Protein 1RD5 (pdb70)

Sequence (509 aa):
SRPVSDTMAALMAKGKTAFIPYITAGDPDLATTAEALRLLDGCGADVIELGVPCSDPYIDGPIIQASVARALASGTTMDAVLEMLREVTPELSCPVVLLSYYKPIMFRSLAKMKEAGVHGLIVPDLPYVAAHSLWSEAKNNNLELVLLTTPAIPEDRMKEITKASEGFVYLVSVNGVTGPRANVNPRVESLIQEVKKVTNKPVAVGFGISKPEHVKQIAQWGADGVIIGSAMVRQLGEAASPKQGLRRLEEYARGMKNALGSRPVSDTMAALMAKGKTAFIPYITAGDPDLATTAEALRLLDGCGADVIELGVPCSDPDGPIIQASVARALASGTTMDAVLEMLREVTPELSCPVVLLSYYKPIMFRSLAKMKEAGVHGLIVPDLPYVAAHSLWSEAKNNNLELVLLTTPAIPEDRMKEITKASEGFVYLVSVPRVESLIQEVKKVTNKPVAVGFGISKPEHVKQIAQWGADGVIIGSAMVRQLGEAASPKQGLRRLEEYARGMKNALG

Solvent-accessible surface area: 21768 Å² total; per-residue (Å²): 78,157,43,0,38,66,22,0,56,53,24,57,92,151,76,126,22,0,0,0,0,7,1,1,0,0,4,46,52,35,80,10,0,10,60,0,0,90,43,0,25,70,15,24,7,24,0,0,0,0,2,6,9,14,89,70,12,64,28,28,37,110,36,20,71,45,0,6,61,79,0,72,91,58,56,10,77,34,86,37,0,8,127,12,0,158,127,5,18,112,104,7,91,8,4,1,0,0,11,0,9,31,59,60,3,84,105,51,69,0,39,121,5,70,120,2,28,0,28,0,0,0,6,5,22,0,3,17,26,12,26,68,42,14,76,45,72,1,116,124,27,112,7,33,4,1,17,6,0,20,52,68,17,48,86,103,61,10,81,47,7,2,158,47,0,44,4,0,0,15,3,14,23,102,96,74,4,70,39,146,220,69,94,16,58,100,101,0,84,64,27,0,95,90,6,53,181,47,20,147,58,14,0,0,2,12,15,52,7,24,140,62,140,32,0,97,62,1,22,139,46,25,4,16,0,2,10,1,8,27,7,0,2,95,45,6,16,84,25,93,46,61,178,60,0,29,135,58,0,63,94,40,0,125,29,1,76,114,12,24,98,79,138,52,0,35,78,5,0,41,43,30,55,88,159,72,121,15,0,1,0,0,8,1,1,0,0,3,43,48,43,62,4,0,10,76,0,0,103,35,0,24,65,8,22,7,28,0,0,0,0,1,10,2,18,73,65,39,108,29,120,37,6,85,43,0,8,59,59,0,70,89,59,55,12,81,9,61,29,0,24,85,18,0,157,137,4,24,109,96,8,91,8,4,2,0,0,25,0,55,24,95,11,1,49,196,87,37,0,46,150,1,61,151,8,14,0,31,0,0,1,6,20,28,1,2,16,23,14,25,86,68,8,69,36,62,1,125,110,52,112,3,34,5,1,15,17,1,12,40,36,18,46,75,95,51,7,94,63,7,0,148,31,0,65,6,0,0,8,9,29,101,135,158,161,34,86,69,31,1,80,87,6,62,174,37,18,136,55,8,0,0,16,14,30,54,65,41,132,56,116,86,0,94,65,11,24,140,66,27,3,10,0,0,0,0,0,19,11,0,2,121,34,5,14,87,30,93,42,57,174,89,0,30,187,74,0,47,124,40,0,124,32,1,82,117,10,24,101

Radius of gyration: 25.05 Å; Cα contacts (8 Å, |Δi|>4): 1053; chains: 2; bounding box: 73×42×46 Å

Nearest PDB structures (foldseek):
  1rd5-assembly1_A  TM=1.004E+00  e=1.383E-48  Zea mays
  1tjr-assembly1_A  TM=9.656E-01  e=2.108E-42  Zea mays
  2clk-assembly1_A  TM=9.053E-01  e=1.157E-21  Salmonella enterica subsp. enterica serovar Typhimurium
  2dzx-assembly1_A  TM=9.371E-01  e=8.706E-21  Pyrococcus furiosus
  1wdw-assembly2_E  TM=9.341E-01  e=8.667E-20  Pyrococcus furiosus

Foldseek 3Di:
DDFLQVLLVVCVVVLFAAEEEEAEAVQQHNVLVLVLLLLLLVLPHSEYEYEDADDPPLLDDPLRVVSSVNSVVSVDAPVNNLVSLLVRQVSHPHAYEYEDAPPSCVPDQCLSNLNSRHAEYEHANDDPVCPVVVLVSCVVSNHFYEYEDEPPDDLVVLLVNQVSGPSAHEYEHSDAQADDVGHGHVVLLVVVVSSVVRDPGQYEYERQDQDLVRLLVNSVSPHNYYYHYSVLNCLQNVDPDNVRSSVSNSVRSNSNSVSSD/DDFLQVLLVVCLVVLFAFEEEEAEQQQQHNVLVLVLQVLLLVLPHQEYEYEQADQDDPDDLRNVRSVNSVVNVTDPVVVLQSLLPRQVPHPHAYEYEYACPVVPPDQPLSSVNSGHQEYEHANDDPVCPVVVLVRCVVNNRFYEYEDEPPDDLVVLLVRQVSGGSAHEYEYCVCVLVVCVSNVVRHVGAYEYDEDDQDLVVLLVNSVSSHSYYYYYSVLHCLQRVDPDNVSSSVSNSVSSNSNSVSSD

Organism: Zea mays (NCBI:txid4577)

B-factor: mean 23.48, std 8.42, range [2.0, 66.09]

Secondary structure (DSSP, 8-state):
---HHHHHHHHHHTT--EEEEEEETTSS-HHHHHHHHHHHHHTT-SSEEEEPP-S--TTS-HHHHHHHHHHHTTT--HHHHHHHHHHHGGG-SS-EEEE--SHHHHS--THHHHHTT--EEE-TT-BTTTHHHHHHHHHHTT-EEPEEE-TTS-HHHHHHHHHH--S-EEEE-SS--B-TTSPBPTHHHHHHHHHHHH-SS-EEEES---SHHHHHHHHHTT-SEEEE-HHHHHHHHSSSSHHHHHHHHHHHHHHHHHHH-/---HHHHHHHHHHTT--EEEEEEETTSS-HHHHHHHHHHHHHTT-SSEEEEPP-S----HHHHHHHHHHHHTT--HHHHHHHHHHHGGG-SS-EEEE--SGGGTTS-HHHHHHTTEEEEE-TT-BGGGHHHHHHHHHHTT-EEPEEE-TTS-HHHHHHHHHH--S-EEE----THHHHHHHHHHH--S-EEE-SS--SHHHHHHHHHTT-SEEEE-HHHHHHHHSSSSHHHHHHHHHHHHHHHHHHH-

CATH classification: 3.20.20.70

InterPro domains:
  IPR002028 Tryptophan synthase, alpha chain [MF_00131] (100-345)
  IPR002028 Tryptophan synthase, alpha chain [PF00290] (94-345)
  IPR002028 Tryptophan synthase, alpha chain [PTHR43406] (82-346)
  IPR002028 Tryptophan synthase, alpha chain [TIGR00262] (96-343)
  IPR002028 Tryptophan synthase, alpha chain [cd04724] (104-343)
  IPR011060 Ribulose-phosphate binding barrel [SSF51366] (90-335)
  IPR013785 Aldolase-type TIM barrel [G3DSA:3.20.20.70] (86-347)
  IPR018204 Tryptophan synthase, alpha chain, active site [PS00167] (134-147)

Structure (mmCIF, N/CA/C/O backbone):
data_1RD5
#
_entry.id   1RD5
#
_cell.length_a   91.094
_cell.length_b   159.815
_cell.length_c   162.877
_cell.angle_alpha   90.00
_cell.angle_beta   90.00
_cell.angle_gamma   90.00
#
_symmetry.space_group_name_H-M   'F 2 2 2'
#
loop_
_entity.id
_entity.type
_entity.pdbx_description
1 polymer 'Tryptophan synthase alpha chain, chloroplast'
2 non-polymer 'MALONIC ACID'
3 water water
#
loop_
_atom_site.group_PDB
_atom_site.id
_atom_site.type_symbol
_atom_site.label_atom_id
_atom_site.label_alt_id
_atom_site.label_comp_id
_atom_site.label_asym_id
_atom_site.label_entity_id
_atom_site.label_seq_id
_atom_site.pdbx_PDB_ins_code
_atom_site.Cartn_x
_atom_site.Cartn_y
_atom_site.Cartn_z
_atom_site.occupancy
_atom_site.B_iso_or_equiv
_atom_site.auth_seq_id
_atom_site.auth_comp_id
_atom_site.auth_asym_id
_atom_site.auth_atom_id
_atom_site.pdbx_PDB_model_num
ATOM 1 N N . SER A 1 2 ? 43.014 32.171 2.508 1.00 24.79 2 SER A N 1
ATOM 2 C CA . SER A 1 2 ? 43.375 30.780 2.998 1.00 26.73 2 SER A CA 1
ATOM 3 C C . SER A 1 2 ? 42.464 29.611 2.466 1.00 25.82 2 SER A C 1
ATOM 4 O O . SER A 1 2 ? 41.415 29.891 1.914 1.00 26.44 2 SER A O 1
ATOM 7 N N . ARG A 1 3 ? 42.868 28.318 2.610 1.00 25.96 3 ARG A N 1
ATOM 8 C CA . ARG A 1 3 ? 42.128 27.166 2.003 1.00 25.22 3 ARG A CA 1
ATOM 9 C C . ARG A 1 3 ? 41.096 26.570 3.048 1.00 22.71 3 ARG A C 1
ATOM 10 O O . ARG A 1 3 ? 41.292 26.745 4.235 1.00 25.67 3 ARG A O 1
ATOM 18 N N . PRO A 1 4 ? 40.091 25.847 2.615 1.00 20.18 4 PRO A N 1
ATOM 19 C CA . PRO A 1 4 ? 39.239 25.155 3.513 1.00 20.64 4 PRO A CA 1
ATOM 20 C C . PRO A 1 4 ? 40.186 24.327 4.340 1.00 21.40 4 PRO A C 1
ATOM 21 O O . PRO A 1 4 ? 41.358 23.952 4.015 1.00 22.31 4 PRO A O 1
ATOM 25 N N . VAL A 1 5 ? 39.655 24.000 5.482 1.00 19.48 5 VAL A N 1
ATOM 26 C CA . VAL A 1 5 ? 40.189 23.068 6.414 1.00 17.49 5 VAL A CA 1
ATOM 27 C C . VAL A 1 5 ? 40.377 21.652 5.831 1.00 17.24 5 VAL A C 1
ATOM 28 O O . VAL A 1 5 ? 41.463 21.066 5.963 1.00 14.28 5 VAL A O 1
ATOM 32 N N . SER A 1 6 ? 39.413 21.188 5.070 1.00 18.03 6 SER A N 1
ATOM 33 C CA . SER A 1 6 ? 39.476 19.823 4.538 1.00 18.21 6 SER A CA 1
ATOM 34 C C . SER A 1 6 ? 40.745 19.720 3.595 1.00 15.78 6 SER A C 1
ATOM 35 O O . SER A 1 6 ? 41.522 18.755 3.650 1.00 18.37 6 SER A O 1
ATOM 38 N N . ASP A 1 7 ? 40.911 20.696 2.733 1.00 15.92 7 ASP A N 1
ATOM 39 C CA . ASP A 1 7 ? 42.044 20.752 1.754 1.00 13.40 7 ASP A CA 1
ATOM 40 C C . ASP A 1 7 ? 43.419 20.855 2.477 1.00 13.16 7 ASP A C 1
ATOM 41 O O . ASP A 1 7 ? 44.387 20.279 2.038 1.00 12.16 7 ASP A O 1
ATOM 46 N N . THR A 1 8 ? 43.516 21.672 3.518 1.00 12.30 8 THR A N 1
ATOM 47 C CA . THR A 1 8 ? 44.668 21.893 4.301 1.00 14.16 8 THR A CA 1
ATOM 48 C C . THR A 1 8 ? 45.107 20.532 4.958 1.00 14.44 8 THR A C 1
ATOM 49 O O . THR A 1 8 ? 46.284 20.141 4.827 1.00 15.68 8 THR A O 1
ATOM 53 N N . MET A 1 9 ? 44.139 19.826 5.510 1.00 17.61 9 MET A N 1
ATOM 54 C CA . MET A 1 9 ? 44.324 18.499 6.143 1.00 18.61 9 MET A CA 1
ATOM 55 C C . MET A 1 9 ? 44.729 17.379 5.128 1.00 17.20 9 MET A C 1
ATOM 56 O O . MET A 1 9 ? 45.773 16.663 5.302 1.00 18.37 9 MET A O 1
ATOM 61 N N . ALA A 1 10 ? 44.042 17.377 3.982 1.00 18.64 10 ALA A N 1
ATOM 62 C CA . ALA A 1 10 ? 44.305 16.395 2.947 1.00 16.79 10 ALA A CA 1
ATOM 63 C C . ALA A 1 10 ? 45.714 16.503 2.483 1.00 17.98 10 ALA A C 1
ATOM 64 O O . ALA A 1 10 ? 46.398 15.493 2.119 1.00 17.08 10 ALA A O 1
ATOM 66 N N . ALA A 1 11 ? 46.215 17.745 2.398 1.00 16.94 11 ALA A N 1
ATOM 67 C CA . ALA A 1 11 ? 47.489 17.953 1.814 1.00 15.99 11 ALA A CA 1
ATOM 68 C C . ALA A 1 11 ? 48.576 17.476 2.768 1.00 17.20 11 ALA A C 1
ATOM 69 O O . ALA A 1 11 ? 49.624 17.018 2.356 1.00 15.54 11 ALA A O 1
ATOM 71 N N . LEU A 1 12 ? 48.391 17.771 4.048 1.00 16.16 12 LEU A N 1
ATOM 72 C CA . LEU A 1 12 ? 49.335 17.252 5.086 1.00 18.72 12 LEU A CA 1
ATOM 73 C C . LEU A 1 12 ? 49.358 15.726 5.117 1.00 18.39 12 LEU A C 1
ATOM 74 O O . LEU A 1 12 ? 50.367 15.133 5.166 1.00 20.16 12 LEU A O 1
ATOM 79 N N . MET A 1 13 ? 48.232 15.128 5.012 1.00 18.82 13 MET A N 1
ATOM 80 C CA . MET A 1 13 ? 48.185 13.684 5.071 1.00 22.00 13 MET A CA 1
ATOM 81 C C . MET A 1 13 ? 48.796 13.023 3.914 1.00 21.18 13 MET A C 1
ATOM 82 O O . MET A 1 13 ? 49.497 12.099 4.125 1.00 21.56 13 MET A O 1
ATOM 87 N N . ALA A 1 14 ? 48.814 13.658 2.739 1.00 21.77 14 ALA A N 1
ATOM 88 C CA . ALA A 1 14 ? 49.427 13.066 1.510 1.00 20.70 14 ALA A CA 1
ATOM 89 C C . ALA A 1 14 ? 50.893 13.211 1.647 1.00 21.11 14 ALA A C 1
ATOM 90 O O . ALA A 1 14 ? 51.729 12.515 1.102 1.00 22.33 14 ALA A O 1
ATOM 92 N N . LYS A 1 15 ? 51.285 14.157 2.400 1.00 21.15 15 LYS A N 1
ATOM 93 C CA . LYS A 1 15 ? 52.695 14.301 2.553 1.00 22.50 15 LYS A CA 1
ATOM 94 C C . LYS A 1 15 ? 53.265 13.500 3.782 1.00 23.37 15 LYS A C 1
ATOM 95 O O . LYS A 1 15 ? 54.459 13.719 4.099 1.00 23.73 15 LYS A O 1
ATOM 103 N N . GLY A 1 16 ? 52.436 12.732 4.531 1.00 21.54 16 GLY A N 1
ATOM 104 C CA . GLY A 1 16 ? 52.913 12.085 5.774 1.00 23.34 16 GLY A CA 1
ATOM 105 C C . GLY A 1 16 ? 53.146 13.059 6.974 1.00 24.73 16 GLY A C 1
ATOM 106 O O . GLY A 1 16 ? 53.979 12.836 7.807 1.00 25.96 16 GLY A O 1
ATOM 107 N N . LYS A 1 17 ? 52.528 14.238 6.972 1.00 23.96 17 LYS A N 1
ATOM 108 C CA . LYS A 1 17 ? 52.843 15.261 7.938 1.00 24.42 17 LYS A CA 1
ATOM 109 C C . LYS A 1 17 ? 51.601 15.386 8.863 1.00 23.36 17 LYS A C 1
ATOM 110 O O . LYS A 1 17 ? 50.451 15.029 8.524 1.00 28.06 17 LYS A O 1
ATOM 116 N N . THR A 1 18 ? 51.885 15.719 10.096 1.00 21.73 18 THR A N 1
ATOM 117 C CA . THR A 1 18 ? 50.853 15.845 11.122 1.00 20.94 18 THR A CA 1
ATOM 118 C C . THR A 1 18 ? 50.637 17.347 11.368 1.00 17.91 18 THR A C 1
ATOM 119 O O . THR A 1 18 ? 51.590 18.09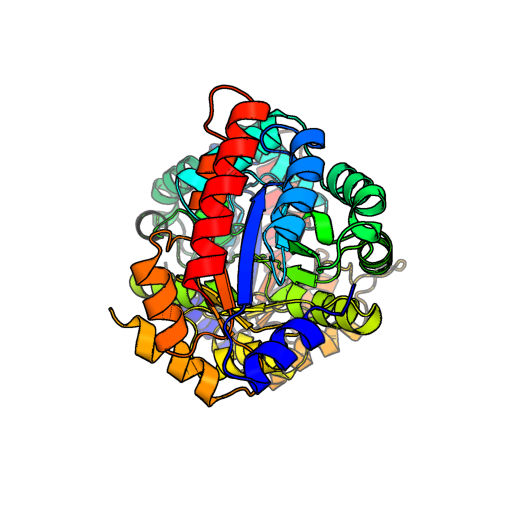7 11.579 1.00 15.41 18 THR A O 1
ATOM 123 N N . ALA A 1 19 ? 49.396 17.764 11.362 1.00 17.81 19 ALA A N 1
ATOM 124 C CA . ALA A 1 19 ? 49.068 19.169 11.411 1.00 17.06 19 ALA A CA 1
ATOM 125 C C . ALA A 1 19 ? 49.263 19.700 12.809 1.00 17.84 19 ALA A C 1
ATOM 126 O O . ALA A 1 19 ? 48.782 19.077 13.777 1.00 17.93 19 ALA A O 1
ATOM 128 N N . PHE A 1 20 ? 49.825 20.864 12.878 1.00 15.03 20 PHE A N 1
ATOM 129 C CA . PHE A 1 20 ? 49.911 21.603 14.142 1.00 16.99 20 PHE A CA 1
ATOM 130 C C . PHE A 1 20 ? 48.673 22.564 14.266 1.00 16.99 20 PHE A C 1
ATOM 131 O O . PHE A 1 20 ? 48.430 23.427 13.429 1.00 14.12 20 PHE A O 1
ATOM 139 N N . ILE A 1 21 ? 47.802 22.292 15.227 1.00 15.72 21 ILE A N 1
ATOM 140 C CA . ILE A 1 21 ? 46.564 22.994 15.399 1.00 17.43 21 ILE A CA 1
ATOM 141 C C . ILE A 1 21 ? 46.485 23.667 16.782 1.00 18.29 21 ILE A C 1
ATOM 142 O O . ILE A 1 21 ? 45.888 23.131 17.713 1.00 19.68 21 ILE A O 1
ATOM 147 N N . PRO A 1 22 ? 47.050 24.844 16.929 1.00 18.92 22 PRO A N 1
ATOM 148 C CA . PRO A 1 22 ? 46.896 25.557 18.213 1.00 20.85 22 PRO A CA 1
ATOM 149 C C . PRO A 1 22 ? 45.437 25.876 18.489 1.00 20.68 22 PRO A C 1
ATOM 150 O O . PRO A 1 22 ? 44.749 26.142 17.534 1.00 19.65 22 PRO A O 1
ATOM 154 N N . TYR A 1 23 ? 45.055 25.914 19.791 1.00 19.51 23 TYR A N 1
ATOM 155 C CA . TYR A 1 23 ? 43.721 26.422 20.256 1.00 20.36 23 TYR A CA 1
ATOM 156 C C . TYR A 1 23 ? 43.943 27.561 21.267 1.00 21.57 23 TYR A C 1
ATOM 157 O O . TYR A 1 23 ? 44.592 27.350 22.292 1.00 23.64 23 TYR A O 1
ATOM 166 N N . ILE A 1 24 ? 43.428 28.771 21.017 1.00 17.19 24 ILE A N 1
ATOM 167 C CA . ILE A 1 24 ? 43.357 29.817 21.979 1.00 19.33 24 ILE A CA 1
ATOM 168 C C . ILE A 1 24 ? 41.900 30.353 22.079 1.00 18.50 24 ILE A C 1
ATOM 169 O O . ILE A 1 24 ? 41.038 30.066 21.237 1.00 17.96 24 ILE A O 1
ATOM 174 N N . THR A 1 25 ? 41.606 30.971 23.215 1.00 17.80 25 THR A N 1
ATOM 175 C CA . THR A 1 25 ? 40.289 31.559 23.442 1.00 16.40 25 THR A CA 1
ATOM 176 C C . THR A 1 25 ? 40.297 32.960 23.101 1.00 16.68 25 THR A C 1
ATOM 177 O O . THR A 1 25 ? 41.215 33.680 23.495 1.00 19.24 25 THR A O 1
ATOM 181 N N . ALA A 1 26 ? 39.332 33.402 22.326 1.00 16.09 26 ALA A N 1
ATOM 182 C CA . ALA A 1 26 ? 39.245 34.805 21.815 1.00 16.83 26 ALA A CA 1
ATOM 183 C C . ALA A 1 26 ? 38.933 35.691 23.016 1.00 18.38 26 ALA A C 1
ATOM 184 O O . ALA A 1 26 ? 38.021 35.365 23.815 1.00 17.20 26 ALA A O 1
ATOM 186 N N . GLY A 1 27 ? 39.616 36.789 23.149 1.00 16.16 27 GLY A N 1
ATOM 187 C CA . GLY A 1 27 ? 39.379 37.727 24.251 1.00 19.02 27 GLY A CA 1
ATOM 188 C C . GLY A 1 27 ? 40.195 37.575 25.522 1.00 19.29 27 GLY A C 1
ATOM 189 O O . GLY A 1 27 ? 39.995 38.337 26.495 1.00 18.17 27 GLY A O 1
ATOM 190 N N . ASP A 1 28 ? 41.028 36.543 25.557 1.00 17.87 28 ASP A N 1
ATOM 191 C CA . ASP A 1 28 ? 41.919 36.327 26.709 1.00 19.36 28 ASP A CA 1
ATOM 192 C C . ASP A 1 28 ? 43.355 36.580 26.345 1.00 18.52 28 ASP A C 1
ATOM 193 O O . ASP A 1 28 ? 43.949 35.811 25.581 1.00 17.85 28 ASP A O 1
ATOM 198 N N . PRO A 1 29 ? 43.908 37.635 26.868 1.00 19.19 29 PRO A N 1
ATOM 199 C CA . PRO A 1 29 ? 43.329 38.575 27.825 1.00 18.43 29 PRO A CA 1
ATOM 200 C C . PRO A 1 29 ? 42.481 39.713 27.176 1.00 20.44 29 PRO A C 1
ATOM 201 O O . PRO A 1 29 ? 41.872 40.376 27.932 1.00 18.25 29 PRO A O 1
ATOM 205 N N . ASP A 1 30 ? 42.569 39.940 25.840 1.00 18.52 30 ASP A N 1
ATOM 206 C CA . ASP A 1 30 ? 41.744 40.947 25.181 1.00 16.79 30 ASP A CA 1
ATOM 207 C C . ASP A 1 30 ? 41.810 40.651 23.728 1.00 17.66 30 ASP A C 1
ATOM 208 O O . ASP A 1 30 ? 42.748 39.967 23.268 1.00 17.41 30 ASP A O 1
ATOM 213 N N . LEU A 1 31 ? 40.875 41.162 22.938 1.00 16.91 31 LEU A N 1
ATOM 214 C CA . LEU A 1 31 ? 40.879 40.856 21.490 1.00 17.02 31 LEU A CA 1
ATOM 215 C C . LEU A 1 31 ? 42.010 41.392 20.666 1.00 12.56 31 LEU A C 1
ATOM 216 O O . LEU A 1 31 ? 42.309 40.822 19.663 1.00 14.90 31 LEU A O 1
ATOM 221 N N . ALA A 1 32 ? 42.634 42.519 21.020 1.00 14.13 32 ALA A N 1
ATOM 222 C CA . ALA A 1 32 ? 43.805 43.049 20.325 1.00 13.15 32 ALA A CA 1
ATOM 223 C C . ALA A 1 32 ? 44.964 42.033 20.529 1.00 12.56 32 ALA A C 1
ATOM 224 O O . ALA A 1 32 ? 45.623 41.627 19.546 1.00 12.56 32 ALA A O 1
ATOM 226 N N . THR A 1 33 ? 45.130 41.508 21.674 1.00 13.29 33 THR A N 1
ATOM 227 C CA . THR A 1 33 ? 46.125 40.500 21.945 1.00 13.17 33 THR A CA 1
ATOM 228 C C . THR A 1 33 ? 45.786 39.203 21.225 1.00 15.35 33 THR A C 1
ATOM 229 O O . THR A 1 33 ? 46.692 38.627 20.624 1.00 18.07 33 THR A O 1
ATOM 233 N N . THR A 1 34 ? 44.517 38.819 21.105 1.00 17.30 34 THR A N 1
ATOM 234 C CA . THR A 1 34 ? 44.113 37.617 20.364 1.00 16.03 34 THR A CA 1
ATOM 235 C C . THR A 1 34 ? 44.508 37.758 18.882 1.00 17.25 34 THR A C 1
ATOM 236 O O . THR A 1 34 ? 45.146 36.925 18.357 1.00 17.36 34 THR A O 1
ATOM 240 N N . ALA A 1 35 ? 44.138 38.859 18.229 1.00 16.86 35 ALA A N 1
ATOM 241 C CA . ALA A 1 35 ? 44.647 39.219 16.884 1.00 15.48 35 ALA A CA 1
ATOM 242 C C . ALA A 1 35 ? 46.213 38.971 16.728 1.00 17.55 35 ALA A C 1
ATOM 243 O O . ALA A 1 35 ? 46.613 38.348 15.747 1.00 15.23 35 ALA A O 1
ATOM 245 N N . GLU A 1 36 ? 47.008 39.587 17.620 1.00 16.38 36 GLU A N 1
ATOM 246 C CA . GLU A 1 36 ? 48.435 39.464 17.522 1.00 18.75 36 GLU A CA 1
ATOM 247 C C . GLU A 1 36 ? 48.855 37.950 17.729 1.00 16.11 36 GLU A C 1
ATOM 248 O O . GLU A 1 36 ? 49.668 37.421 17.001 1.00 16.99 36 GLU A O 1
ATOM 254 N N . ALA A 1 37 ? 48.206 37.248 18.596 1.00 17.71 37 ALA A N 1
ATOM 255 C CA . ALA A 1 37 ? 48.438 35.830 18.824 1.00 18.26 37 ALA A CA 1
ATOM 256 C C . ALA A 1 37 ? 48.186 34.976 17.562 1.00 18.78 37 ALA A C 1
ATOM 257 O O . ALA A 1 37 ? 48.956 34.055 17.208 1.00 18.37 37 ALA A O 1
ATOM 259 N N . LEU A 1 38 ? 47.071 35.225 16.914 1.00 19.60 38 LEU A N 1
ATOM 260 C CA . LEU A 1 38 ? 46.671 34.604 15.652 1.00 21.06 38 LEU A CA 1
ATOM 261 C C . LEU A 1 38 ? 47.826 34.819 14.572 1.00 20.91 38 LEU A C 1
ATOM 262 O O . LEU A 1 38 ? 48.272 33.862 13.954 1.00 21.52 38 LEU A O 1
ATOM 267 N N . ARG A 1 39 ? 48.330 36.041 14.444 1.00 20.60 39 ARG A N 1
ATOM 268 C CA . ARG A 1 39 ? 49.412 36.349 13.472 1.00 20.32 39 ARG A CA 1
ATOM 269 C C . ARG A 1 39 ? 50.700 35.646 13.860 1.00 20.30 39 ARG A C 1
ATOM 270 O O . ARG A 1 39 ? 51.361 35.063 12.989 1.00 19.85 39 ARG A O 1
ATOM 278 N N . LEU A 1 40 ? 51.010 35.579 15.161 1.00 18.21 40 LEU A N 1
ATOM 279 C CA . LEU A 1 40 ? 52.242 34.926 15.611 1.00 21.26 40 LEU A CA 1
ATOM 280 C C . LEU A 1 40 ? 52.164 33.406 15.385 1.00 18.88 40 LEU A C 1
ATOM 281 O O . LEU A 1 40 ? 53.168 32.711 15.076 1.00 15.75 40 LEU A O 1
ATOM 286 N N . LEU A 1 41 ? 50.967 32.886 15.623 1.00 16.80 41 LEU A N 1
ATOM 287 C CA . LEU A 1 41 ? 50.737 31.423 15.485 1.00 16.46 41 LEU A CA 1
ATOM 288 C C . LEU A 1 41 ? 50.893 30.994 14.018 1.00 16.96 41 LEU A C 1
ATOM 289 O O . LEU A 1 41 ? 51.545 29.959 13.642 1.00 17.90 41 LEU A O 1
ATOM 294 N N . ASP A 1 42 ? 50.325 31.775 13.169 1.00 18.12 42 ASP A N 1
ATOM 295 C CA . ASP A 1 42 ? 50.541 31.645 11.766 1.00 18.45 42 ASP A CA 1
ATOM 296 C C . ASP A 1 42 ? 52.035 31.717 11.367 1.00 17.77 42 ASP A C 1
ATOM 297 O O . ASP A 1 42 ? 52.560 30.866 10.725 1.00 16.33 42 ASP A O 1
ATOM 302 N N . GLY A 1 43 ? 52.734 32.703 11.848 1.00 19.94 43 GLY A N 1
ATOM 303 C CA . GLY A 1 43 ? 54.139 32.818 11.514 1.00 19.24 43 GLY A CA 1
ATOM 304 C C . GLY A 1 43 ? 54.933 31.624 12.127 1.00 20.66 43 GLY A C 1
ATOM 305 O O . GLY A 1 43 ? 55.988 31.345 11.670 1.00 20.20 43 GLY A O 1
ATOM 306 N N . CYS A 1 44 ? 54.513 30.966 13.200 1.00 19.88 44 CYS A N 1
ATOM 307 C CA . CYS A 1 44 ? 55.220 29.831 13.746 1.00 19.76 44 CYS A CA 1
ATOM 308 C C . CYS A 1 44 ? 54.832 28.578 13.009 1.00 21.54 44 CYS A C 1
ATOM 309 O O . CYS A 1 44 ? 55.287 27.520 13.407 1.00 22.49 44 CYS A O 1
ATOM 312 N N . GLY A 1 45 ? 54.029 28.664 11.971 1.00 20.38 45 GLY A N 1
ATOM 313 C CA . GLY A 1 45 ? 53.732 27.504 11.155 1.00 22.52 45 GLY A CA 1
ATOM 314 C C . GLY A 1 45 ? 52.465 26.710 11.600 1.00 19.46 45 GLY A C 1
ATOM 315 O O . GLY A 1 45 ? 52.263 25.489 11.297 1.00 21.47 45 GLY A O 1
ATOM 316 N N . ALA A 1 46 ? 51.499 27.347 12.239 1.00 18.23 46 ALA A N 1
ATOM 317 C CA . ALA A 1 46 ? 50.256 26.709 12.525 1.00 15.99 46 ALA A CA 1
ATOM 318 C C . ALA A 1 46 ? 49.535 26.312 11.209 1.00 18.78 46 ALA A C 1
ATOM 319 O O . ALA A 1 46 ? 49.502 27.072 10.251 1.00 18.74 46 ALA A O 1
ATOM 321 N N . ASP A 1 47 ? 49.026 25.072 11.098 1.00 18.65 47 ASP A N 1
ATOM 322 C CA . ASP A 1 47 ? 48.414 24.626 9.809 1.00 18.81 47 ASP A CA 1
ATOM 323 C C . ASP A 1 47 ? 46.917 25.079 9.793 1.00 18.07 47 ASP A C 1
ATOM 324 O O . ASP A 1 47 ? 46.346 25.322 8.749 1.00 16.60 47 ASP A O 1
ATOM 329 N N . VAL A 1 48 ? 46.287 25.011 10.970 1.00 19.88 48 VAL A N 1
ATOM 330 C CA . VAL A 1 48 ? 44.870 25.365 11.209 1.00 19.72 48 VAL A CA 1
ATOM 331 C C . VAL A 1 48 ? 44.894 26.007 12.588 1.00 19.62 48 VAL A C 1
ATOM 332 O O . VAL A 1 48 ? 45.685 25.586 13.423 1.00 19.34 48 VAL A O 1
ATOM 336 N N . ILE A 1 49 ? 44.060 27.007 12.836 1.00 17.09 49 ILE A N 1
ATOM 337 C CA . ILE A 1 49 ? 43.954 27.576 14.232 1.00 18.77 49 ILE A CA 1
ATOM 338 C C . ILE A 1 49 ? 42.531 27.399 14.674 1.00 20.24 49 ILE A C 1
ATOM 339 O O . ILE A 1 49 ? 41.614 27.853 14.003 1.00 22.02 49 ILE A O 1
ATOM 344 N N . GLU A 1 50 ? 42.345 26.791 15.840 1.00 17.81 50 GLU A N 1
ATOM 345 C CA . GLU A 1 50 ? 41.042 26.793 16.489 1.00 18.45 50 GLU A CA 1
ATOM 346 C C . GLU A 1 50 ? 40.871 27.956 17.439 1.00 18.35 50 GLU A C 1
ATOM 347 O O . GLU A 1 50 ? 41.790 28.170 18.236 1.00 20.89 50 GLU A O 1
ATOM 353 N N . LEU A 1 51 ? 39.737 28.675 17.353 1.00 16.50 51 LEU A N 1
ATOM 354 C CA . LEU A 1 51 ? 39.549 29.878 18.075 1.00 18.09 51 LEU A CA 1
ATOM 355 C C . LEU A 1 51 ? 38.218 29.723 18.860 1.00 17.65 51 LEU A C 1
ATOM 356 O O . LEU A 1 51 ? 37.095 29.754 18.279 1.00 18.15 51 LEU A O 1
ATOM 361 N N . GLY A 1 52 ? 38.312 29.769 20.184 1.00 20.03 52 GLY A N 1
ATOM 362 C CA . GLY A 1 52 ? 37.125 29.714 21.038 1.00 19.81 52 GLY A CA 1
ATOM 363 C C . GLY A 1 52 ? 36.401 30.981 21.335 1.00 22.34 52 GLY A C 1
ATOM 364 O O . GLY A 1 52 ? 37.039 31.986 21.679 1.00 21.97 52 GLY A O 1
ATOM 365 N N . VAL A 1 53 ? 35.078 30.974 21.141 1.00 20.67 53 VAL A N 1
ATOM 366 C CA . VAL A 1 53 ? 34.130 31.997 21.596 1.00 17.86 53 VAL A CA 1
ATOM 367 C C . VAL A 1 53 ? 33.692 31.648 22.965 1.00 18.89 53 VAL A C 1
ATOM 368 O O . VAL A 1 53 ? 33.058 30.557 23.242 1.00 15.88 53 VAL A O 1
ATOM 372 N N . PRO A 1 54 ? 34.019 32.544 23.856 1.00 19.59 54 PRO A N 1
ATOM 373 C CA . PRO A 1 54 ? 33.607 32.406 25.236 1.00 22.08 54 PRO A CA 1
ATOM 374 C C . PRO A 1 54 ? 32.092 32.414 25.437 1.00 23.03 54 PRO A C 1
ATOM 375 O O . PRO A 1 54 ? 31.282 33.091 24.860 1.00 18.97 54 PRO A O 1
ATOM 379 N N . CYS A 1 55 ? 31.687 31.488 26.314 1.00 23.34 55 CYS A N 1
ATOM 380 C CA . CYS A 1 55 ? 30.343 31.411 26.790 1.00 22.62 55 CYS A CA 1
ATOM 381 C C . CYS A 1 55 ? 30.249 31.152 28.279 1.00 22.32 55 CYS A C 1
ATOM 382 O O . CYS A 1 55 ? 31.221 30.825 28.917 1.00 22.87 55 CYS A O 1
ATOM 385 N N . SER A 1 56 ? 29.036 31.175 28.847 1.00 22.21 56 SER A N 1
ATOM 386 C CA . SER A 1 56 ? 28.951 31.148 30.278 1.00 24.93 56 SER A CA 1
ATOM 387 C C . SER A 1 56 ? 29.088 29.688 30.790 1.00 26.33 56 SER A C 1
ATOM 388 O O . SER A 1 56 ? 29.430 29.530 31.957 1.00 32.10 56 SER A O 1
ATOM 391 N N . ASP A 1 57 ? 28.959 28.658 29.980 1.00 22.52 57 ASP A N 1
ATOM 392 C CA . ASP A 1 57 ? 29.167 27.295 30.567 1.00 26.10 57 ASP A CA 1
ATOM 393 C C . ASP A 1 57 ? 29.966 26.296 29.674 1.00 22.73 57 ASP A C 1
ATOM 394 O O . ASP A 1 57 ? 29.455 25.368 29.180 1.00 23.36 57 ASP A O 1
ATOM 399 N N . PRO A 1 58 ? 31.273 26.463 29.546 1.00 23.52 58 PRO A N 1
ATOM 400 C CA . PRO A 1 58 ? 32.037 25.635 28.575 1.00 22.76 58 PRO A CA 1
ATOM 401 C C . PRO A 1 58 ? 32.506 24.331 29.241 1.00 22.50 58 PRO A C 1
ATOM 402 O O . PRO A 1 58 ? 33.692 24.011 29.270 1.00 21.81 58 PRO A O 1
ATOM 406 N N . TYR A 1 59 ? 31.494 23.566 29.611 1.00 20.21 59 TYR A N 1
ATOM 407 C CA . TYR A 1 59 ? 31.662 22.313 30.317 1.00 21.23 59 TYR A CA 1
ATOM 408 C C . TYR A 1 59 ? 32.412 21.150 29.681 1.00 21.84 59 TYR A C 1
ATOM 409 O O . TYR A 1 59 ? 32.764 20.205 30.407 1.00 22.75 59 TYR A O 1
ATOM 418 N N . ILE A 1 60 ? 32.684 21.139 28.405 1.00 19.70 60 ILE A N 1
ATOM 419 C CA . ILE A 1 60 ? 33.418 20.077 27.788 1.00 21.42 60 ILE A CA 1
ATOM 420 C C . ILE A 1 60 ? 34.993 20.377 27.815 1.00 24.87 60 ILE A C 1
ATOM 421 O O . ILE A 1 60 ? 35.877 19.476 27.619 1.00 22.60 60 ILE A O 1
ATOM 426 N N . ASP A 1 61 ? 35.315 21.661 28.133 1.00 21.66 61 ASP A N 1
ATOM 427 C CA . ASP A 1 61 ? 36.673 22.049 28.109 1.00 24.09 61 ASP A CA 1
ATOM 428 C C . ASP A 1 61 ? 37.293 21.691 29.472 1.00 21.18 61 ASP A C 1
ATOM 429 O O . ASP A 1 61 ? 36.638 21.644 30.539 1.00 16.92 61 ASP A O 1
ATOM 434 N N . GLY A 1 62 ? 38.607 21.490 29.399 1.00 21.84 62 GLY A N 1
ATOM 435 C CA . GLY A 1 62 ? 39.410 21.374 30.602 1.00 22.20 62 GLY A CA 1
ATOM 436 C C . GLY A 1 62 ? 39.464 22.707 31.400 1.00 22.07 62 GLY A C 1
ATOM 437 O O . GLY A 1 62 ? 39.106 23.721 30.901 1.00 19.65 62 GLY A O 1
ATOM 438 N N . PRO A 1 63 ? 40.030 22.647 32.615 1.00 20.88 63 PRO A N 1
ATOM 439 C CA . PRO A 1 63 ? 39.971 23.759 33.556 1.00 19.21 63 PRO A CA 1
ATOM 440 C C . PRO A 1 63 ? 40.810 24.944 33.120 1.00 19.84 63 PRO A C 1
ATOM 441 O O . PRO A 1 63 ? 40.496 26.062 33.513 1.00 19.22 63 PRO A O 1
ATOM 445 N N . ILE A 1 64 ? 41.923 24.731 32.444 1.00 19.76 64 ILE A N 1
ATOM 446 C CA . ILE A 1 64 ? 42.710 25.842 31.953 1.00 20.42 64 ILE A CA 1
ATOM 447 C C . ILE A 1 64 ? 41.972 26.710 30.960 1.00 19.53 64 ILE A C 1
ATOM 448 O O . ILE A 1 64 ? 41.953 27.931 31.076 1.00 19.58 64 ILE A O 1
ATOM 453 N N . ILE A 1 65 ? 41.364 26.026 30.014 1.00 19.47 65 ILE A N 1
ATOM 454 C CA . ILE A 1 65 ? 40.472 26.641 29.024 1.00 18.75 65 ILE A CA 1
ATOM 455 C C . ILE A 1 65 ? 39.209 27.163 29.670 1.00 17.82 65 ILE A C 1
ATOM 456 O O . ILE A 1 65 ? 38.832 28.212 29.348 1.00 16.43 65 ILE A O 1
ATOM 461 N N . GLN A 1 66 ? 38.565 26.507 30.633 1.00 17.97 66 GLN A N 1
ATOM 462 C CA . GLN A 1 66 ? 37.390 27.076 31.273 1.00 18.82 66 GLN A CA 1
ATOM 463 C C . GLN A 1 66 ? 37.778 28.459 31.972 1.00 19.13 66 GLN A C 1
ATOM 464 O O . GLN A 1 66 ? 37.003 29.394 31.987 1.00 17.06 66 GLN A O 1
ATOM 470 N N . ALA A 1 67 ? 38.909 28.512 32.620 1.00 17.18 67 ALA A N 1
ATOM 471 C CA . ALA A 1 67 ? 39.357 29.692 33.296 1.00 17.32 67 ALA A CA 1
ATOM 472 C C . ALA A 1 67 ? 39.696 30.784 32.249 1.00 17.85 67 ALA A C 1
ATOM 473 O O . ALA A 1 67 ? 39.475 31.907 32.528 1.00 18.72 67 ALA A O 1
ATOM 475 N N . SER A 1 68 ? 40.224 30.437 31.105 1.00 16.14 68 SER A N 1
ATOM 476 C CA . SER A 1 68 ? 40.427 31.411 30.075 1.00 17.89 68 SER A CA 1
ATOM 477 C C . SER A 1 68 ? 39.145 31.955 29.561 1.00 19.07 68 SER A C 1
ATOM 478 O O . SER A 1 68 ? 39.077 33.129 29.312 1.00 18.95 68 SER A O 1
ATOM 481 N N . VAL A 1 69 ? 38.160 31.085 29.299 1.00 19.86 69 VAL A N 1
ATOM 482 C CA . VAL A 1 69 ? 36.811 31.496 28.883 1.00 18.99 69 VAL A CA 1
ATOM 483 C C . VAL A 1 69 ? 36.177 32.510 29.885 1.00 20.56 69 VAL A C 1
ATOM 484 O O . VAL A 1 69 ? 35.516 33.520 29.469 1.00 18.17 69 VAL A O 1
ATOM 488 N N . ALA A 1 70 ? 36.318 32.223 31.223 1.00 19.83 70 ALA A N 1
ATOM 489 C CA . ALA A 1 70 ? 35.847 33.137 32.204 1.00 19.22 70 ALA A CA 1
ATOM 490 C C . ALA A 1 70 ? 36.536 34.463 32.136 1.00 18.57 70 ALA A C 1
ATOM 491 O O . ALA A 1 70 ? 35.898 35.483 32.333 1.00 20.06 70 ALA A O 1
ATOM 493 N N . ARG A 1 71 ? 37.844 34.501 31.991 1.00 18.01 71 ARG A N 1
ATOM 494 C CA . ARG A 1 71 ? 38.554 35.723 31.809 1.00 19.38 71 ARG A CA 1
ATOM 495 C C . ARG A 1 71 ? 38.048 36.456 30.543 1.00 20.40 71 ARG A C 1
ATOM 496 O O . ARG A 1 71 ? 37.909 37.684 30.564 1.00 21.69 71 ARG A O 1
ATOM 504 N N . ALA A 1 72 ? 37.782 35.758 29.457 1.00 18.70 72 ALA A N 1
ATOM 505 C CA . ALA A 1 72 ? 37.336 36.416 28.195 1.00 18.43 72 ALA A CA 1
ATOM 506 C C . ALA A 1 72 ? 35.919 36.991 28.362 1.00 20.81 72 ALA A C 1
ATOM 507 O O . ALA A 1 72 ? 35.610 38.097 27.848 1.00 18.90 72 ALA A O 1
ATOM 509 N N . LEU A 1 73 ? 35.063 36.346 29.140 1.00 19.96 73 LEU A N 1
ATOM 510 C CA . LEU A 1 73 ? 33.793 36.943 29.460 1.00 22.38 73 LEU A CA 1
ATOM 511 C C . LEU A 1 73 ? 33.856 38.086 30.365 1.00 24.53 73 LEU A C 1
ATOM 512 O O . LEU A 1 73 ? 33.143 39.039 30.184 1.00 24.74 73 LEU A O 1
ATOM 517 N N . ALA A 1 74 ? 34.777 38.086 31.287 1.00 27.77 74 ALA A N 1
ATOM 518 C CA . ALA A 1 74 ? 35.044 39.339 32.035 1.00 27.62 74 ALA A CA 1
ATOM 519 C C . ALA A 1 74 ? 35.727 40.510 31.302 1.00 27.52 74 ALA A C 1
ATOM 520 O O . ALA A 1 74 ? 35.927 41.578 31.909 1.00 29.52 74 ALA A O 1
ATOM 522 N N . SER A 1 75 ? 36.334 40.277 30.130 1.00 25.58 75 SER A N 1
ATOM 523 C CA . SER A 1 75 ? 36.872 41.332 29.334 1.00 23.76 75 SER A CA 1
ATOM 524 C C . SER A 1 75 ? 35.689 41.891 28.417 1.00 21.30 75 SER A C 1
ATOM 525 O O . SER A 1 75 ? 35.916 42.789 27.591 1.00 22.06 75 SER A O 1
ATOM 528 N N . GLY A 1 76 ? 34.467 41.347 28.617 1.00 17.41 76 GLY A N 1
ATOM 529 C CA . GLY A 1 76 ? 33.256 41.750 27.951 1.00 17.48 76 GLY A CA 1
ATOM 530 C C . GLY A 1 76 ? 33.226 41.235 26.507 1.00 19.77 76 GLY A C 1
ATOM 531 O O . GLY A 1 76 ? 32.608 41.759 25.630 1.00 15.37 76 GLY A O 1
ATOM 532 N N . THR A 1 77 ? 33.918 40.144 26.236 1.00 18.83 77 THR A N 1
ATOM 533 C CA . THR A 1 77 ? 34.033 39.655 24.859 1.00 19.15 77 THR A CA 1
ATOM 534 C C . THR A 1 77 ? 32.605 39.002 24.461 1.00 21.35 77 THR A C 1
ATOM 535 O O . THR A 1 77 ? 32.100 38.175 25.230 1.00 17.22 77 THR A O 1
ATOM 539 N N . THR A 1 78 ? 32.151 39.268 23.199 1.00 20.87 78 THR A N 1
ATOM 540 C CA . THR A 1 78 ? 30.900 38.759 22.598 1.00 20.61 78 THR A CA 1
ATOM 541 C C . THR A 1 78 ? 31.175 38.153 21.205 1.00 22.16 78 THR A C 1
ATOM 542 O O . THR A 1 78 ? 32.262 38.399 20.565 1.00 18.55 78 THR A O 1
ATOM 546 N N . MET A 1 79 ? 30.212 37.360 20.726 1.00 21.83 79 MET A N 1
ATOM 547 C CA . MET A 1 79 ? 30.320 36.713 19.386 1.00 22.46 79 MET A CA 1
ATOM 548 C C . MET A 1 79 ? 30.600 37.824 18.333 1.00 19.77 79 MET A C 1
ATOM 549 O O . MET A 1 79 ? 31.483 37.752 17.543 1.00 18.82 79 MET A O 1
ATOM 554 N N . ASP A 1 80 ? 29.879 38.897 18.425 1.00 17.64 80 ASP A N 1
ATOM 555 C CA . ASP A 1 80 ? 30.033 39.963 17.478 1.00 20.07 80 ASP A CA 1
ATOM 556 C C . ASP A 1 80 ? 31.378 40.672 17.444 1.00 19.14 80 ASP A C 1
ATOM 557 O O . ASP A 1 80 ? 31.949 41.044 16.360 1.00 15.55 80 ASP A O 1
ATOM 562 N N . ALA A 1 81 ? 31.928 40.798 18.636 1.00 17.50 81 ALA A N 1
ATOM 563 C CA . ALA A 1 81 ? 33.220 41.452 18.735 1.00 19.02 81 ALA A CA 1
ATOM 564 C C . ALA A 1 81 ? 34.366 40.488 18.207 1.00 17.85 81 ALA A C 1
ATOM 565 O O . ALA A 1 81 ? 35.265 40.944 17.558 1.00 15.05 81 ALA A O 1
ATOM 567 N N . VAL A 1 82 ? 34.213 39.173 18.424 1.00 16.55 82 VAL A N 1
ATOM 568 C CA . VAL A 1 82 ? 35.086 38.180 17.867 1.00 18.38 82 VAL A CA 1
ATOM 569 C C . VAL A 1 82 ? 35.043 38.143 16.321 1.00 16.76 82 VAL A C 1
ATOM 570 O O . VAL A 1 82 ? 36.109 38.157 15.624 1.00 17.38 82 VAL A O 1
ATOM 574 N N . LEU A 1 83 ? 33.839 38.210 15.761 1.00 17.02 83 LEU A N 1
ATOM 575 C CA . LEU A 1 83 ? 33.676 38.277 14.323 1.00 18.46 83 LEU A CA 1
ATOM 576 C C . LEU A 1 83 ? 34.257 39.586 13.730 1.00 19.93 83 LEU A C 1
ATOM 577 O O . LEU A 1 83 ? 34.923 39.612 12.593 1.00 18.75 83 LEU A O 1
ATOM 582 N N . GLU A 1 84 ? 34.072 40.670 14.424 1.00 20.26 84 GLU A N 1
ATOM 583 C CA . GLU A 1 84 ? 34.641 41.954 13.899 1.00 20.13 84 GLU A CA 1
ATOM 584 C C . GLU A 1 84 ? 36.202 41.872 13.825 1.00 17.60 84 GLU A C 1
ATOM 585 O O . GLU A 1 84 ? 36.843 42.338 12.929 1.00 15.58 84 GLU A O 1
ATOM 591 N N . MET A 1 85 ? 36.808 41.218 14.803 1.00 17.82 85 MET A N 1
ATOM 592 C CA . MET A 1 85 ? 38.252 41.105 14.851 1.00 19.23 85 MET A CA 1
ATOM 593 C C . MET A 1 85 ? 38.756 40.186 13.740 1.00 19.17 85 MET A C 1
ATOM 594 O O . MET A 1 85 ? 39.685 40.550 12.998 1.00 15.30 85 MET A O 1
ATOM 599 N N . LEU A 1 86 ? 38.062 39.086 13.550 1.00 18.38 86 LEU A N 1
ATOM 600 C CA . LEU A 1 86 ? 38.413 38.114 12.507 1.00 18.21 86 LEU A CA 1
ATOM 601 C C . LEU A 1 86 ? 38.310 38.762 11.140 1.00 17.32 86 LEU A C 1
ATOM 602 O O . LEU A 1 86 ? 39.094 38.498 10.232 1.00 17.55 86 LEU A O 1
ATOM 607 N N . ARG A 1 87 ? 37.309 39.559 10.924 1.00 16.53 87 ARG A N 1
ATOM 608 C CA . ARG A 1 87 ? 37.083 40.190 9.655 1.00 19.39 87 ARG A CA 1
ATOM 609 C C . ARG A 1 87 ? 38.363 41.052 9.288 1.00 19.83 87 ARG A C 1
ATOM 610 O O . ARG A 1 87 ? 38.742 41.144 8.162 1.00 18.28 87 ARG A O 1
ATOM 618 N N . GLU A 1 88 ? 39.039 41.648 10.269 1.00 21.85 88 GLU A N 1
ATOM 619 C CA . GLU A 1 88 ? 40.289 42.429 10.063 1.00 24.56 88 GLU A CA 1
ATOM 620 C C . GLU A 1 88 ? 41.493 41.476 9.933 1.00 21.91 88 GLU A C 1
ATOM 621 O O . GLU A 1 88 ? 42.410 41.730 9.165 1.00 20.44 88 GLU A O 1
ATOM 627 N N . VAL A 1 89 ? 41.493 40.384 10.687 1.00 20.94 89 VAL A N 1
ATOM 628 C CA . VAL A 1 89 ? 42.689 39.574 10.806 1.00 21.80 89 VAL A CA 1
ATOM 629 C C . VAL A 1 89 ? 42.819 38.390 9.819 1.00 20.81 89 VAL A C 1
ATOM 630 O O . VAL A 1 89 ? 43.881 38.140 9.304 1.00 22.67 89 VAL A O 1
ATOM 634 N N . THR A 1 90 ? 41.721 37.659 9.575 1.00 18.28 90 THR A N 1
ATOM 635 C CA . THR A 1 90 ? 41.723 36.668 8.588 1.00 18.74 90 THR A CA 1
ATOM 636 C C . THR A 1 90 ? 42.449 36.909 7.223 1.00 19.58 90 THR A C 1
ATOM 637 O O . THR A 1 90 ? 43.085 35.994 6.783 1.00 18.49 90 THR A O 1
ATOM 641 N N . PRO A 1 91 ? 42.308 38.059 6.568 1.00 21.13 91 PRO A N 1
ATOM 642 C CA . PRO A 1 91 ? 42.992 38.267 5.264 1.00 22.48 91 PRO A CA 1
ATOM 643 C C . PRO A 1 91 ? 44.555 38.229 5.403 1.00 22.94 91 PRO A C 1
ATOM 644 O O . PRO A 1 91 ? 45.191 37.971 4.487 1.00 25.11 91 PRO A O 1
ATOM 648 N N . GLU A 1 92 ? 45.102 38.458 6.575 1.00 25.47 92 GLU A N 1
ATOM 649 C CA . GLU A 1 92 ? 46.539 38.476 6.898 1.00 26.01 92 GLU A CA 1
ATOM 650 C C . GLU A 1 92 ? 47.025 37.076 7.261 1.00 23.65 92 GLU A C 1
ATOM 651 O O . GLU A 1 92 ? 48.167 36.869 7.192 1.00 25.35 92 GLU A O 1
ATOM 657 N N . LEU A 1 93 ? 46.181 36.145 7.652 1.00 22.03 93 LEU A N 1
ATOM 658 C CA . LEU A 1 93 ? 46.571 34.751 8.044 1.00 21.43 93 LEU A CA 1
ATOM 659 C C . LEU A 1 93 ? 46.620 33.879 6.776 1.00 20.64 93 LEU A C 1
ATOM 660 O O . LEU A 1 93 ? 45.754 33.952 5.907 1.00 21.92 93 LEU A O 1
ATOM 665 N N . SER A 1 94 ? 47.694 33.118 6.656 1.00 20.94 94 SER A N 1
ATOM 666 C CA . SER A 1 94 ? 47.882 32.111 5.596 1.00 21.56 94 SER A CA 1
ATOM 667 C C . SER A 1 94 ? 47.143 30.784 5.884 1.00 19.03 94 SER A C 1
ATOM 668 O O . SER A 1 94 ? 46.841 29.998 4.973 1.00 21.28 94 SER A O 1
ATOM 671 N N . CYS A 1 95 ? 46.776 30.546 7.124 1.00 19.40 95 CYS A N 1
ATOM 672 C CA . CYS A 1 95 ? 46.129 29.312 7.498 1.00 19.53 95 CYS A CA 1
ATOM 673 C C . CYS A 1 95 ? 44.584 29.570 7.873 1.00 18.74 95 CYS A C 1
ATOM 674 O O . CYS A 1 95 ? 44.234 30.682 8.208 1.00 16.43 95 CYS A O 1
ATOM 677 N N . PRO A 1 96 ? 43.722 28.565 7.782 1.00 18.33 96 PRO A N 1
ATOM 678 C CA . PRO A 1 96 ? 42.294 28.724 8.089 1.00 17.31 96 PRO A CA 1
ATOM 679 C C . PRO A 1 96 ? 42.019 28.765 9.614 1.00 18.23 96 PRO A C 1
ATOM 680 O O . PRO A 1 96 ? 42.713 28.072 10.334 1.00 15.72 96 PRO A O 1
ATOM 684 N N . VAL A 1 97 ? 40.997 29.545 10.035 1.00 17.33 97 VAL A N 1
ATOM 685 C CA . VAL A 1 97 ? 40.441 29.506 11.321 1.00 17.53 97 VAL A CA 1
ATOM 686 C C . VAL A 1 97 ? 39.167 28.684 11.433 1.00 17.90 97 VAL A C 1
ATOM 687 O O . VAL A 1 97 ? 38.292 28.738 10.623 1.00 19.53 97 VAL A O 1
ATOM 691 N N . VAL A 1 98 ? 39.116 27.896 12.446 1.00 17.29 98 VAL A N 1
ATOM 692 C CA . VAL A 1 98 ? 37.988 27.128 12.823 1.00 17.47 98 VAL A CA 1
ATOM 693 C C . VAL A 1 98 ? 37.450 27.734 14.155 1.00 15.76 98 VAL A C 1
ATOM 694 O O . VAL A 1 98 ? 38.182 27.761 15.130 1.00 17.90 98 VAL A O 1
ATOM 698 N N . LEU A 1 99 ? 36.235 28.295 14.139 1.00 17.13 99 LEU A N 1
ATOM 699 C CA . LEU A 1 99 ? 35.609 28.842 15.287 1.00 18.79 99 LEU A CA 1
ATOM 700 C C . LEU A 1 99 ? 34.960 27.733 16.153 1.00 18.92 99 LEU A C 1
ATOM 701 O O . LEU A 1 99 ? 34.288 26.846 15.615 1.00 21.14 99 LEU A O 1
ATOM 706 N N . LEU A 1 100 ? 35.225 27.729 17.425 1.00 17.79 100 LEU A N 1
ATOM 707 C CA . LEU A 1 100 ? 34.538 26.880 18.326 1.00 19.25 100 LEU A CA 1
ATOM 708 C C . LEU A 1 100 ? 33.517 27.659 19.143 1.00 21.72 100 LEU A C 1
ATOM 709 O O . LEU A 1 100 ? 33.879 28.718 19.700 1.00 23.36 100 LEU A O 1
ATOM 714 N N . SER A 1 101 ? 32.249 27.202 19.198 1.00 20.80 101 SER A N 1
ATOM 715 C CA . SER A 1 101 ? 31.251 27.823 20.041 1.00 19.13 101 SER A CA 1
ATOM 716 C C . SER A 1 101 ? 30.305 26.795 20.516 1.00 19.15 101 SER A C 1
ATOM 717 O O . SER A 1 101 ? 29.871 25.920 19.726 1.00 18.86 101 SER A O 1
ATOM 720 N N . TYR A 1 102 ? 29.798 26.971 21.737 1.00 14.43 102 TYR A N 1
ATOM 721 C CA . TYR A 1 102 ? 28.708 26.133 2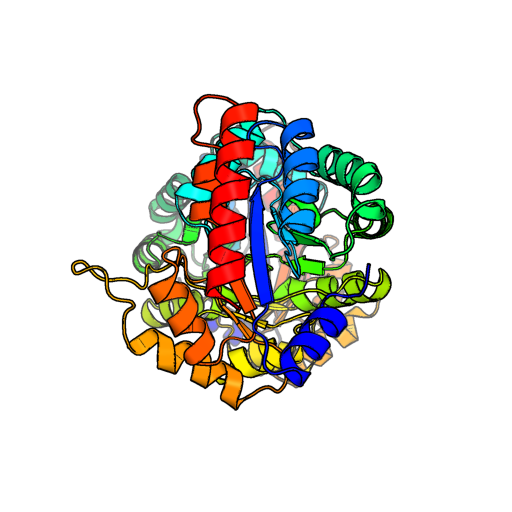2.243 1.00 16.64 102 TYR A CA 1
ATOM 722 C C . TYR A 1 102 ? 27.406 26.498 21.495 1.00 18.33 102 TYR A C 1
ATOM 723 O O . TYR A 1 102 ? 27.329 27.562 20.884 1.00 15.88 102 TYR A O 1
ATOM 732 N N . TYR A 1 103 ? 26.403 25.634 21.539 1.00 14.22 103 TYR A N 1
ATOM 733 C CA . TYR A 1 103 ? 25.252 25.825 20.660 1.00 19.10 103 TYR A CA 1
ATOM 734 C C . TYR A 1 103 ? 24.345 26.973 21.024 1.00 22.52 103 TYR A C 1
ATOM 735 O O . TYR A 1 103 ? 23.756 27.652 20.169 1.00 23.25 103 TYR A O 1
ATOM 744 N N . LYS A 1 104 ? 24.072 27.153 22.265 1.00 25.73 104 LYS A N 1
ATOM 745 C CA . LYS A 1 104 ? 23.052 28.274 22.530 1.00 32.17 104 LYS A CA 1
ATOM 746 C C . LYS A 1 104 ? 23.385 29.709 21.872 1.00 33.37 104 LYS A C 1
ATOM 747 O O . LYS A 1 104 ? 22.479 30.216 21.201 1.00 33.41 104 LYS A O 1
ATOM 753 N N . PRO A 1 105 ? 24.629 30.272 21.990 1.00 36.57 105 PRO A N 1
ATOM 754 C CA . PRO A 1 105 ? 24.999 31.540 21.303 1.00 37.52 105 PRO A CA 1
ATOM 755 C C . PRO A 1 105 ? 24.769 31.533 19.780 1.00 39.67 105 PRO A C 1
ATOM 756 O O . PRO A 1 105 ? 24.709 32.665 19.209 1.00 44.57 105 PRO A O 1
ATOM 760 N N . ILE A 1 106 ? 24.723 30.354 19.117 1.00 40.13 106 ILE A N 1
ATOM 761 C CA . ILE A 1 106 ? 24.582 30.249 17.626 1.00 38.49 106 ILE A CA 1
ATOM 762 C C . ILE A 1 106 ? 23.199 29.746 17.130 1.00 38.81 106 ILE A C 1
ATOM 763 O O . ILE A 1 106 ? 22.884 29.953 15.924 1.00 37.70 106 ILE A O 1
ATOM 768 N N . MET A 1 107 ? 22.467 29.093 18.091 1.00 38.39 107 MET A N 1
ATOM 769 C CA . MET A 1 107 ? 21.047 28.634 17.968 1.00 39.08 107 MET A CA 1
ATOM 770 C C . MET A 1 107 ? 20.077 29.685 17.338 1.00 39.90 107 MET A C 1
ATOM 771 O O . MET A 1 107 ? 19.250 29.293 16.509 1.00 37.24 107 MET A O 1
ATOM 776 N N . PHE A 1 108 ? 20.236 30.957 17.798 1.00 41.76 108 PHE A N 1
ATOM 777 C CA . PHE A 1 108 ? 19.797 32.167 17.089 1.00 45.25 108 PHE A CA 1
ATOM 778 C C . PHE A 1 108 ? 20.603 32.696 15.799 1.00 46.40 108 PHE A C 1
ATOM 779 O O . PHE A 1 108 ? 19.948 33.332 14.907 1.00 48.16 108 PHE A O 1
ATOM 781 N N . ARG A 1 109 ? 21.902 32.439 15.593 1.00 44.79 109 ARG A N 1
ATOM 782 C CA . ARG A 1 109 ? 22.438 32.785 14.260 1.00 43.77 109 ARG A CA 1
ATOM 783 C C . ARG A 1 109 ? 22.154 31.791 13.034 1.00 45.25 109 ARG A C 1
ATOM 784 O O . ARG A 1 109 ? 22.250 30.447 13.036 1.00 44.41 109 ARG A O 1
ATOM 786 N N . SER A 1 110 ? 21.764 32.536 11.986 1.00 42.85 110 SER A N 1
ATOM 787 C CA . SER A 1 110 ? 22.437 32.441 10.666 1.00 41.17 110 SER A CA 1
ATOM 788 C C . SER A 1 110 ? 23.996 32.645 10.732 1.00 38.27 110 SER A C 1
ATOM 789 O O . SER A 1 110 ? 24.604 33.524 11.469 1.00 42.27 110 SER A O 1
ATOM 792 N N . LEU A 1 111 ? 24.658 31.823 9.923 1.00 32.69 111 LEU A N 1
ATOM 793 C CA . LEU A 1 111 ? 26.092 31.674 9.951 1.00 26.62 111 LEU A CA 1
ATOM 794 C C . LEU A 1 111 ? 26.746 32.522 8.824 1.00 22.66 111 LEU A C 1
ATOM 795 O O . LEU A 1 111 ? 27.950 32.455 8.620 1.00 22.12 111 LEU A O 1
ATOM 800 N N . ALA A 1 112 ? 25.910 33.242 8.078 1.00 20.28 112 ALA A N 1
ATOM 801 C CA . ALA A 1 112 ? 26.349 34.286 7.079 1.00 20.51 112 ALA A CA 1
ATOM 802 C C . ALA A 1 112 ? 27.468 35.242 7.574 1.00 20.46 112 ALA A C 1
ATOM 803 O O . ALA A 1 112 ? 28.358 35.553 6.832 1.00 20.31 112 ALA A O 1
ATOM 805 N N . LYS A 1 113 ? 27.411 35.682 8.829 1.00 22.25 113 LYS A N 1
ATOM 806 C CA . LYS A 1 113 ? 28.344 36.678 9.371 1.00 22.43 113 LYS A CA 1
ATOM 807 C C . LYS A 1 113 ? 29.648 36.044 9.773 1.00 21.28 113 LYS A C 1
ATOM 808 O O . LYS A 1 113 ? 30.724 36.687 9.740 1.00 20.75 113 LYS A O 1
ATOM 814 N N . MET A 1 114 ? 29.641 34.764 10.118 1.00 20.48 114 MET A N 1
ATOM 815 C CA . MET A 1 114 ? 30.970 34.101 10.365 1.00 20.34 114 MET A CA 1
ATOM 816 C C . MET A 1 114 ? 31.667 33.903 9.013 1.00 18.88 114 MET A C 1
ATOM 817 O O . MET A 1 114 ? 32.819 34.141 8.975 1.00 21.09 114 MET A O 1
ATOM 822 N N . LYS A 1 115 ? 30.981 33.444 7.956 1.00 17.14 115 LYS A N 1
ATOM 823 C CA . LYS A 1 115 ? 31.583 33.374 6.663 1.00 15.89 115 LYS A CA 1
ATOM 824 C C . LYS A 1 115 ? 32.167 34.664 6.133 1.00 17.08 115 LYS A C 1
ATOM 825 O O . LYS A 1 115 ? 33.362 34.714 5.786 1.00 17.08 115 LYS A O 1
ATOM 831 N N . GLU A 1 116 ? 31.386 35.707 6.248 1.00 15.23 116 GLU A N 1
ATOM 832 C CA . GLU A 1 116 ? 31.811 37.019 5.882 1.00 18.78 116 GLU A CA 1
ATOM 833 C C . GLU A 1 116 ? 33.084 37.451 6.662 1.00 18.06 116 GLU A C 1
ATOM 834 O O . GLU A 1 116 ? 33.841 38.239 6.155 1.00 19.49 116 GLU A O 1
ATOM 840 N N . ALA A 1 117 ? 33.277 36.985 7.860 1.00 18.49 117 ALA A N 1
ATOM 841 C CA . ALA A 1 117 ? 34.401 37.395 8.652 1.00 20.43 117 ALA A CA 1
ATOM 842 C C . ALA A 1 117 ? 35.662 36.520 8.356 1.00 20.36 117 ALA A C 1
ATOM 843 O O . ALA A 1 117 ? 36.687 36.759 9.000 1.00 20.21 117 ALA A O 1
ATOM 845 N N . GLY A 1 118 ? 35.542 35.498 7.502 1.00 20.31 118 GLY A N 1
ATOM 846 C CA . GLY A 1 118 ? 36.687 34.741 6.960 1.00 19.86 118 GLY A CA 1
ATOM 847 C C . GLY A 1 118 ? 36.891 33.425 7.702 1.00 20.17 118 GLY A C 1
ATOM 848 O O . GLY A 1 118 ? 37.898 32.774 7.600 1.00 21.66 118 GLY A O 1
ATOM 849 N N . VAL A 1 119 ? 35.933 33.080 8.566 1.00 18.09 119 VAL A N 1
ATOM 850 C CA . VAL A 1 119 ? 35.935 31.764 9.282 1.00 17.92 119 VAL A CA 1
ATOM 851 C C . VAL A 1 119 ? 35.704 30.681 8.218 1.00 16.74 119 VAL A C 1
ATOM 852 O O . VAL A 1 119 ? 34.969 30.917 7.328 1.00 14.07 119 VAL A O 1
ATOM 856 N N . HIS A 1 120 ? 36.456 29.581 8.338 1.00 15.61 120 HIS A N 1
ATOM 857 C CA . HIS A 1 120 ? 36.254 28.435 7.438 1.00 19.06 120 HIS A CA 1
ATOM 858 C C . HIS A 1 120 ? 35.488 27.239 8.027 1.00 19.37 120 HIS A C 1
ATOM 859 O O . HIS A 1 120 ? 34.737 26.638 7.356 1.00 18.23 120 HIS A O 1
ATOM 871 N N . GLY A 1 121 ? 35.735 26.966 9.289 1.00 19.20 121 GLY A N 1
ATOM 872 C CA . GLY A 1 121 ? 35.133 25.814 9.951 1.00 19.69 121 GLY A CA 1
ATOM 873 C C . GLY A 1 121 ? 34.454 26.256 11.248 1.00 18.16 121 GLY A C 1
ATOM 874 O O . GLY A 1 121 ? 34.699 27.379 11.783 1.00 15.73 121 GLY A O 1
ATOM 875 N N . LEU A 1 122 ? 33.655 25.328 11.794 1.00 18.49 122 LEU A N 1
ATOM 876 C CA . LEU A 1 122 ? 32.912 25.556 13.042 1.00 16.63 122 LEU A CA 1
ATOM 877 C C . LEU A 1 122 ? 32.811 24.250 13.789 1.00 15.71 122 LEU A C 1
ATOM 878 O O . LEU A 1 122 ? 32.551 23.185 13.192 1.00 14.49 122 LEU A O 1
ATOM 883 N N . ILE A 1 123 ? 33.020 24.310 15.048 1.00 15.65 123 ILE A N 1
ATOM 884 C CA . ILE A 1 123 ? 32.984 23.179 16.005 1.00 17.44 123 ILE A CA 1
ATOM 885 C C . ILE A 1 123 ? 31.996 23.574 17.139 1.00 20.80 123 ILE A C 1
ATOM 886 O O . ILE A 1 123 ? 32.163 24.713 17.745 1.00 18.50 123 ILE A O 1
ATOM 891 N N . VAL A 1 124 ? 30.913 22.748 17.328 1.00 17.99 124 VAL A N 1
ATOM 892 C CA . VAL A 1 124 ? 29.913 23.083 18.294 1.00 19.17 124 VAL A CA 1
ATOM 893 C C . VAL A 1 124 ? 29.901 21.836 19.248 1.00 18.87 124 VAL A C 1
ATOM 894 O O . VAL A 1 124 ? 29.397 20.820 18.927 1.00 15.38 124 VAL A O 1
ATOM 898 N N . PRO A 1 125 ? 30.644 21.937 20.292 1.00 18.57 125 PRO A N 1
ATOM 899 C CA . PRO A 1 125 ? 30.971 20.751 21.108 1.00 20.21 125 PRO A CA 1
ATOM 900 C C . PRO A 1 125 ? 29.722 20.073 21.697 1.00 18.31 125 PRO A C 1
ATOM 901 O O . PRO A 1 125 ? 29.600 18.853 21.703 1.00 20.73 125 PRO A O 1
ATOM 905 N N . ASP A 1 126 ? 28.745 20.898 22.178 1.00 17.92 126 ASP A N 1
ATOM 906 C CA . ASP A 1 126 ? 27.472 20.416 22.765 1.00 16.12 126 ASP A CA 1
ATOM 907 C C . ASP A 1 126 ? 26.283 20.419 21.744 1.00 16.13 126 ASP A C 1
ATOM 908 O O . ASP A 1 126 ? 25.131 20.567 22.136 1.00 12.94 126 ASP A O 1
ATOM 913 N N . LEU A 1 127 ? 26.576 20.261 20.442 1.00 16.73 127 LEU A N 1
ATOM 914 C CA . LEU A 1 127 ? 25.535 20.350 19.440 1.00 13.09 127 LEU A CA 1
ATOM 915 C C . LEU A 1 127 ? 24.453 19.361 19.755 1.00 11.71 127 LEU A C 1
ATOM 916 O O . LEU A 1 127 ? 24.733 18.177 19.892 1.00 13.19 127 LEU A O 1
ATOM 921 N N . PRO A 1 128 ? 23.217 19.783 19.839 1.00 11.19 128 PRO A N 1
ATOM 922 C CA . PRO A 1 128 ? 22.115 18.844 20.061 1.00 13.84 128 PRO A CA 1
ATOM 923 C C . PRO A 1 128 ? 21.937 17.816 18.951 1.00 14.00 128 PRO A C 1
ATOM 924 O O . PRO A 1 128 ? 22.063 18.233 17.845 1.00 15.95 128 PRO A O 1
ATOM 928 N N . TYR A 1 129 ? 21.594 16.554 19.301 1.00 13.27 129 TYR A N 1
ATOM 929 C CA . TYR A 1 129 ? 21.307 15.512 18.261 1.00 11.99 129 TYR A CA 1
ATOM 930 C C . TYR A 1 129 ? 20.126 15.980 17.343 1.00 12.74 129 TYR A C 1
ATOM 931 O O . TYR A 1 129 ? 20.119 15.740 16.141 1.00 13.85 129 TYR A O 1
ATOM 940 N N . VAL A 1 130 ? 19.116 16.653 17.964 1.00 11.84 130 VAL A N 1
ATOM 941 C CA . VAL A 1 130 ? 17.941 17.202 17.290 1.00 12.84 130 VAL A CA 1
ATOM 942 C C . VAL A 1 130 ? 18.199 18.315 16.239 1.00 12.20 130 VAL A C 1
ATOM 943 O O . VAL A 1 130 ? 17.440 18.488 15.308 1.00 14.99 130 VAL A O 1
ATOM 947 N N . ALA A 1 131 ? 19.276 18.997 16.424 1.00 15.21 131 ALA A N 1
ATOM 948 C CA . ALA A 1 131 ? 19.627 20.107 15.606 1.00 16.30 131 ALA A CA 1
ATOM 949 C C . ALA A 1 131 ? 20.804 19.844 14.689 1.00 15.84 131 ALA A C 1
ATOM 950 O O . ALA A 1 131 ? 21.109 20.678 13.927 1.00 17.20 131 ALA A O 1
ATOM 952 N N . ALA A 1 132 ? 21.517 18.727 14.797 1.00 15.60 132 ALA A N 1
ATOM 953 C CA . ALA A 1 132 ? 22.781 18.582 14.141 1.00 16.03 132 ALA A CA 1
ATOM 954 C C . ALA A 1 132 ? 22.625 18.669 12.520 1.00 17.03 132 ALA A C 1
ATOM 955 O O . ALA A 1 132 ? 23.401 19.289 11.846 1.00 16.29 132 ALA A O 1
ATOM 957 N N . HIS A 1 133 ? 21.673 17.963 11.969 1.00 16.29 133 HIS A N 1
ATOM 958 C CA . HIS A 1 133 ? 21.407 18.077 10.536 1.00 17.76 133 HIS A CA 1
ATOM 959 C C . HIS A 1 133 ? 21.002 19.516 10.018 1.00 16.75 133 HIS A C 1
ATOM 960 O O . HIS A 1 133 ? 21.577 19.901 9.063 1.00 15.50 133 HIS A O 1
ATOM 967 N N . SER A 1 134 ? 20.080 20.267 10.710 1.00 15.65 134 SER A N 1
ATOM 968 C CA . SER A 1 134 ? 19.713 21.630 10.432 1.00 13.41 134 SER A CA 1
ATOM 969 C C . SER A 1 134 ? 20.983 22.492 10.447 1.00 15.81 134 SER A C 1
ATOM 970 O O . SER A 1 134 ? 21.180 23.251 9.488 1.00 11.08 134 SER A O 1
ATOM 973 N N . LEU A 1 135 ? 21.858 22.346 11.454 1.00 10.67 135 LEU A N 1
ATOM 974 C CA . LEU A 1 135 ? 23.088 23.132 11.464 1.00 16.33 135 LEU A CA 1
ATOM 975 C C . LEU A 1 135 ? 24.112 22.752 10.335 1.00 16.40 135 LEU A C 1
ATOM 976 O O . LEU A 1 135 ? 24.799 23.667 9.737 1.00 13.10 135 LEU A O 1
ATOM 981 N N . TRP A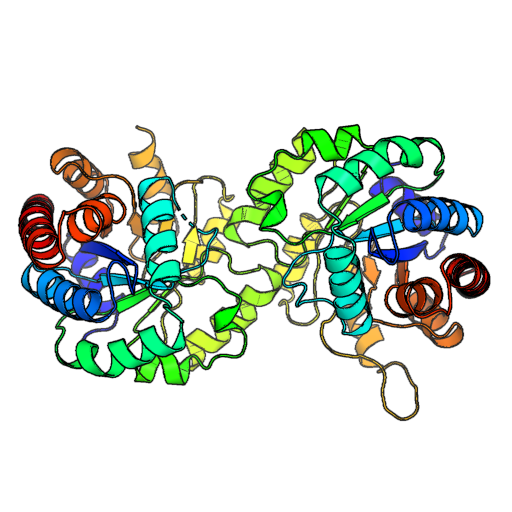 1 136 ? 24.238 21.453 10.046 1.00 17.18 136 TRP A N 1
ATOM 982 C CA . TRP A 1 136 ? 25.045 20.984 8.926 1.00 16.36 136 TRP A CA 1
ATOM 983 C C . TRP A 1 136 ? 24.619 21.591 7.624 1.00 18.85 136 TRP A C 1
ATOM 984 O O . TRP A 1 136 ? 25.490 22.060 6.842 1.00 16.37 136 TRP A O 1
ATOM 995 N N . SER A 1 137 ? 23.318 21.661 7.390 1.00 18.85 137 SER A N 1
ATOM 996 C CA . SER A 1 137 ? 22.704 22.214 6.162 1.00 20.80 137 SER A CA 1
ATOM 997 C C . SER A 1 137 ? 22.977 23.737 6.060 1.00 21.09 137 SER A C 1
ATOM 998 O O . SER A 1 137 ? 23.342 24.223 4.979 1.00 18.87 137 SER A O 1
ATOM 1001 N N . GLU A 1 138 ? 22.808 24.454 7.168 1.00 19.71 138 GLU A N 1
ATOM 1002 C CA . GLU A 1 138 ? 23.045 25.856 7.212 1.00 21.55 138 GLU A CA 1
ATOM 1003 C C . GLU A 1 138 ? 24.584 26.215 6.984 1.00 21.59 138 GLU A C 1
ATOM 1004 O O . GLU A 1 138 ? 24.907 27.219 6.352 1.00 18.66 138 GLU A O 1
ATOM 1010 N N . ALA A 1 139 ? 25.463 25.359 7.490 1.00 17.91 139 ALA A N 1
ATOM 1011 C CA . ALA A 1 139 ? 26.856 25.530 7.386 1.00 19.49 139 ALA A CA 1
ATOM 1012 C C . ALA A 1 139 ? 27.227 25.293 5.910 1.00 22.06 139 ALA A C 1
ATOM 1013 O O . ALA A 1 139 ? 27.866 26.132 5.323 1.00 22.29 139 ALA A O 1
ATOM 1015 N N . LYS A 1 140 ? 26.748 24.213 5.328 1.00 22.20 140 LYS A N 1
ATOM 1016 C CA . LYS A 1 140 ? 26.870 23.962 3.925 1.00 25.72 140 LYS A CA 1
ATOM 1017 C C . LYS A 1 140 ? 26.436 25.228 3.032 1.00 24.28 140 LYS A C 1
ATOM 1018 O O . LYS A 1 140 ? 27.138 25.683 2.195 1.00 26.05 140 LYS A O 1
ATOM 1024 N N . ASN A 1 141 ? 25.247 25.731 3.246 1.00 22.24 141 ASN A N 1
ATOM 1025 C CA . ASN A 1 141 ? 24.641 26.839 2.564 1.00 20.56 141 ASN A CA 1
ATOM 1026 C C . ASN A 1 141 ? 25.465 28.125 2.714 1.00 19.62 141 ASN A C 1
ATOM 1027 O O . ASN A 1 141 ? 25.383 28.924 1.831 1.00 18.68 141 ASN A O 1
ATOM 1035 N N . ASN A 1 142 ? 26.336 28.236 3.760 1.00 18.70 142 ASN A N 1
ATOM 1036 C CA . ASN A 1 142 ? 27.267 29.299 3.945 1.00 18.29 142 ASN A CA 1
ATOM 1037 C C . ASN A 1 142 ? 28.689 28.980 3.653 1.00 15.11 142 ASN A C 1
ATOM 1038 O O . ASN A 1 142 ? 29.579 29.684 4.059 1.00 16.35 142 ASN A O 1
ATOM 1043 N N . ASN A 1 143 ? 28.986 27.836 3.033 1.00 18.79 143 ASN A N 1
ATOM 1044 C CA . ASN A 1 143 ? 30.369 27.525 2.675 1.00 19.98 143 ASN A CA 1
ATOM 1045 C C . ASN A 1 143 ? 31.311 27.373 3.876 1.00 20.75 143 ASN A C 1
ATOM 1046 O O . ASN A 1 143 ? 32.507 27.674 3.783 1.00 20.90 143 ASN A O 1
ATOM 1051 N N . LEU A 1 144 ? 30.757 26.902 4.964 1.00 18.87 144 LEU A N 1
ATOM 1052 C CA . LEU A 1 144 ? 31.538 26.635 6.141 1.00 19.38 144 LEU A CA 1
ATOM 1053 C C . LEU A 1 144 ? 31.544 25.075 6.367 1.00 19.05 144 LEU A C 1
ATOM 1054 O O . LEU A 1 144 ? 30.500 24.449 6.216 1.00 17.48 144 LEU A O 1
ATOM 1059 N N . GLU A 1 145 ? 32.656 24.520 6.831 1.00 17.76 145 GLU A N 1
ATOM 1060 C CA . GLU A 1 145 ? 32.727 23.090 7.188 1.00 17.51 145 GLU A CA 1
ATOM 1061 C C . GLU A 1 145 ? 32.410 22.923 8.691 1.00 16.90 145 GLU A C 1
ATOM 1062 O O . GLU A 1 145 ? 33.016 23.586 9.532 1.00 17.50 145 GLU A O 1
ATOM 1068 N N . LEU A 1 146 ? 31.474 22.055 9.026 1.00 17.71 146 LEU A N 1
ATOM 1069 C CA . LEU A 1 146 ? 31.023 21.764 10.400 1.00 17.36 146 LEU A CA 1
ATOM 1070 C C . LEU A 1 146 ? 31.872 20.555 10.826 1.00 17.09 146 LEU A C 1
ATOM 1071 O O . LEU A 1 146 ? 31.695 19.433 10.336 1.00 12.49 146 LEU A O 1
ATOM 1076 N N . VAL A 1 147 ? 32.859 20.853 11.629 1.00 13.06 147 VAL A N 1
ATOM 1077 C CA . VAL A 1 147 ? 33.716 19.881 12.200 1.00 18.75 147 VAL A CA 1
ATOM 1078 C C . VAL A 1 147 ? 33.050 19.186 13.428 1.00 18.34 147 VAL A C 1
ATOM 1079 O O . VAL A 1 147 ? 32.718 19.864 14.382 1.00 19.76 147 VAL A O 1
ATOM 1083 N N . LEU A 1 148 ? 32.951 17.854 13.461 1.00 18.62 148 LEU A N 1
ATOM 1084 C CA . LEU A 1 148 ? 32.257 17.215 14.564 1.00 17.01 148 LEU A CA 1
ATOM 1085 C C . LEU A 1 148 ? 33.224 16.570 15.602 1.00 19.01 148 LEU A C 1
ATOM 1086 O O . LEU A 1 148 ? 34.222 15.875 15.174 1.00 17.03 148 LEU A O 1
ATOM 1091 N N . LEU A 1 149 ? 32.897 16.658 16.918 1.00 20.30 149 LEU A N 1
ATOM 1092 C CA . LEU A 1 149 ? 33.548 15.805 17.936 1.00 17.71 149 LEU A CA 1
ATOM 1093 C C . LEU A 1 149 ? 33.132 14.390 17.909 1.00 19.25 149 LEU A C 1
ATOM 1094 O O . LEU A 1 149 ? 31.939 13.988 17.741 1.00 18.65 149 LEU A O 1
ATOM 1099 N N . THR A 1 150 ? 34.083 13.531 18.196 1.00 19.54 150 THR A N 1
ATOM 1100 C CA . THR A 1 150 ? 33.721 12.213 18.725 1.00 17.99 150 THR A CA 1
ATOM 1101 C C . THR A 1 150 ? 34.604 11.961 19.996 1.00 20.79 150 THR A C 1
ATOM 1102 O O . THR A 1 150 ? 35.625 12.643 20.224 1.00 20.39 150 THR A O 1
ATOM 1106 N N . THR A 1 151 ? 34.124 11.100 20.849 1.00 17.94 151 THR A N 1
ATOM 1107 C CA . THR A 1 151 ? 34.781 10.828 22.162 1.00 19.65 151 THR A CA 1
ATOM 1108 C C . THR A 1 151 ? 34.796 9.357 22.387 1.00 19.06 151 THR A C 1
ATOM 1109 O O . THR A 1 151 ? 34.112 8.528 21.709 1.00 16.51 151 THR A O 1
ATOM 1113 N N . PRO A 1 152 ? 35.588 8.957 23.314 1.00 21.72 152 PRO A N 1
ATOM 1114 C CA . PRO A 1 152 ? 35.629 7.523 23.587 1.00 23.90 152 PRO A CA 1
ATOM 1115 C C . PRO A 1 152 ? 34.329 6.960 24.157 1.00 23.63 152 PRO A C 1
ATOM 1116 O O . PRO A 1 152 ? 34.204 5.793 24.133 1.00 25.05 152 PRO A O 1
ATOM 1120 N N . ALA A 1 153 ? 33.437 7.769 24.667 1.00 22.76 153 ALA A N 1
ATOM 1121 C CA . ALA A 1 153 ? 32.091 7.328 25.082 1.00 23.51 153 ALA A CA 1
ATOM 1122 C C . ALA A 1 153 ? 31.080 6.996 23.974 1.00 23.49 153 ALA A C 1
ATOM 1123 O O . ALA A 1 153 ? 30.115 6.336 24.234 1.00 23.90 153 ALA A O 1
ATOM 1125 N N . ILE A 1 154 ? 31.306 7.431 22.730 1.00 22.50 154 ILE A N 1
ATOM 1126 C CA . ILE A 1 154 ? 30.294 7.265 21.696 1.00 21.56 154 ILE A CA 1
ATOM 1127 C C . ILE A 1 154 ? 30.448 5.850 21.193 1.00 21.42 154 ILE A C 1
ATOM 1128 O O . ILE A 1 154 ? 31.523 5.475 20.838 1.00 18.98 154 ILE A O 1
ATOM 1133 N N . PRO A 1 155 ? 29.383 5.053 21.135 1.00 23.06 155 PRO A N 1
ATOM 1134 C CA . PRO A 1 155 ? 29.534 3.729 20.589 1.00 21.97 155 PRO A CA 1
ATOM 1135 C C . PRO A 1 155 ? 30.095 3.756 19.124 1.00 22.45 155 PRO A C 1
ATOM 1136 O O . PRO A 1 155 ? 29.864 4.706 18.342 1.00 20.73 155 PRO A O 1
ATOM 1140 N N . GLU A 1 156 ? 30.748 2.660 18.731 1.00 21.97 156 GLU A N 1
ATOM 1141 C CA . GLU A 1 156 ? 31.269 2.447 17.385 1.00 23.54 156 GLU A CA 1
ATOM 1142 C C . GLU A 1 156 ? 30.332 2.768 16.208 1.00 21.42 156 GLU A C 1
ATOM 1143 O O . GLU A 1 156 ? 30.681 3.493 15.348 1.00 21.76 156 GLU A O 1
ATOM 1149 N N . ASP A 1 157 ? 29.138 2.234 16.148 1.00 23.22 157 ASP A N 1
ATOM 1150 C CA . ASP A 1 157 ? 28.190 2.561 15.051 1.00 23.47 157 ASP A CA 1
ATOM 1151 C C . ASP A 1 157 ? 27.824 4.039 14.970 1.00 22.65 157 ASP A C 1
ATOM 1152 O O . ASP A 1 157 ? 27.686 4.620 13.854 1.00 22.88 157 ASP A O 1
ATOM 1157 N N . ARG A 1 158 ? 27.695 4.719 16.117 1.00 19.66 158 ARG A N 1
ATOM 1158 C CA . ARG A 1 158 ? 27.367 6.128 15.956 1.00 19.51 158 ARG A CA 1
ATOM 1159 C C . ARG A 1 158 ? 28.655 6.900 15.493 1.00 17.57 158 ARG A C 1
ATOM 1160 O O . ARG A 1 158 ? 28.555 7.959 14.785 1.00 16.04 158 ARG A O 1
ATOM 1168 N N . MET A 1 159 ? 29.813 6.472 16.056 1.00 16.78 159 MET A N 1
ATOM 1169 C CA . MET A 1 159 ? 31.131 7.081 15.718 1.00 17.84 159 MET A CA 1
ATOM 1170 C C . MET A 1 159 ? 31.295 7.071 14.160 1.00 17.91 159 MET A C 1
ATOM 1171 O O . MET A 1 159 ? 31.777 8.061 13.551 1.00 15.14 159 MET A O 1
ATOM 1176 N N . LYS A 1 160 ? 30.915 5.991 13.539 1.00 17.81 160 LYS A N 1
ATOM 1177 C CA . LYS A 1 160 ? 30.976 5.862 12.080 1.00 21.00 160 LYS A CA 1
ATOM 1178 C C . LYS A 1 160 ? 30.085 6.836 11.359 1.00 21.52 160 LYS A C 1
ATOM 1179 O O . LYS A 1 160 ? 30.618 7.524 10.428 1.00 22.04 160 LYS A O 1
ATOM 1185 N N . GLU A 1 161 ? 28.800 6.963 11.825 1.00 21.59 161 GLU A N 1
ATOM 1186 C CA . GLU A 1 161 ? 27.860 8.047 11.336 1.00 20.45 161 GLU A CA 1
ATOM 1187 C C . GLU A 1 161 ? 28.495 9.454 11.494 1.00 18.19 161 GLU A C 1
ATOM 1188 O O . GLU A 1 161 ? 28.522 10.283 10.586 1.00 19.56 161 GLU A O 1
ATOM 1194 N N . ILE A 1 162 ? 29.161 9.693 12.618 1.00 18.39 162 ILE A N 1
ATOM 1195 C CA . ILE A 1 162 ? 29.835 10.959 12.805 1.00 17.92 162 ILE A CA 1
ATOM 1196 C C . ILE A 1 162 ? 30.913 11.198 11.799 1.00 19.41 162 ILE A C 1
ATOM 1197 O O . ILE A 1 162 ? 31.000 12.315 11.239 1.00 19.48 162 ILE A O 1
ATOM 1202 N N . THR A 1 163 ? 31.791 10.204 11.622 1.00 18.42 163 THR A N 1
ATOM 1203 C CA . THR A 1 163 ? 32.864 10.390 10.719 1.00 17.72 163 THR A CA 1
ATOM 1204 C C . THR A 1 163 ? 32.341 10.720 9.308 1.00 18.78 163 THR A C 1
ATOM 1205 O O . THR A 1 163 ? 32.932 11.551 8.632 1.00 19.91 163 THR A O 1
ATOM 1209 N N . LYS A 1 164 ? 31.265 10.084 8.895 1.00 18.07 164 LYS A N 1
ATOM 1210 C CA . LYS A 1 164 ? 30.632 10.355 7.598 1.00 18.57 164 LYS A CA 1
ATOM 1211 C C . LYS A 1 164 ? 30.055 11.757 7.443 1.00 18.59 164 LYS A C 1
ATOM 1212 O O . LYS A 1 164 ? 30.238 12.336 6.410 1.00 17.46 164 LYS A O 1
ATOM 1218 N N . ALA A 1 165 ? 29.462 12.286 8.507 1.00 17.86 165 ALA A N 1
ATOM 1219 C CA . ALA A 1 165 ? 28.874 13.626 8.493 1.00 20.32 165 ALA A CA 1
ATOM 1220 C C . ALA A 1 165 ? 29.909 14.736 8.680 1.00 19.44 165 ALA A C 1
ATOM 1221 O O . ALA A 1 165 ? 29.697 15.800 8.163 1.00 18.95 165 ALA A O 1
ATOM 1223 N N . SER A 1 166 ? 31.022 14.458 9.334 1.00 17.99 166 SER A N 1
ATOM 1224 C CA . SER A 1 166 ? 31.929 15.495 9.642 1.00 20.68 166 SER A CA 1
ATOM 1225 C C . SER A 1 166 ? 32.568 16.076 8.409 1.00 20.22 166 SER A C 1
ATOM 1226 O O . SER A 1 166 ? 32.872 15.385 7.413 1.00 21.82 166 SER A O 1
ATOM 1229 N N . GLU A 1 167 ? 32.919 17.360 8.530 1.00 20.76 167 GLU A N 1
ATOM 1230 C CA . GLU A 1 167 ? 33.711 18.002 7.472 1.00 21.04 167 GLU A CA 1
ATOM 1231 C C . GLU A 1 167 ? 34.919 18.644 8.108 1.00 18.63 167 GLU A C 1
ATOM 1232 O O . GLU A 1 167 ? 34.949 18.975 9.298 1.00 15.85 167 GLU A O 1
ATOM 1238 N N . GLY A 1 168 ? 35.913 18.820 7.266 1.00 20.57 168 GLY A N 1
ATOM 1239 C CA . GLY A 1 168 ? 37.214 19.449 7.603 1.00 20.85 168 GLY A CA 1
ATOM 1240 C C . GLY A 1 168 ? 38.154 18.430 8.238 1.00 22.16 168 GLY A C 1
ATOM 1241 O O . GLY A 1 168 ? 39.191 18.040 7.658 1.00 18.89 168 GLY A O 1
ATOM 1242 N N . PHE A 1 169 ? 37.835 17.988 9.492 1.00 20.27 169 PHE A N 1
ATOM 1243 C CA . PHE A 1 169 ? 38.445 16.760 10.061 1.00 19.37 169 PHE A CA 1
ATOM 1244 C C . PHE A 1 169 ? 37.454 16.153 11.076 1.00 20.39 169 PHE A C 1
ATOM 1245 O O . PHE A 1 169 ? 36.464 16.705 11.371 1.00 19.18 169 PHE A O 1
ATOM 1253 N N . VAL A 1 170 ? 37.728 14.973 11.511 1.00 20.30 170 VAL A N 1
ATOM 1254 C CA . VAL A 1 170 ? 37.078 14.403 12.626 1.00 18.56 170 VAL A CA 1
ATOM 1255 C C . VAL A 1 170 ? 37.852 14.779 13.876 1.00 17.60 170 VAL A C 1
ATOM 1256 O O . VAL A 1 170 ? 39.074 14.520 13.987 1.00 18.27 170 VAL A O 1
ATOM 1260 N N . TYR A 1 171 ? 37.173 15.318 14.861 1.00 17.65 171 TYR A N 1
ATOM 1261 C CA . TYR A 1 171 ? 37.871 15.779 16.044 1.00 17.93 171 TYR A CA 1
ATOM 1262 C C . TYR A 1 171 ? 37.723 14.859 17.261 1.00 19.04 171 TYR A C 1
ATOM 1263 O O . TYR A 1 171 ? 36.669 14.840 17.903 1.00 18.61 171 TYR A O 1
ATOM 1272 N N . LEU A 1 172 ? 38.773 14.076 17.603 1.00 18.30 172 LEU A N 1
ATOM 1273 C CA . LEU A 1 172 ? 38.684 13.126 18.704 1.00 18.37 172 LEU A CA 1
ATOM 1274 C C . LEU A 1 172 ? 39.073 13.797 19.974 1.00 20.73 172 LEU A C 1
ATOM 1275 O O . LEU A 1 172 ? 40.275 14.253 20.111 1.00 16.72 172 LEU A O 1
ATOM 1280 N N . VAL A 1 173 ? 38.119 13.946 20.934 1.00 20.33 173 VAL A N 1
ATOM 1281 C CA . VAL A 1 173 ? 38.456 14.527 22.155 1.00 20.88 173 VAL A CA 1
ATOM 1282 C C . VAL A 1 173 ? 38.075 13.657 23.346 1.00 19.85 173 VAL A C 1
ATOM 1283 O O . VAL A 1 173 ? 37.391 12.665 23.201 1.00 17.77 173 VAL A O 1
ATOM 1287 N N . SER A 1 174 ? 38.473 14.100 24.554 1.00 21.63 174 SER A N 1
ATOM 1288 C CA . SER A 1 174 ? 37.962 13.557 25.853 1.00 23.20 174 SER A CA 1
ATOM 1289 C C . SER A 1 174 ? 37.871 14.583 26.992 1.00 22.45 174 SER A C 1
ATOM 1290 O O . SER A 1 174 ? 38.652 15.512 27.133 1.00 24.17 174 SER A O 1
ATOM 1293 N N . VAL A 1 175 ? 36.895 14.392 27.851 1.00 23.56 175 VAL A N 1
ATOM 1294 C CA . VAL A 1 175 ? 36.692 15.218 28.991 1.00 22.62 175 VAL A CA 1
ATOM 1295 C C . VAL A 1 175 ? 37.499 14.615 30.109 1.00 24.12 175 VAL A C 1
ATOM 1296 O O . VAL A 1 175 ? 37.566 15.195 31.215 1.00 25.04 175 VAL A O 1
ATOM 1300 N N . ASN A 1 176 ? 37.965 13.387 29.916 1.00 20.95 176 ASN A N 1
ATOM 1301 C CA . ASN A 1 176 ? 38.800 12.677 30.865 1.00 20.70 176 ASN A CA 1
ATOM 1302 C C . ASN A 1 176 ? 40.322 12.882 30.549 1.00 22.79 176 ASN A C 1
ATOM 1303 O O . ASN A 1 176 ? 40.758 12.865 29.321 1.00 22.83 176 ASN A O 1
ATOM 1308 N N . GLY A 1 177 ? 41.113 13.138 31.595 1.00 19.54 177 GLY A N 1
ATOM 1309 C CA . GLY A 1 177 ? 42.561 13.253 31.411 1.00 21.33 177 GLY A CA 1
ATOM 1310 C C . GLY A 1 177 ? 43.093 11.817 30.949 1.00 19.55 177 GLY A C 1
ATOM 1311 O O . GLY A 1 177 ? 42.608 10.748 31.416 1.00 19.48 177 GLY A O 1
ATOM 1312 N N . VAL A 1 178 ? 44.120 11.850 30.078 1.00 19.40 178 VAL A N 1
ATOM 1313 C CA . VAL A 1 178 ? 44.767 10.660 29.511 1.00 20.36 178 VAL A CA 1
ATOM 1314 C C . VAL A 1 178 ? 46.239 10.540 29.806 1.00 22.62 178 VAL A C 1
ATOM 1315 O O . VAL A 1 178 ? 46.885 9.789 29.148 1.00 23.44 178 VAL A O 1
ATOM 1319 N N . THR A 1 179 ? 46.819 11.318 30.708 1.00 24.03 179 THR A N 1
ATOM 1320 C CA . THR A 1 179 ? 48.204 11.047 31.190 1.00 24.48 179 THR A CA 1
ATOM 1321 C C . THR A 1 179 ? 48.096 10.745 32.666 1.00 24.12 179 THR A C 1
ATOM 1322 O O . THR A 1 179 ? 47.184 11.329 33.339 1.00 23.89 179 THR A O 1
ATOM 1326 N N . GLY A 1 180 ? 49.042 9.918 33.149 1.00 23.00 180 GLY A N 1
ATOM 1327 C CA . GLY A 1 180 ? 49.132 9.225 34.435 1.00 22.29 180 GLY A CA 1
ATOM 1328 C C . GLY A 1 180 ? 50.103 9.964 35.373 1.00 21.33 180 GLY A C 1
ATOM 1329 O O . GLY A 1 180 ? 50.600 11.048 35.027 1.00 24.00 180 GLY A O 1
ATOM 1330 N N . PRO A 1 181 ? 50.229 9.520 36.590 1.00 20.17 181 PRO A N 1
ATOM 1331 C CA . PRO A 1 181 ? 51.090 10.176 37.570 1.00 23.78 181 PRO A CA 1
ATOM 1332 C C . PRO A 1 181 ? 52.660 10.073 37.368 1.00 26.79 181 PRO A C 1
ATOM 1333 O O . PRO A 1 181 ? 53.417 10.955 37.847 1.00 28.28 181 PRO A O 1
ATOM 1337 N N . ARG A 1 182 ? 53.150 9.021 36.689 1.00 27.56 182 ARG A N 1
ATOM 1338 C CA . ARG A 1 182 ? 54.581 9.032 36.300 1.00 29.48 182 ARG A CA 1
ATOM 1339 C C . ARG A 1 182 ? 54.804 9.750 34.927 1.00 30.21 182 ARG A C 1
ATOM 1340 O O . ARG A 1 182 ? 55.785 9.449 34.220 1.00 31.29 182 ARG A O 1
ATOM 1348 N N . ALA A 1 183 ? 53.893 10.648 34.579 1.00 28.49 183 ALA A N 1
ATOM 1349 C CA . ALA A 1 183 ? 53.965 11.468 33.425 1.00 29.50 183 ALA A CA 1
ATOM 1350 C C . ALA A 1 183 ? 54.108 10.739 32.038 1.00 29.62 183 ALA A C 1
ATOM 1351 O O . ALA A 1 183 ? 54.632 11.335 31.075 1.00 32.14 183 ALA A O 1
ATOM 1353 N N . ASN A 1 184 ? 53.507 9.549 31.910 1.00 28.50 184 ASN A N 1
ATOM 1354 C CA . ASN A 1 184 ? 53.310 8.862 30.608 1.00 25.84 184 ASN A CA 1
ATOM 1355 C C . ASN A 1 184 ? 51.898 9.057 29.989 1.00 27.00 184 ASN A C 1
ATOM 1356 O O . ASN A 1 184 ? 50.932 9.291 30.730 1.00 25.28 184 ASN A O 1
ATOM 1361 N N . VAL A 1 185 ? 51.806 9.020 28.635 1.00 23.82 185 VAL A N 1
ATOM 1362 C CA . VAL A 1 185 ? 50.517 9.034 27.957 1.00 24.40 185 VAL A CA 1
ATOM 1363 C C . VAL A 1 185 ? 49.994 7.656 28.249 1.00 23.36 185 VAL A C 1
ATOM 1364 O O . VAL A 1 185 ? 50.761 6.693 28.305 1.00 23.21 185 VAL A O 1
ATOM 1368 N N . ASN A 1 186 ? 48.698 7.557 28.529 1.00 22.38 186 ASN A N 1
ATOM 1369 C CA . ASN A 1 186 ? 48.096 6.220 28.848 1.00 24.47 186 ASN A CA 1
ATOM 1370 C C . ASN A 1 186 ? 48.111 5.408 27.467 1.00 22.94 186 ASN A C 1
ATOM 1371 O O . ASN A 1 186 ? 47.782 5.988 26.448 1.00 19.89 186 ASN A O 1
ATOM 1376 N N . PRO A 1 187 ? 48.534 4.159 27.441 1.00 25.73 187 PRO A N 1
ATOM 1377 C CA . PRO A 1 187 ? 48.564 3.301 26.215 1.00 26.12 187 PRO A CA 1
ATOM 1378 C C . PRO A 1 187 ? 47.222 3.082 25.524 1.00 25.94 187 PRO A C 1
ATOM 1379 O O . PRO A 1 187 ? 47.238 2.930 24.347 1.00 25.43 187 PRO A O 1
ATOM 1383 N N . ARG A 1 188 ? 46.104 3.142 26.259 1.00 27.85 188 ARG A N 1
ATOM 1384 C CA . ARG A 1 188 ? 44.740 3.051 25.675 1.00 27.40 188 ARG A CA 1
ATOM 1385 C C . ARG A 1 188 ? 44.576 4.193 24.727 1.00 24.64 188 ARG A C 1
ATOM 1386 O O . ARG A 1 188 ? 43.802 4.096 23.817 1.00 26.59 188 ARG A O 1
ATOM 1394 N N . VAL A 1 189 ? 45.276 5.315 24.861 1.00 22.95 189 VAL A N 1
ATOM 1395 C CA . VAL A 1 189 ? 45.070 6.343 23.763 1.00 20.09 189 VAL A CA 1
ATOM 1396 C C . VAL A 1 189 ? 45.417 5.884 22.325 1.00 17.03 189 VAL A C 1
ATOM 1397 O O . VAL A 1 189 ? 44.824 6.290 21.346 1.00 13.76 189 VAL A O 1
ATOM 1401 N N . GLU A 1 190 ? 46.404 5.023 22.203 1.00 16.02 190 GLU A N 1
ATOM 1402 C CA . GLU A 1 190 ? 46.848 4.530 20.887 1.00 15.17 190 GLU A CA 1
ATOM 1403 C C . GLU A 1 190 ? 45.695 3.767 20.188 1.00 15.09 190 GLU A C 1
ATOM 1404 O O . GLU A 1 190 ? 45.498 3.926 19.039 1.00 16.55 190 GLU A O 1
ATOM 1410 N N . SER A 1 191 ? 44.889 3.043 20.953 1.00 13.02 191 SER A N 1
ATOM 1411 C CA . SER A 1 191 ? 43.743 2.258 20.448 1.00 15.83 191 SER A CA 1
ATOM 1412 C C . SER A 1 191 ? 42.616 3.254 20.111 1.00 16.87 191 SER A C 1
ATOM 1413 O O . SER A 1 191 ? 41.920 3.076 19.169 1.00 19.52 191 SER A O 1
ATOM 1416 N N . LEU A 1 192 ? 42.454 4.233 20.942 1.00 17.30 192 LEU A N 1
ATOM 1417 C CA . LEU A 1 192 ? 41.372 5.229 20.741 1.00 20.17 192 LEU A CA 1
ATOM 1418 C C . LEU A 1 192 ? 41.536 5.916 19.391 1.00 20.57 192 LEU A C 1
ATOM 1419 O O . LEU A 1 192 ? 40.584 6.072 18.683 1.00 22.82 192 LEU A O 1
ATOM 1424 N N . ILE A 1 193 ? 42.735 6.336 19.049 1.00 19.52 193 ILE A N 1
ATOM 1425 C CA . ILE A 1 193 ? 42.966 6.955 17.755 1.00 18.34 193 ILE A CA 1
ATOM 1426 C C . ILE A 1 193 ? 42.752 5.851 16.691 1.00 18.99 193 ILE A C 1
ATOM 1427 O O . ILE A 1 193 ? 42.272 6.079 15.632 1.00 18.81 193 ILE A O 1
ATOM 1432 N N . GLN A 1 194 ? 43.307 4.707 16.867 1.00 18.81 194 GLN A N 1
ATOM 1433 C CA . GLN A 1 194 ? 43.261 3.733 15.757 1.00 22.10 194 GLN A CA 1
ATOM 1434 C C . GLN A 1 194 ? 41.758 3.238 15.508 1.00 22.06 194 GLN A C 1
ATOM 1435 O O . GLN A 1 194 ? 41.354 2.881 14.406 1.00 23.12 194 GLN A O 1
ATOM 1441 N N . GLU A 1 195 ? 40.930 3.226 16.523 1.00 20.23 195 GLU A N 1
ATOM 1442 C CA . GLU A 1 195 ? 39.518 2.799 16.292 1.00 22.15 195 GLU A CA 1
ATOM 1443 C C . GLU A 1 195 ? 38.832 3.757 15.320 1.00 19.02 195 GLU A C 1
ATOM 1444 O O . GLU A 1 195 ? 38.002 3.353 14.488 1.00 14.90 195 GLU A O 1
ATOM 1450 N N . VAL A 1 196 ? 39.214 5.013 15.404 1.00 17.54 196 VAL A N 1
ATOM 1451 C CA . VAL A 1 196 ? 38.500 6.022 14.586 1.00 18.67 196 VAL A CA 1
ATOM 1452 C C . VAL A 1 196 ? 39.208 5.908 13.134 1.00 19.46 196 VAL A C 1
ATOM 1453 O O . VAL A 1 196 ? 38.508 5.843 12.206 1.00 19.99 196 VAL A O 1
ATOM 1457 N N . LYS A 1 197 ? 40.566 5.873 12.976 1.00 19.03 197 LYS A N 1
ATOM 1458 C CA . LYS A 1 197 ? 41.242 5.754 11.659 1.00 20.42 197 LYS A CA 1
ATOM 1459 C C . LYS A 1 197 ? 40.773 4.585 10.841 1.00 20.47 197 LYS A C 1
ATOM 1460 O O . LYS A 1 197 ? 40.835 4.579 9.597 1.00 18.62 197 LYS A O 1
ATOM 1466 N N . LYS A 1 198 ? 40.437 3.489 11.569 1.00 20.18 198 LYS A N 1
ATOM 1467 C CA . LYS A 1 198 ? 39.979 2.191 10.930 1.00 22.32 198 LYS A CA 1
ATOM 1468 C C . LYS A 1 198 ? 38.675 2.387 10.089 1.00 22.16 198 LYS A C 1
ATOM 1469 O O . LYS A 1 198 ? 38.497 1.732 9.070 1.00 22.56 198 LYS A O 1
ATOM 1475 N N . VAL A 1 199 ? 37.775 3.336 10.479 1.00 20.81 199 VAL A N 1
ATOM 1476 C CA . VAL A 1 199 ? 36.516 3.425 9.782 1.00 20.20 199 VAL A CA 1
ATOM 1477 C C . VAL A 1 199 ? 36.410 4.583 8.830 1.00 21.18 199 VAL A C 1
ATOM 1478 O O . VAL A 1 199 ? 35.338 4.820 8.233 1.00 21.36 199 VAL A O 1
ATOM 1482 N N . THR A 1 200 ? 37.442 5.431 8.757 1.00 21.00 200 THR A N 1
ATOM 1483 C CA . THR A 1 200 ? 37.285 6.565 7.918 1.00 19.72 200 THR A CA 1
ATOM 1484 C C . THR A 1 200 ? 38.569 6.932 7.129 1.00 21.89 200 THR A C 1
ATOM 1485 O O . THR A 1 200 ? 39.746 6.618 7.564 1.00 19.84 200 THR A O 1
ATOM 1489 N N . ASN A 1 201 ? 38.368 7.642 5.997 1.00 21.21 201 ASN A N 1
ATOM 1490 C CA . ASN A 1 201 ? 39.542 8.152 5.333 1.00 20.34 201 ASN A CA 1
ATOM 1491 C C . ASN A 1 201 ? 39.686 9.559 5.645 1.00 21.02 201 ASN A C 1
ATOM 1492 O O . ASN A 1 201 ? 40.637 10.228 5.193 1.00 20.08 201 ASN A O 1
ATOM 1497 N N . LYS A 1 202 ? 38.800 10.104 6.488 1.00 20.52 202 LYS A N 1
ATOM 1498 C CA . LYS A 1 202 ? 38.921 11.480 6.807 1.00 21.50 202 LYS A CA 1
ATOM 1499 C C . LYS A 1 202 ? 40.127 11.697 7.759 1.00 21.27 202 LYS A C 1
ATOM 1500 O O . LYS A 1 202 ? 40.439 10.771 8.539 1.00 21.73 202 LYS A O 1
ATOM 1506 N N . PRO A 1 203 ? 40.673 12.918 7.783 1.00 21.75 203 PRO A N 1
ATOM 1507 C CA . PRO A 1 203 ? 41.718 13.287 8.763 1.00 22.40 203 PRO A CA 1
ATOM 1508 C C . PRO A 1 203 ? 41.143 13.252 10.158 1.00 21.07 203 PRO A C 1
ATOM 1509 O O . PRO A 1 203 ? 40.008 13.681 10.392 1.00 22.86 203 PRO A O 1
ATOM 1513 N N . VAL A 1 204 ? 41.830 12.558 11.044 1.00 18.60 204 VAL A N 1
ATOM 1514 C CA . VAL A 1 204 ? 41.430 12.470 12.430 1.00 17.72 204 VAL A CA 1
ATOM 1515 C C . VAL A 1 204 ? 42.444 13.382 13.171 1.00 17.09 204 VAL A C 1
ATOM 1516 O O . VAL A 1 204 ? 43.597 13.043 13.230 1.00 17.23 204 VAL A O 1
ATOM 1520 N N . ALA A 1 205 ? 41.998 14.473 13.774 1.00 17.60 205 ALA A N 1
ATOM 1521 C CA . ALA A 1 205 ? 42.774 15.339 14.682 1.00 16.71 205 ALA A CA 1
ATOM 1522 C C . ALA A 1 205 ? 42.462 15.062 16.127 1.00 19.64 205 ALA A C 1
ATOM 1523 O O . ALA A 1 205 ? 41.279 14.839 16.459 1.00 18.45 205 ALA A O 1
ATOM 1525 N N . VAL A 1 206 ? 43.483 15.058 17.009 1.00 17.66 206 VAL A N 1
ATOM 1526 C CA . VAL A 1 206 ? 43.345 14.452 18.352 1.00 18.52 206 VAL A CA 1
ATOM 1527 C C . VAL A 1 206 ? 43.611 15.651 19.343 1.00 17.94 206 VAL A C 1
ATOM 1528 O O . VAL A 1 206 ? 44.664 16.351 19.214 1.00 17.45 206 VAL A O 1
ATOM 1532 N N . GLY A 1 207 ? 42.604 15.909 20.184 1.00 15.97 207 GLY A N 1
ATOM 1533 C CA . GLY A 1 207 ? 42.636 16.959 21.198 1.00 21.50 207 GLY A CA 1
ATOM 1534 C C . GLY A 1 207 ? 42.590 16.363 22.587 1.00 22.19 207 GLY A C 1
ATOM 1535 O O . GLY A 1 207 ? 41.524 16.386 23.141 1.00 21.44 207 GLY A O 1
ATOM 1536 N N . PHE A 1 208 ? 43.643 15.709 23.079 1.00 20.49 208 PHE A N 1
ATOM 1537 C CA . PHE A 1 208 ? 43.605 15.078 24.383 1.00 22.27 208 PHE A CA 1
ATOM 1538 C C . PHE A 1 208 ? 44.319 15.858 25.529 1.00 22.84 208 PHE A C 1
ATOM 1539 O O . PHE A 1 208 ? 44.631 15.286 26.563 1.00 23.06 208 PHE A O 1
ATOM 1547 N N . GLY A 1 209 ? 44.690 17.105 25.327 1.00 22.50 209 GLY A N 1
ATOM 1548 C CA . GLY A 1 209 ? 45.246 17.829 26.448 1.00 22.43 209 GLY A CA 1
ATOM 1549 C C . GLY A 1 209 ? 46.781 17.557 26.561 1.00 24.10 209 GLY A C 1
ATOM 1550 O O . GLY A 1 209 ? 47.260 17.497 27.648 1.00 23.78 209 GLY A O 1
ATOM 1551 N N . ILE A 1 210 ? 47.489 17.253 25.475 1.00 22.73 210 ILE A N 1
ATOM 1552 C CA . ILE A 1 210 ? 48.861 16.762 25.602 1.00 24.55 210 ILE A CA 1
ATOM 1553 C C . ILE A 1 210 ? 49.781 17.907 25.231 1.00 25.53 210 ILE A C 1
ATOM 1554 O O . ILE A 1 210 ? 49.533 18.520 24.186 1.00 28.24 210 ILE A O 1
ATOM 1559 N N . SER A 1 211 ? 50.759 18.231 26.068 1.00 25.76 211 SER A N 1
ATOM 1560 C CA . SER A 1 211 ? 51.617 19.402 25.796 1.00 26.87 211 SER A CA 1
ATOM 1561 C C . SER A 1 211 ? 53.071 19.202 25.691 1.00 26.38 211 SER A C 1
ATOM 1562 O O . SER A 1 211 ? 53.722 20.113 25.161 1.00 28.29 211 SER A O 1
ATOM 1565 N N . LYS A 1 212 ? 53.633 18.132 26.215 1.00 23.79 212 LYS A N 1
ATOM 1566 C CA . LYS A 1 212 ? 55.069 17.937 26.136 1.00 24.04 212 LYS A CA 1
ATOM 1567 C C . LYS A 1 212 ? 55.506 17.477 24.709 1.00 24.62 212 LYS A C 1
ATOM 1568 O O . LYS A 1 212 ? 54.901 16.596 24.199 1.00 23.75 212 LYS A O 1
ATOM 1574 N N . PRO A 1 213 ? 56.569 18.060 24.116 1.00 24.33 213 PRO A N 1
ATOM 1575 C CA . PRO A 1 213 ? 57.065 17.661 22.814 1.00 25.42 213 PRO A CA 1
ATOM 1576 C C . PRO A 1 213 ? 57.296 16.109 22.657 1.00 24.06 213 PRO A C 1
ATOM 1577 O O . PRO A 1 213 ? 56.754 15.720 21.605 1.00 25.37 213 PRO A O 1
ATOM 1581 N N . GLU A 1 214 ? 57.901 15.331 23.554 1.00 22.07 214 GLU A N 1
ATOM 1582 C CA . GLU A 1 214 ? 58.011 13.889 23.351 1.00 20.71 214 GLU A CA 1
ATOM 1583 C C . GLU A 1 214 ? 56.570 13.223 23.258 1.00 21.22 214 GLU A C 1
ATOM 1584 O O . GLU A 1 214 ? 56.300 12.358 22.412 1.00 20.76 214 GLU A O 1
ATOM 1590 N N . HIS A 1 215 ? 55.619 13.674 24.089 1.00 19.46 215 HIS A N 1
ATOM 1591 C CA . HIS A 1 215 ? 54.247 13.178 24.127 1.00 20.18 215 HIS A CA 1
ATOM 1592 C C . HIS A 1 215 ? 53.498 13.540 22.813 1.00 19.04 215 HIS A C 1
ATOM 1593 O O . HIS A 1 215 ? 52.824 12.683 22.257 1.00 16.64 215 HIS A O 1
ATOM 1600 N N . VAL A 1 216 ? 53.620 14.777 22.336 1.00 16.09 216 VAL A N 1
ATOM 1601 C CA . VAL A 1 216 ? 53.007 15.193 21.108 1.00 17.15 216 VAL A CA 1
ATOM 1602 C C . VAL A 1 216 ? 53.544 14.386 20.003 1.00 15.81 216 VAL A C 1
ATOM 1603 O O . VAL A 1 216 ? 52.774 14.023 19.075 1.00 18.04 216 VAL A O 1
ATOM 1607 N N . LYS A 1 217 ? 54.810 14.055 20.017 1.00 18.01 217 LYS A N 1
ATOM 1608 C CA . LYS A 1 217 ? 55.429 13.260 18.910 1.00 19.00 217 LYS A CA 1
ATOM 1609 C C . LYS A 1 217 ? 54.766 11.878 18.905 1.00 19.54 217 LYS A C 1
ATOM 1610 O O . LYS A 1 217 ? 54.657 11.227 17.841 1.00 17.22 217 LYS A O 1
ATOM 1616 N N . GLN A 1 218 ? 54.558 11.328 20.104 1.00 19.74 218 GLN A N 1
ATOM 1617 C CA . GLN A 1 218 ? 53.975 9.961 20.201 1.00 19.67 218 GLN A CA 1
ATOM 1618 C C . GLN A 1 218 ? 52.503 9.903 19.693 1.00 17.35 218 GLN A C 1
ATOM 1619 O O . GLN A 1 218 ? 52.157 8.925 19.078 1.00 20.62 218 GLN A O 1
ATOM 1625 N N . ILE A 1 219 ? 51.717 10.898 19.913 1.00 15.95 219 ILE A N 1
ATOM 1626 C CA . ILE A 1 219 ? 50.308 10.950 19.441 1.00 18.51 219 ILE A CA 1
ATOM 1627 C C . ILE A 1 219 ? 50.352 10.952 17.908 1.00 19.53 219 ILE A C 1
ATOM 1628 O O . ILE A 1 219 ? 49.612 10.251 17.240 1.00 17.52 219 ILE A O 1
ATOM 1633 N N . ALA A 1 220 ? 51.206 11.787 17.330 1.00 20.77 220 ALA A N 1
ATOM 1634 C CA . ALA A 1 220 ? 51.507 11.738 15.852 1.00 22.79 220 ALA A CA 1
ATOM 1635 C C . ALA A 1 220 ? 51.938 10.415 15.350 1.00 21.93 220 ALA A C 1
ATOM 1636 O O . ALA A 1 220 ? 51.423 9.956 14.321 1.00 23.49 220 ALA A O 1
ATOM 1638 N N . GLN A 1 221 ? 52.923 9.810 16.004 1.00 22.47 221 GLN A N 1
ATOM 1639 C CA . GLN A 1 221 ? 53.419 8.502 15.613 1.00 22.43 221 GLN A CA 1
ATOM 1640 C C . GLN A 1 221 ? 52.377 7.403 15.722 1.00 21.04 221 GLN A C 1
ATOM 1641 O O . GLN A 1 221 ? 52.380 6.468 14.913 1.00 18.15 221 GLN A O 1
ATOM 1647 N N . TRP A 1 222 ? 51.457 7.563 16.676 1.00 19.65 222 TRP A N 1
ATOM 1648 C CA . TRP A 1 222 ? 50.258 6.650 16.762 1.00 19.65 222 TRP A CA 1
ATOM 1649 C C . TRP A 1 222 ? 49.182 6.923 15.699 1.00 20.55 222 TRP A C 1
ATOM 1650 O O . TRP A 1 222 ? 48.241 6.200 15.609 1.00 24.93 222 TRP A O 1
ATOM 1661 N N . GLY A 1 223 ? 49.391 7.854 14.808 1.00 20.82 223 GLY A N 1
ATOM 1662 C CA . GLY A 1 223 ? 48.581 7.984 13.571 1.00 21.22 223 GLY A CA 1
ATOM 1663 C C . GLY A 1 223 ? 47.631 9.202 13.587 1.00 20.03 223 GLY A C 1
ATOM 1664 O O . GLY A 1 223 ? 46.829 9.378 12.703 1.00 20.45 223 GLY A O 1
ATOM 1665 N N . ALA A 1 224 ? 47.722 10.096 14.559 1.00 17.88 224 ALA A N 1
ATOM 1666 C CA . ALA A 1 224 ? 46.894 11.304 14.439 1.00 17.10 224 ALA A CA 1
ATOM 1667 C C . ALA A 1 224 ? 47.366 12.108 13.131 1.00 17.06 224 ALA A C 1
ATOM 1668 O O . ALA A 1 224 ? 48.536 12.267 12.876 1.00 15.67 224 ALA A O 1
ATOM 1670 N N . ASP A 1 225 ? 46.408 12.664 12.384 1.00 18.29 225 ASP A N 1
ATOM 1671 C CA . ASP A 1 225 ? 46.688 13.543 11.232 1.00 18.48 225 ASP A CA 1
ATOM 1672 C C . ASP A 1 225 ? 46.874 15.008 11.624 1.00 19.54 225 ASP A C 1
ATOM 1673 O O . ASP A 1 225 ? 47.361 15.816 10.829 1.00 20.44 225 ASP A O 1
ATOM 1678 N N . GLY A 1 226 ? 46.470 15.308 12.876 1.00 17.39 226 GLY A N 1
ATOM 1679 C CA . GLY A 1 226 ? 46.595 16.641 13.492 1.00 15.27 226 GLY A CA 1
ATOM 1680 C C . GLY A 1 226 ? 46.528 16.471 15.028 1.00 17.40 226 GLY A C 1
ATOM 1681 O O . GLY A 1 226 ? 46.004 15.426 15.525 1.00 14.99 226 GLY A O 1
ATOM 1682 N N . VAL A 1 227 ? 47.243 17.362 15.708 1.00 14.84 227 VAL A N 1
ATOM 1683 C CA . VAL A 1 227 ? 47.270 17.479 17.170 1.00 16.86 227 VAL A CA 1
ATOM 1684 C C . VAL A 1 227 ? 46.873 18.858 17.556 1.00 17.25 227 VAL A C 1
ATOM 1685 O O . VAL A 1 227 ? 47.488 19.871 17.097 1.00 17.46 227 VAL A O 1
ATOM 1689 N N . ILE A 1 228 ? 45.759 18.958 18.275 1.00 17.08 228 ILE A N 1
ATOM 1690 C CA . ILE A 1 228 ? 45.300 20.247 18.860 1.00 18.78 228 ILE A CA 1
ATOM 1691 C C . ILE A 1 228 ? 45.996 20.503 20.223 1.00 19.84 228 ILE A C 1
ATOM 1692 O O . ILE A 1 228 ? 45.995 19.668 21.099 1.00 18.75 228 ILE A O 1
ATOM 1697 N N . ILE A 1 229 ? 46.734 21.589 20.315 1.00 20.66 229 ILE A N 1
ATOM 1698 C CA . ILE A 1 229 ? 47.422 21.980 21.507 1.00 22.53 229 ILE A CA 1
ATOM 1699 C C . ILE A 1 229 ? 46.669 23.212 22.087 1.00 19.20 229 ILE A C 1
ATOM 1700 O O . ILE A 1 229 ? 46.706 24.291 21.479 1.00 21.18 229 ILE A O 1
ATOM 1705 N N . GLY A 1 230 ? 45.962 23.030 23.162 1.00 18.94 230 GLY A N 1
ATOM 1706 C CA . GLY A 1 230 ? 45.012 24.024 23.722 1.00 19.56 230 GLY A CA 1
ATOM 1707 C C . GLY A 1 230 ? 45.433 24.602 25.054 1.00 20.61 230 GLY A C 1
ATOM 1708 O O . GLY A 1 230 ? 45.901 25.739 25.184 1.00 18.86 230 GLY A O 1
ATOM 1709 N N . SER A 1 231 ? 45.324 23.716 26.054 1.00 20.79 231 SER A N 1
ATOM 1710 C CA . SER A 1 231 ? 45.581 24.076 27.455 1.00 24.50 231 SER A CA 1
ATOM 1711 C C . SER A 1 231 ? 46.960 24.757 27.571 1.00 24.60 231 SER A C 1
ATOM 1712 O O . SER A 1 231 ? 47.084 25.877 28.090 1.00 22.23 231 SER A O 1
ATOM 1715 N N . ALA A 1 232 ? 47.984 24.179 26.945 1.00 22.21 232 ALA A N 1
ATOM 1716 C CA . ALA A 1 232 ? 49.312 24.696 27.168 1.00 21.04 232 ALA A CA 1
ATOM 1717 C C . ALA A 1 232 ? 49.499 26.032 26.424 1.00 18.85 232 ALA A C 1
ATOM 1718 O O . ALA A 1 232 ? 50.224 26.947 26.885 1.00 19.29 232 ALA A O 1
ATOM 1720 N N . MET A 1 233 ? 48.832 26.173 25.287 1.00 20.12 233 MET A N 1
ATOM 1721 C CA . MET A 1 233 ? 48.933 27.433 24.544 1.00 20.25 233 MET A CA 1
ATOM 1722 C C . MET A 1 233 ? 48.211 28.549 25.344 1.00 21.00 233 MET A C 1
ATOM 1723 O O . MET A 1 233 ? 48.725 29.615 25.378 1.00 18.94 233 MET A O 1
ATOM 1728 N N . VAL A 1 234 ? 47.004 28.253 25.927 1.00 18.12 234 VAL A N 1
ATOM 1729 C CA . VAL A 1 234 ? 46.184 29.216 26.624 1.00 20.68 234 VAL A CA 1
ATOM 1730 C C . VAL A 1 234 ? 46.948 29.593 27.882 1.00 20.65 234 VAL A C 1
ATOM 1731 O O . VAL A 1 234 ? 47.024 30.736 28.309 1.00 17.63 234 VAL A O 1
ATOM 1735 N N . ARG A 1 235 ? 47.603 28.587 28.489 1.00 19.99 235 ARG A N 1
ATOM 1736 C CA . ARG A 1 235 ? 48.462 28.926 29.669 1.00 21.19 235 ARG A CA 1
ATOM 1737 C C . ARG A 1 235 ? 49.631 29.976 29.371 1.00 19.89 235 ARG A C 1
ATOM 1738 O O . ARG A 1 235 ? 49.932 30.946 30.158 1.00 16.89 235 ARG A O 1
ATOM 1751 N N . GLN A 1 236 ? 50.352 29.687 28.331 1.00 18.50 236 GLN A N 1
ATOM 1752 C CA . GLN A 1 236 ? 51.494 30.480 27.949 1.00 18.88 236 GLN A CA 1
ATOM 1753 C C . GLN A 1 236 ? 51.012 31.907 27.674 1.00 17.63 236 GLN A C 1
ATOM 1754 O O . GLN A 1 236 ? 51.617 32.855 28.121 1.00 18.07 236 GLN A O 1
ATOM 1760 N N . LEU A 1 237 ? 49.958 32.011 26.945 1.00 17.89 237 LEU A N 1
ATOM 1761 C CA . LEU A 1 237 ? 49.413 33.317 26.523 1.00 18.90 237 LEU A CA 1
ATOM 1762 C C . LEU A 1 237 ? 48.690 34.083 27.618 1.00 18.98 237 LEU A C 1
ATOM 1763 O O . LEU A 1 237 ? 48.942 35.272 27.820 1.00 19.85 237 LEU A O 1
ATOM 1768 N N . GLY A 1 238 ? 47.831 33.402 28.347 1.00 19.73 238 GLY A N 1
ATOM 1769 C CA . GLY A 1 238 ? 46.816 34.060 29.254 1.00 18.44 238 GLY A CA 1
ATOM 1770 C C . GLY A 1 238 ? 47.095 33.893 30.694 1.00 18.80 238 GLY A C 1
ATOM 1771 O O . GLY A 1 238 ? 46.570 34.655 31.493 1.00 22.60 238 GLY A O 1
ATOM 1772 N N . GLU A 1 239 ? 48.030 33.000 31.090 1.00 18.85 239 GLU A N 1
ATOM 1773 C CA . GLU A 1 239 ? 48.597 33.025 32.500 1.00 18.63 239 GLU A CA 1
ATOM 1774 C C . GLU A 1 239 ? 49.874 33.733 32.756 1.00 18.24 239 GLU A C 1
ATOM 1775 O O . GLU A 1 239 ? 50.501 33.566 33.774 1.00 18.50 239 GLU A O 1
ATOM 1781 N N . ALA A 1 240 ? 50.306 34.551 31.817 1.00 21.69 240 ALA A N 1
ATOM 1782 C CA . ALA A 1 240 ? 51.577 35.307 31.907 1.00 18.34 240 ALA A CA 1
ATOM 1783 C C . ALA A 1 240 ? 51.434 36.594 32.730 1.00 20.25 240 ALA A C 1
ATOM 1784 O O . ALA A 1 240 ? 50.352 36.968 33.138 1.00 21.29 240 ALA A O 1
ATOM 1786 N N . ALA A 1 241 ? 52.506 37.322 32.933 1.00 20.60 241 ALA A N 1
ATOM 1787 C CA . ALA A 1 241 ? 52.443 38.554 33.699 1.00 22.28 241 ALA A CA 1
ATOM 1788 C C . ALA A 1 241 ? 51.736 39.786 32.957 1.00 20.42 241 ALA A C 1
ATOM 1789 O O . ALA A 1 241 ? 51.282 40.731 33.698 1.00 20.55 241 ALA A O 1
ATOM 1791 N N . SER A 1 242 ? 51.716 39.745 31.623 1.00 15.19 242 SER A N 1
ATOM 1792 C CA . SER A 1 242 ? 51.290 40.796 30.714 1.00 16.10 242 SER A CA 1
ATOM 1793 C C . SER A 1 242 ? 51.031 40.182 29.345 1.00 16.21 242 SER A C 1
ATOM 1794 O O . SER A 1 242 ? 51.538 39.098 29.097 1.00 16.78 242 SER A O 1
ATOM 1797 N N . PRO A 1 243 ? 50.263 40.887 28.483 1.00 15.97 243 PRO A N 1
ATOM 1798 C CA . PRO A 1 243 ? 50.013 40.486 27.108 1.00 15.70 243 PRO A CA 1
ATOM 1799 C C . PRO A 1 243 ? 51.344 40.344 26.360 1.00 16.78 243 PRO A C 1
ATOM 1800 O O . PRO A 1 243 ? 51.491 39.287 25.739 1.00 16.36 243 PRO A O 1
ATOM 1804 N N . LYS A 1 244 ? 52.284 41.254 26.581 1.00 15.29 244 LYS A N 1
ATOM 1805 C CA . LYS A 1 244 ? 53.569 41.192 25.845 1.00 17.92 244 LYS A CA 1
ATOM 1806 C C . LYS A 1 244 ? 54.323 39.873 26.249 1.00 14.91 244 LYS A C 1
ATOM 1807 O O . LYS A 1 244 ? 54.784 39.171 25.387 1.00 16.67 244 LYS A O 1
ATOM 1813 N N . GLN A 1 245 ? 54.375 39.564 27.525 1.00 14.28 245 GLN A N 1
ATOM 1814 C CA . GLN A 1 245 ? 55.062 38.361 27.996 1.00 16.71 245 GLN A CA 1
ATOM 1815 C C . GLN A 1 245 ? 54.342 37.099 27.529 1.00 16.89 245 GLN A C 1
ATOM 1816 O O . GLN A 1 245 ? 54.984 36.179 27.048 1.00 17.08 245 GLN A O 1
ATOM 1822 N N . GLY A 1 246 ? 53.007 37.111 27.568 1.00 17.31 246 GLY A N 1
ATOM 1823 C CA . GLY A 1 246 ? 52.129 36.063 27.002 1.00 16.22 246 GLY A CA 1
ATOM 1824 C C . GLY A 1 246 ? 52.459 35.795 25.583 1.00 18.55 246 GLY A C 1
ATOM 1825 O O . GLY A 1 246 ? 52.666 34.629 25.206 1.00 16.74 246 GLY A O 1
ATOM 1826 N N . LEU A 1 247 ? 52.532 36.830 24.743 1.00 16.73 247 LEU A N 1
ATOM 1827 C CA . LEU A 1 247 ? 52.869 36.603 23.381 1.00 16.16 247 LEU A CA 1
ATOM 1828 C C . LEU A 1 247 ? 54.338 36.007 23.115 1.00 16.94 247 LEU A C 1
ATOM 1829 O O . LEU A 1 247 ? 54.472 35.252 22.150 1.00 15.35 247 LEU A O 1
ATOM 1834 N N . ARG A 1 248 ? 55.351 36.516 23.857 1.00 16.30 248 ARG A N 1
ATOM 1835 C CA . ARG A 1 248 ? 56.738 36.058 23.824 1.00 17.01 248 ARG A CA 1
ATOM 1836 C C . ARG A 1 248 ? 56.694 34.536 24.265 1.00 17.61 248 ARG A C 1
ATOM 1837 O O . ARG A 1 248 ? 57.211 33.630 23.586 1.00 13.03 248 ARG A O 1
ATOM 1845 N N . ARG A 1 249 ? 55.943 34.232 25.300 1.00 14.29 249 ARG A N 1
ATOM 1846 C CA . ARG A 1 249 ? 55.899 32.864 25.762 1.00 15.40 249 ARG A CA 1
ATOM 1847 C C . ARG A 1 249 ? 55.158 31.949 24.808 1.00 17.50 249 ARG A C 1
ATOM 1848 O O . ARG A 1 249 ? 55.643 30.828 24.573 1.00 15.10 249 ARG A O 1
ATOM 1856 N N . LEU A 1 250 ? 54.095 32.453 24.188 1.00 18.10 250 LEU A N 1
ATOM 1857 C CA . LEU A 1 250 ? 53.312 31.727 23.212 1.00 19.66 250 LEU A CA 1
ATOM 1858 C C . LEU A 1 250 ? 54.152 31.402 21.974 1.00 20.55 250 LEU A C 1
ATOM 1859 O O . LEU A 1 250 ? 54.026 30.284 21.348 1.00 20.38 250 LEU A O 1
ATOM 1864 N N . GLU A 1 251 ? 54.916 32.373 21.507 1.00 21.67 251 GLU A N 1
ATOM 1865 C CA . GLU A 1 251 ? 55.744 32.149 20.286 1.00 20.47 251 GLU A CA 1
ATOM 1866 C C . GLU A 1 251 ? 56.826 31.087 20.596 1.00 20.52 251 GLU A C 1
ATOM 1867 O O . GLU A 1 251 ? 57.143 30.184 19.738 1.00 19.31 251 GLU A O 1
ATOM 1873 N N . GLU A 1 252 ? 57.470 31.227 21.704 1.00 20.11 252 GLU A N 1
ATOM 1874 C CA . GLU A 1 252 ? 58.570 30.215 22.012 1.00 22.70 252 GLU A CA 1
ATOM 1875 C C . GLU A 1 252 ? 58.006 28.754 22.077 1.00 22.27 252 GLU A C 1
ATOM 1876 O O . GLU A 1 252 ? 58.503 27.775 21.405 1.00 19.52 252 GLU A O 1
ATOM 1882 N N . TYR A 1 253 ? 56.903 28.661 22.822 1.00 19.76 253 TYR A N 1
ATOM 1883 C CA . TYR A 1 253 ? 56.205 27.400 22.907 1.00 20.55 253 TYR A CA 1
ATOM 1884 C C . TYR A 1 253 ? 55.728 26.816 21.590 1.00 18.33 253 TYR A C 1
ATOM 1885 O O . TYR A 1 253 ? 55.940 25.649 21.311 1.00 16.82 253 TYR A O 1
ATOM 1894 N N . ALA A 1 254 ? 55.055 27.619 20.770 1.00 17.93 254 ALA A N 1
ATOM 1895 C CA . ALA A 1 254 ? 54.592 27.190 19.548 1.00 15.65 254 ALA A CA 1
ATOM 1896 C C . ALA A 1 254 ? 55.758 26.739 18.576 1.00 17.92 254 ALA A C 1
ATOM 1897 O O . ALA A 1 254 ? 55.585 25.807 17.851 1.00 17.21 254 ALA A O 1
ATOM 1899 N N . ARG A 1 255 ? 56.828 27.491 18.470 1.00 17.51 255 ARG A N 1
ATOM 1900 C CA . ARG A 1 255 ? 58.057 27.057 17.716 1.00 20.49 255 ARG A CA 1
ATOM 1901 C C . ARG A 1 255 ? 58.528 25.633 18.165 1.00 19.40 255 ARG A C 1
ATOM 1902 O O . ARG A 1 255 ? 58.870 24.799 17.369 1.00 19.85 255 ARG A O 1
ATOM 1910 N N . GLY A 1 256 ? 58.565 25.410 19.480 1.00 20.40 256 GLY A N 1
ATOM 1911 C CA . GLY A 1 256 ? 58.920 24.142 20.046 1.00 19.90 256 GLY A CA 1
ATOM 1912 C C . GLY A 1 256 ? 57.868 23.145 19.611 1.00 20.49 256 GLY A C 1
ATOM 1913 O O . GLY A 1 256 ? 58.254 22.067 19.347 1.00 17.38 256 GLY A O 1
ATOM 1914 N N . MET A 1 257 ? 56.554 23.459 19.556 1.00 19.64 257 MET A N 1
ATOM 1915 C CA . MET A 1 257 ? 55.606 22.393 19.163 1.00 21.08 257 MET A CA 1
ATOM 1916 C C . MET A 1 257 ? 55.665 22.084 17.611 1.00 22.23 257 MET A C 1
ATOM 1917 O O . MET A 1 257 ? 55.495 20.925 17.154 1.00 18.77 257 MET A O 1
ATOM 1922 N N . LYS A 1 258 ? 55.969 23.125 16.850 1.00 21.35 258 LYS A N 1
ATOM 1923 C CA . LYS A 1 258 ? 56.123 23.030 15.449 1.00 22.18 258 LYS A CA 1
ATOM 1924 C C . LYS A 1 258 ? 57.330 22.167 15.129 1.00 21.62 258 LYS A C 1
ATOM 1925 O O . LYS A 1 258 ? 57.206 21.217 14.402 1.00 19.74 258 LYS A O 1
ATOM 1931 N N . ASN A 1 259 ? 58.440 22.436 15.789 1.00 22.28 259 ASN A N 1
ATOM 1932 C CA . ASN A 1 259 ? 59.619 21.608 15.734 1.00 21.38 259 ASN A CA 1
ATOM 1933 C C . ASN A 1 259 ? 59.305 20.107 16.142 1.00 22.05 259 ASN A C 1
ATOM 1934 O O . ASN A 1 259 ? 59.630 19.177 15.392 1.00 19.65 259 ASN A O 1
ATOM 1939 N N . ALA A 1 260 ? 58.682 19.869 17.294 1.00 20.01 260 ALA A N 1
ATOM 1940 C CA . ALA A 1 260 ? 58.337 18.521 17.702 1.00 22.48 260 ALA A CA 1
ATOM 1941 C C . ALA A 1 260 ? 57.542 17.734 16.667 1.00 24.07 260 ALA A C 1
ATOM 1942 O O . ALA A 1 260 ? 57.642 16.483 16.579 1.00 25.65 260 ALA A O 1
ATOM 1944 N N . LEU A 1 261 ? 56.627 18.419 16.003 1.00 25.21 261 LEU A N 1
ATOM 1945 C CA . LEU A 1 261 ? 55.687 17.744 15.124 1.00 25.60 261 LEU A CA 1
ATOM 1946 C C . LEU A 1 261 ? 56.337 17.578 13.738 1.00 25.02 261 LEU A C 1
ATOM 1947 O O . LEU A 1 261 ? 55.896 16.762 12.908 1.00 25.36 261 LEU A O 1
ATOM 1952 N N . GLY A 1 262 ? 57.394 18.310 13.498 1.00 25.01 262 GLY A N 1
ATOM 1953 C CA . GLY A 1 262 ? 58.173 18.093 12.311 1.00 25.86 262 GLY A CA 1
ATOM 1954 C C . GLY A 1 262 ? 59.359 17.312 12.730 1.00 28.24 262 GLY A C 1
ATOM 1955 O O . GLY A 1 262 ? 59.751 16.550 11.858 1.00 32.14 262 GLY A O 1
ATOM 1956 N N . SER B 1 2 ? 1.144 6.449 40.082 1.00 27.43 2 SER B N 1
ATOM 1957 C CA . SER B 1 2 ? 0.461 6.450 38.737 1.00 29.10 2 SER B CA 1
ATOM 1958 C C . SER B 1 2 ? 1.104 5.426 37.784 1.00 29.37 2 SER B C 1
ATOM 1959 O O . SER B 1 2 ? 2.188 4.936 38.101 1.00 25.87 2 SER B O 1
ATOM 1962 N N . ARG B 1 3 ? 0.516 5.136 36.618 1.00 28.76 3 ARG B N 1
ATOM 1963 C CA . ARG B 1 3 ? 1.062 4.186 35.611 1.00 27.29 3 ARG B CA 1
ATOM 1964 C C . ARG B 1 3 ? 2.257 4.837 34.872 1.00 26.13 3 ARG B C 1
ATOM 1965 O O . ARG B 1 3 ? 2.318 6.073 34.763 1.00 27.24 3 ARG B O 1
ATOM 1973 N N . PRO B 1 4 ? 3.226 4.029 34.352 1.00 22.84 4 PRO B N 1
ATOM 1974 C CA . PRO B 1 4 ? 4.266 4.496 33.504 1.00 21.82 4 PRO B CA 1
ATOM 1975 C C . PRO B 1 4 ? 3.663 5.296 32.288 1.00 20.76 4 PRO B C 1
ATOM 1976 O O . PRO B 1 4 ? 2.498 5.236 31.901 1.00 17.65 4 PRO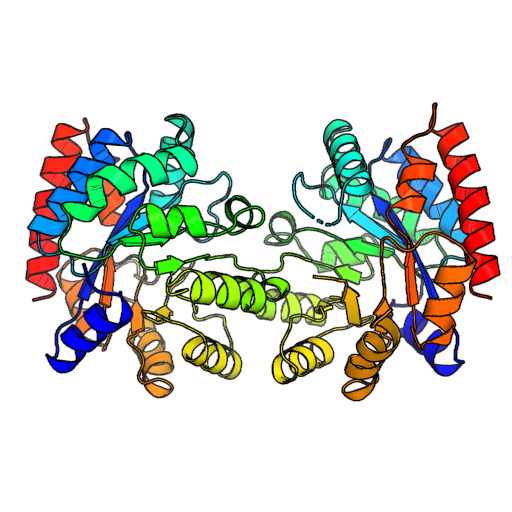 B O 1
ATOM 1980 N N . VAL B 1 5 ? 4.475 6.176 31.815 1.00 19.61 5 VAL B N 1
ATOM 1981 C CA . VAL B 1 5 ? 4.110 6.926 30.608 1.00 20.41 5 VAL B CA 1
ATOM 1982 C C . VAL B 1 5 ? 3.952 5.968 29.444 1.00 18.72 5 VAL B C 1
ATOM 1983 O O . VAL B 1 5 ? 3.012 6.117 28.700 1.00 16.54 5 VAL B O 1
ATOM 1987 N N . SER B 1 6 ? 4.836 4.946 29.348 1.00 17.36 6 SER B N 1
ATOM 1988 C CA . SER B 1 6 ? 4.689 4.050 28.201 1.00 18.41 6 SER B CA 1
ATOM 1989 C C . SER B 1 6 ? 3.335 3.316 28.258 1.00 17.41 6 SER B C 1
ATOM 1990 O O . SER B 1 6 ? 2.634 3.149 27.217 1.00 16.44 6 SER B O 1
ATOM 1993 N N . ASP B 1 7 ? 2.935 2.762 29.448 1.00 20.50 7 ASP B N 1
ATOM 1994 C CA . ASP B 1 7 ? 1.686 2.107 29.568 1.00 17.66 7 ASP B CA 1
ATOM 1995 C C . ASP B 1 7 ? 0.510 3.023 29.205 1.00 18.00 7 ASP B C 1
ATOM 1996 O O . ASP B 1 7 ? -0.385 2.641 28.581 1.00 19.59 7 ASP B O 1
ATOM 2001 N N . THR B 1 8 ? 0.512 4.214 29.681 1.00 18.47 8 THR B N 1
ATOM 2002 C CA . THR B 1 8 ? -0.636 5.190 29.593 1.00 18.51 8 THR B CA 1
ATOM 2003 C C . THR B 1 8 ? -0.808 5.492 28.109 1.00 17.20 8 THR B C 1
ATOM 2004 O O . THR B 1 8 ? -1.895 5.296 27.559 1.00 18.19 8 THR B O 1
ATOM 2008 N N . MET B 1 9 ? 0.296 5.807 27.425 1.00 16.49 9 MET B N 1
ATOM 2009 C CA . MET B 1 9 ? 0.266 6.200 25.967 1.00 15.64 9 MET B CA 1
ATOM 2010 C C . MET B 1 9 ? -0.053 5.022 25.071 1.00 14.93 9 MET B C 1
ATOM 2011 O O . MET B 1 9 ? -0.967 5.060 24.233 1.00 15.69 9 MET B O 1
ATOM 2016 N N . ALA B 1 10 ? 0.469 3.824 25.405 1.00 16.28 10 ALA B N 1
ATOM 2017 C CA . ALA B 1 10 ? 0.143 2.700 24.574 1.00 14.43 10 ALA B CA 1
ATOM 2018 C C . ALA B 1 10 ? -1.265 2.241 24.666 1.00 13.48 10 ALA B C 1
ATOM 2019 O O . ALA B 1 10 ? -1.837 1.724 23.635 1.00 13.14 10 ALA B O 1
ATOM 2021 N N . ALA B 1 11 ? -1.849 2.304 25.878 1.00 15.28 11 ALA B N 1
ATOM 2022 C CA . ALA B 1 11 ? -3.219 1.798 26.077 1.00 15.14 11 ALA B CA 1
ATOM 2023 C C . ALA B 1 11 ? -4.165 2.667 25.246 1.00 15.20 11 ALA B C 1
ATOM 2024 O O . ALA B 1 11 ? -5.085 2.179 24.630 1.00 12.54 11 ALA B O 1
ATOM 2026 N N . LEU B 1 12 ? -3.887 3.958 25.227 1.00 15.52 12 LEU B N 1
ATOM 2027 C CA . LEU B 1 12 ? -4.763 4.889 24.503 1.00 17.69 12 LEU B CA 1
ATOM 2028 C C . LEU B 1 12 ? -4.635 4.608 23.014 1.00 15.70 12 LEU B C 1
ATOM 2029 O O . LEU B 1 12 ? -5.607 4.516 22.379 1.00 13.52 12 LEU B O 1
ATOM 2034 N N . MET B 1 13 ? -3.398 4.491 22.508 1.00 15.17 13 MET B N 1
ATOM 2035 C CA . MET B 1 13 ? -3.147 4.125 21.123 1.00 13.99 13 MET B CA 1
ATOM 2036 C C . MET B 1 13 ? -3.837 2.840 20.716 1.00 16.28 13 MET B C 1
ATOM 2037 O O . MET B 1 13 ? -4.416 2.742 19.591 1.00 10.83 13 MET B O 1
ATOM 2042 N N . ALA B 1 14 ? -3.724 1.808 21.581 1.00 14.05 14 ALA B N 1
ATOM 2043 C CA . ALA B 1 14 ? -4.421 0.521 21.256 1.00 13.36 14 ALA B CA 1
ATOM 2044 C C . ALA B 1 14 ? -5.880 0.690 20.917 1.00 13.59 14 ALA B C 1
ATOM 2045 O O . ALA B 1 14 ? -6.427 -0.071 20.142 1.00 14.61 14 ALA B O 1
ATOM 2047 N N . LYS B 1 15 ? -6.535 1.632 21.578 1.00 14.96 15 LYS B N 1
ATOM 2048 C CA . LYS B 1 15 ? -7.971 1.894 21.404 1.00 17.05 15 LYS B CA 1
ATOM 2049 C C . LYS B 1 15 ? -8.293 3.075 20.411 1.00 17.80 15 LYS B C 1
ATOM 2050 O O . LYS B 1 15 ? -9.430 3.545 20.350 1.00 14.61 15 LYS B O 1
ATOM 2056 N N . GLY B 1 16 ? -7.273 3.580 19.700 1.00 17.26 16 GLY B N 1
ATOM 2057 C CA . GLY B 1 16 ? -7.509 4.661 18.708 1.00 16.96 16 GLY B CA 1
ATOM 2058 C C . GLY B 1 16 ? -7.763 6.027 19.363 1.00 17.57 16 GLY B C 1
ATOM 2059 O O . GLY B 1 16 ? -8.225 6.952 18.670 1.00 17.62 16 GLY B O 1
ATOM 2060 N N . LYS B 1 17 ? -7.331 6.200 20.620 1.00 14.72 17 LYS B N 1
ATOM 2061 C CA . LYS B 1 17 ? -7.568 7.434 21.335 1.00 18.16 17 LYS B CA 1
ATOM 2062 C C . LYS B 1 17 ? -6.335 8.306 21.326 1.00 18.01 17 LYS B C 1
ATOM 2063 O O . LYS B 1 17 ? -5.237 7.827 20.941 1.00 20.19 17 LYS B O 1
ATOM 2069 N N . THR B 1 18 ? -6.557 9.582 21.584 1.00 16.36 18 THR B N 1
ATOM 2070 C CA . THR B 1 18 ? -5.481 10.582 21.512 1.00 17.57 18 THR B CA 1
ATOM 2071 C C . THR B 1 18 ? -5.342 11.201 22.882 1.00 17.24 18 THR B C 1
ATOM 2072 O O . THR B 1 18 ? -6.265 11.810 23.428 1.00 17.21 18 THR B O 1
ATOM 2076 N N . ALA B 1 19 ? -4.211 11.011 23.494 1.00 18.38 19 ALA B N 1
ATOM 2077 C CA . ALA B 1 19 ? -3.930 11.578 24.791 1.00 16.05 19 ALA B CA 1
ATOM 2078 C C . ALA B 1 19 ? -3.935 13.089 24.791 1.00 16.65 19 ALA B C 1
ATOM 2079 O O . ALA B 1 19 ? -3.544 13.783 23.825 1.00 15.47 19 ALA B O 1
ATOM 2081 N N . PHE B 1 20 ? -4.411 13.547 25.928 1.00 14.00 20 PHE B N 1
ATOM 2082 C CA . PHE B 1 20 ? -4.457 14.950 26.252 1.00 17.18 20 PHE B CA 1
ATOM 2083 C C . PHE B 1 20 ? -3.222 15.240 27.081 1.00 16.81 20 PHE B C 1
ATOM 2084 O O . PHE B 1 20 ? -3.112 14.768 28.198 1.00 16.03 20 PHE B O 1
ATOM 2092 N N . ILE B 1 21 ? -2.282 16.008 26.539 1.00 15.67 21 ILE B N 1
ATOM 2093 C CA . ILE B 1 21 ? -1.001 16.232 27.276 1.00 14.57 21 ILE B CA 1
ATOM 2094 C C . ILE B 1 21 ? -0.661 17.771 27.513 1.00 17.10 21 ILE B C 1
ATOM 2095 O O . ILE B 1 21 ? -0.040 18.401 26.721 1.00 17.84 21 ILE B O 1
ATOM 2100 N N . PRO B 1 22 ? -1.229 18.322 28.529 1.00 18.46 22 PRO B N 1
ATOM 2101 C CA . PRO B 1 22 ? -0.923 19.714 28.845 1.00 21.16 22 PRO B CA 1
ATOM 2102 C C . PRO B 1 22 ? 0.509 19.870 29.330 1.00 18.77 22 PRO B C 1
ATOM 2103 O O . PRO B 1 22 ? 1.040 18.954 29.955 1.00 18.95 22 PRO B O 1
ATOM 2107 N N . TYR B 1 23 ? 1.056 21.010 28.992 1.00 17.42 23 TYR B N 1
ATOM 2108 C CA . TYR B 1 23 ? 2.339 21.416 29.438 1.00 18.48 23 TYR B CA 1
ATOM 2109 C C . TYR B 1 23 ? 2.207 22.716 30.207 1.00 17.24 23 TYR B C 1
ATOM 2110 O O . TYR B 1 23 ? 1.642 23.692 29.710 1.00 17.07 23 TYR B O 1
ATOM 2119 N N . ILE B 1 24 ? 2.707 22.749 31.409 1.00 16.66 24 ILE B N 1
ATOM 2120 C CA . ILE B 1 24 ? 3.054 24.106 32.059 1.00 19.76 24 ILE B CA 1
ATOM 2121 C C . ILE B 1 24 ? 4.525 24.265 32.508 1.00 17.96 24 ILE B C 1
ATOM 2122 O O . ILE B 1 24 ? 5.227 23.304 32.677 1.00 16.86 24 ILE B O 1
ATOM 2127 N N . THR B 1 25 ? 4.944 25.482 32.830 1.00 17.26 25 THR B N 1
ATOM 2128 C CA . THR B 1 25 ? 6.246 25.766 33.340 1.00 18.13 25 THR B CA 1
ATOM 2129 C C . THR B 1 25 ? 6.284 25.745 34.829 1.00 16.94 25 THR B C 1
ATOM 2130 O O . THR B 1 25 ? 5.603 26.513 35.436 1.00 20.48 25 THR B O 1
ATOM 2134 N N . ALA B 1 26 ? 7.088 24.906 35.422 1.00 18.13 26 ALA B N 1
ATOM 2135 C CA . ALA B 1 26 ? 7.222 24.904 36.887 1.00 19.56 26 ALA B CA 1
ATOM 2136 C C . ALA B 1 26 ? 7.680 26.256 37.393 1.00 20.19 26 ALA B C 1
ATOM 2137 O O . ALA B 1 26 ? 8.600 26.908 36.801 1.00 17.38 26 ALA B O 1
ATOM 2139 N N . GLY B 1 27 ? 6.950 26.770 38.384 1.00 18.77 27 GLY B N 1
ATOM 2140 C CA . GLY B 1 27 ? 7.340 28.065 38.953 1.00 19.63 27 GLY B CA 1
ATOM 2141 C C . GLY B 1 27 ? 6.771 29.289 38.294 1.00 20.06 27 GLY B C 1
ATOM 2142 O O . GLY B 1 27 ? 7.159 30.443 38.682 1.00 21.10 27 GLY B O 1
ATOM 2143 N N . ASP B 1 28 ? 5.903 29.092 37.297 1.00 17.88 28 ASP B N 1
ATOM 2144 C CA . ASP B 1 28 ? 5.173 30.209 36.680 1.00 18.21 28 ASP B CA 1
ATOM 2145 C C . ASP B 1 28 ? 3.713 30.166 37.054 1.00 18.32 28 ASP B C 1
ATOM 2146 O O . ASP B 1 28 ? 3.004 29.203 36.497 1.00 18.32 28 ASP B O 1
ATOM 2151 N N . PRO B 1 29 ? 3.130 31.065 37.893 1.00 17.07 29 PRO B N 1
ATOM 2152 C CA . PRO B 1 29 ? 3.689 32.208 38.526 1.00 18.07 29 PRO B CA 1
ATOM 2153 C C . PRO B 1 29 ? 4.505 32.021 39.824 1.00 20.29 29 PRO B C 1
ATOM 2154 O O . PRO B 1 29 ? 5.408 32.869 40.158 1.00 16.98 29 PRO B O 1
ATOM 2158 N N . ASP B 1 30 ? 4.293 30.885 40.431 1.00 19.13 30 ASP B N 1
ATOM 2159 C CA . ASP B 1 30 ? 5.044 30.450 41.609 1.00 20.48 30 ASP B CA 1
ATOM 2160 C C . ASP B 1 30 ? 4.889 28.948 41.734 1.00 20.89 30 ASP B C 1
ATOM 2161 O O . ASP B 1 30 ? 4.024 28.359 41.088 1.00 17.62 30 ASP B O 1
ATOM 2166 N N . LEU B 1 31 ? 5.703 28.326 42.561 1.00 20.37 31 LEU B N 1
ATOM 2167 C CA . LEU B 1 31 ? 5.605 26.844 42.712 1.00 21.48 31 LEU B CA 1
ATOM 2168 C C . LEU B 1 31 ? 4.356 26.293 43.407 1.00 18.34 31 LEU B C 1
ATOM 2169 O O . LEU B 1 31 ? 3.898 25.178 43.120 1.00 18.23 31 LEU B O 1
ATOM 2174 N N . ALA B 1 32 ? 3.780 27.067 44.308 1.00 18.12 32 ALA B N 1
ATOM 2175 C CA . ALA B 1 32 ? 2.554 26.693 44.897 1.00 18.40 32 ALA B CA 1
ATOM 2176 C C . ALA B 1 32 ? 1.444 26.656 43.905 1.00 19.07 32 ALA B C 1
ATOM 2177 O O . ALA B 1 32 ? 0.748 25.634 43.788 1.00 16.67 32 ALA B O 1
ATOM 2179 N N . THR B 1 33 ? 1.344 27.692 43.092 1.00 17.11 33 THR B N 1
ATOM 2180 C CA . THR B 1 33 ? 0.396 27.629 41.979 1.00 15.20 33 THR B CA 1
ATOM 2181 C C . THR B 1 33 ? 0.658 26.461 40.956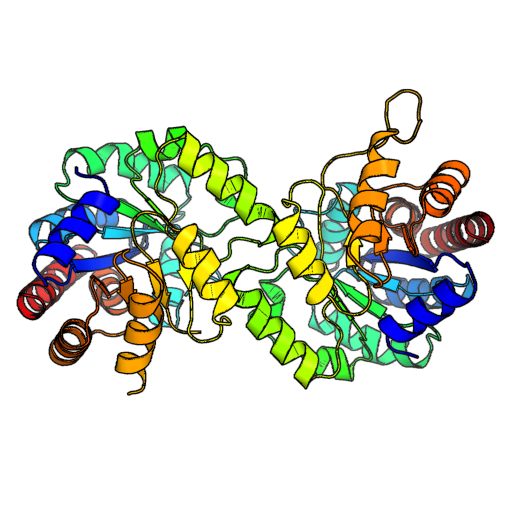 1.00 15.42 33 THR B C 1
ATOM 2182 O O . THR B 1 33 ? -0.288 25.839 40.438 1.00 15.78 33 THR B O 1
ATOM 2186 N N . THR B 1 34 ? 1.915 26.078 40.703 1.00 14.92 34 THR B N 1
ATOM 2187 C CA . THR B 1 34 ? 2.218 24.937 39.887 1.00 17.67 34 THR B CA 1
ATOM 2188 C C . THR B 1 34 ? 1.557 23.678 40.501 1.00 19.00 34 THR B C 1
ATOM 2189 O O . THR B 1 34 ? 0.895 22.875 39.804 1.00 18.91 34 THR B O 1
ATOM 2193 N N . ALA B 1 35 ? 1.816 23.487 41.784 1.00 18.48 35 ALA B N 1
ATOM 2194 C CA . ALA B 1 35 ? 1.243 22.345 42.492 1.00 20.62 35 ALA B CA 1
ATOM 2195 C C . ALA B 1 35 ? -0.268 22.267 42.358 1.00 17.44 35 ALA B C 1
ATOM 2196 O O . ALA B 1 35 ? -0.806 21.215 42.005 1.00 19.81 35 ALA B O 1
ATOM 2198 N N . GLU B 1 36 ? -0.907 23.375 42.564 1.00 15.42 36 GLU B N 1
ATOM 2199 C CA . GLU B 1 36 ? -2.349 23.546 42.454 1.00 19.92 36 GLU B CA 1
ATOM 2200 C C . GLU B 1 36 ? -2.795 23.239 40.966 1.00 18.95 36 GLU B C 1
ATOM 2201 O O . GLU B 1 36 ? -3.791 22.533 40.799 1.00 15.98 36 GLU B O 1
ATOM 2207 N N . ALA B 1 37 ? -2.023 23.706 39.970 1.00 14.81 37 ALA B N 1
ATOM 2208 C CA . ALA B 1 37 ? -2.349 23.535 38.568 1.00 16.28 37 ALA B CA 1
ATOM 2209 C C . ALA B 1 37 ? -2.237 22.059 38.136 1.00 16.47 37 ALA B C 1
ATOM 2210 O O . ALA B 1 37 ? -2.991 21.606 37.332 1.00 15.75 37 ALA B O 1
ATOM 2212 N N . LEU B 1 38 ? -1.262 21.369 38.726 1.00 18.15 38 LEU B N 1
ATOM 2213 C CA . LEU B 1 38 ? -0.976 19.976 38.424 1.00 18.60 38 LEU B CA 1
ATOM 2214 C C . LEU B 1 38 ? -2.228 19.141 38.881 1.00 20.56 38 LEU B C 1
ATOM 2215 O O . LEU B 1 38 ? -2.778 18.372 38.118 1.00 19.05 38 LEU B O 1
ATOM 2220 N N . ARG B 1 39 ? -2.692 19.383 40.099 1.00 20.83 39 ARG B N 1
ATOM 2221 C CA . ARG B 1 39 ? -3.926 18.737 40.573 1.00 21.41 39 ARG B CA 1
ATOM 2222 C C . ARG B 1 39 ? -5.155 19.093 39.763 1.00 19.27 39 ARG B C 1
ATOM 2223 O O . ARG B 1 39 ? -5.971 18.317 39.501 1.00 18.27 39 ARG B O 1
ATOM 2231 N N . LEU B 1 40 ? -5.270 20.327 39.354 1.00 16.65 40 LEU B N 1
ATOM 2232 C CA . LEU B 1 40 ? -6.411 20.650 38.522 1.00 18.63 40 LEU B CA 1
ATOM 2233 C C . LEU B 1 40 ? -6.388 20.068 37.074 1.00 15.69 40 LEU B C 1
ATOM 2234 O O . LEU B 1 40 ? -7.456 19.642 36.582 1.00 16.62 40 LEU B O 1
ATOM 2239 N N . LEU B 1 41 ? -5.171 19.940 36.498 1.00 15.30 41 LEU B N 1
ATOM 2240 C CA . LEU B 1 41 ? -5.022 19.347 35.219 1.00 15.20 41 LEU B CA 1
ATOM 2241 C C . LEU B 1 41 ? -5.417 17.877 35.300 1.00 18.02 41 LEU B C 1
ATOM 2242 O O . LEU B 1 41 ? -6.100 17.377 34.386 1.00 15.27 41 LEU B O 1
ATOM 2247 N N . ASP B 1 42 ? -4.940 17.234 36.338 1.00 18.61 42 ASP B N 1
ATOM 2248 C CA . ASP B 1 42 ? -5.304 15.878 36.624 1.00 20.57 42 ASP B CA 1
ATOM 2249 C C . ASP B 1 42 ? -6.867 15.703 36.732 1.00 20.44 42 ASP B C 1
ATOM 2250 O O . ASP B 1 42 ? -7.456 14.797 36.073 1.00 18.34 42 ASP B O 1
ATOM 2255 N N . GLY B 1 43 ? -7.498 16.659 37.396 1.00 21.46 43 GLY B N 1
ATOM 2256 C CA . GLY B 1 43 ? -8.984 16.698 37.700 1.00 21.69 43 GLY B CA 1
ATOM 2257 C C . GLY B 1 43 ? -9.736 16.967 36.406 1.00 22.77 43 GLY B C 1
ATOM 2258 O O . GLY B 1 43 ? -10.839 16.484 36.264 1.00 22.79 43 GLY B O 1
ATOM 2259 N N . CYS B 1 44 ? -9.102 17.666 35.436 1.00 21.51 44 CYS B N 1
ATOM 2260 C CA . CYS B 1 44 ? -9.632 17.861 34.079 1.00 20.81 44 CYS B CA 1
ATOM 2261 C C . CYS B 1 44 ? -9.429 16.665 33.146 1.00 22.63 44 CYS B C 1
ATOM 2262 O O . CYS B 1 44 ? -9.744 16.796 32.036 1.00 25.96 44 CYS B O 1
ATOM 2265 N N . GLY B 1 45 ? -8.812 15.549 33.572 1.00 19.47 45 GLY B N 1
ATOM 2266 C CA . GLY B 1 45 ? -8.534 14.362 32.794 1.00 19.24 45 GLY B CA 1
ATOM 2267 C C . GLY B 1 45 ? -7.268 14.314 31.895 1.00 19.43 45 GLY B C 1
ATOM 2268 O O . GLY B 1 45 ? -7.247 13.619 30.859 1.00 18.89 45 GLY B O 1
ATOM 2269 N N . ALA B 1 46 ? -6.233 15.097 32.227 1.00 18.08 46 ALA B N 1
ATOM 2270 C CA . ALA B 1 46 ? -4.950 14.967 31.548 1.00 18.21 46 ALA B CA 1
ATOM 2271 C C . ALA B 1 46 ? -4.530 13.520 31.633 1.00 19.86 46 ALA B C 1
ATOM 2272 O O . ALA B 1 46 ? -4.673 12.879 32.645 1.00 21.95 46 ALA B O 1
ATOM 2274 N N . ASP B 1 47 ? -4.125 12.945 30.505 1.00 20.76 47 ASP B N 1
ATOM 2275 C CA . ASP B 1 47 ? -3.530 11.610 30.499 1.00 18.56 47 ASP B CA 1
ATOM 2276 C C . ASP B 1 47 ? -2.115 11.623 31.006 1.00 18.77 47 ASP B C 1
ATOM 2277 O O . ASP B 1 47 ? -1.665 10.648 31.680 1.00 17.87 47 ASP B O 1
ATOM 2282 N N . VAL B 1 48 ? -1.346 12.661 30.617 1.00 18.58 48 VAL B N 1
ATOM 2283 C CA . VAL B 1 48 ? 0.079 12.790 30.993 1.00 17.89 48 VAL B CA 1
ATOM 2284 C C . VAL B 1 48 ? 0.222 14.330 31.209 1.00 18.75 48 VAL B C 1
ATOM 2285 O O . VAL B 1 48 ? -0.267 15.098 30.427 1.00 18.69 48 VAL B O 1
ATOM 2289 N N . ILE B 1 49 ? 0.992 14.746 32.195 1.00 19.72 49 ILE B N 1
ATOM 2290 C CA . ILE B 1 49 ? 1.333 16.171 32.302 1.00 19.18 49 ILE B CA 1
ATOM 2291 C C . ILE B 1 49 ? 2.805 16.441 32.007 1.00 19.80 49 ILE B C 1
ATOM 2292 O O . ILE B 1 49 ? 3.657 15.773 32.619 1.00 16.69 49 ILE B O 1
ATOM 2297 N N . GLU B 1 50 ? 3.110 17.345 31.017 1.00 19.11 50 GLU B N 1
ATOM 2298 C CA . GLU B 1 50 ? 4.518 17.783 30.854 1.00 19.19 50 GLU B CA 1
ATOM 2299 C C . GLU B 1 50 ? 4.843 19.050 31.650 1.00 20.94 50 GLU B C 1
ATOM 2300 O O . GLU B 1 50 ? 3.986 19.997 31.664 1.00 19.68 50 GLU B O 1
ATOM 2306 N N . LEU B 1 51 ? 5.949 19.029 32.434 1.00 18.10 51 LEU B N 1
ATOM 2307 C CA . LEU B 1 51 ? 6.307 20.165 33.338 1.00 20.02 51 LEU B CA 1
ATOM 2308 C C . LEU B 1 51 ? 7.701 20.601 33.059 1.00 17.07 51 LEU B C 1
ATOM 2309 O O . LEU B 1 51 ? 8.725 19.795 33.137 1.00 16.98 51 LEU B O 1
ATOM 2314 N N . GLY B 1 52 ? 7.826 21.864 32.748 1.00 17.93 52 GLY B N 1
ATOM 2315 C CA . GLY B 1 52 ? 9.078 22.433 32.333 1.00 19.82 52 GLY B CA 1
ATOM 2316 C C . GLY B 1 52 ? 9.891 22.973 33.460 1.00 21.53 52 GLY B C 1
ATOM 2317 O O . GLY B 1 52 ? 9.333 23.745 34.310 1.00 20.53 52 GLY B O 1
ATOM 2318 N N . VAL B 1 53 ? 11.211 22.709 33.457 1.00 19.52 53 VAL B N 1
ATOM 2319 C CA . VAL B 1 53 ? 12.113 23.323 34.377 1.00 19.88 53 VAL B CA 1
ATOM 2320 C C . VAL B 1 53 ? 12.685 24.505 33.551 1.00 22.57 53 VAL B C 1
ATOM 2321 O O . VAL B 1 53 ? 13.196 24.358 32.403 1.00 23.98 53 VAL B O 1
ATOM 2325 N N . PRO B 1 54 ? 12.601 25.633 34.131 1.00 22.13 54 PRO B N 1
ATOM 2326 C CA . PRO B 1 54 ? 12.975 26.889 33.449 1.00 28.21 54 PRO B CA 1
ATOM 2327 C C . PRO B 1 54 ? 14.504 27.109 33.242 1.00 30.00 54 PRO B C 1
ATOM 2328 O O . PRO B 1 54 ? 15.129 26.737 34.237 1.00 27.89 54 PRO B O 1
ATOM 2332 N N . CYS B 1 55 ? 14.924 27.330 31.952 1.00 31.86 55 CYS B N 1
ATOM 2333 C CA . CYS B 1 55 ? 16.166 28.022 31.491 1.00 38.21 55 CYS B CA 1
ATOM 2334 C C . CYS B 1 55 ? 15.844 29.266 30.495 1.00 38.88 55 CYS B C 1
ATOM 2335 O O . CYS B 1 55 ? 14.841 29.309 29.783 1.00 42.54 55 CYS B O 1
ATOM 2338 N N . SER B 1 56 ? 16.714 30.202 30.333 1.00 39.66 56 SER B N 1
ATOM 2339 C CA . SER B 1 56 ? 16.396 31.417 29.590 1.00 39.38 56 SER B CA 1
ATOM 2340 C C . SER B 1 56 ? 16.148 31.157 28.062 1.00 41.19 56 SER B C 1
ATOM 2341 O O . SER B 1 56 ? 15.560 32.037 27.442 1.00 45.07 56 SER B O 1
ATOM 2344 N N . ASP B 1 57 ? 16.627 30.044 27.440 1.00 42.60 57 ASP B N 1
ATOM 2345 C CA . ASP B 1 57 ? 16.727 29.908 25.944 1.00 41.33 57 ASP B CA 1
ATOM 2346 C C . ASP B 1 57 ? 16.358 28.509 25.565 1.00 41.61 57 ASP B C 1
ATOM 2347 O O . ASP B 1 57 ? 17.259 27.750 25.138 1.00 39.36 57 ASP B O 1
ATOM 2352 N N . PRO B 1 58 ? 15.082 28.078 25.703 1.00 41.77 58 PRO B N 1
ATOM 2353 C CA . PRO B 1 58 ? 14.726 26.677 25.247 1.00 40.96 58 PRO B CA 1
ATOM 2354 C C . PRO B 1 58 ? 14.820 26.578 23.590 1.00 40.69 58 PRO B C 1
ATOM 2355 O O . PRO B 1 58 ? 14.966 25.311 23.239 1.00 38.17 58 PRO B O 1
ATOM 2359 N N . ASP B 1 61 ? 10.243 26.402 20.854 1.00 38.83 61 ASP B N 1
ATOM 2360 C CA . ASP B 1 61 ? 9.554 27.050 21.935 1.00 40.27 61 ASP B CA 1
ATOM 2361 C C . ASP B 1 61 ? 9.423 28.532 21.268 1.00 36.49 61 ASP B C 1
ATOM 2362 O O . ASP B 1 61 ? 9.492 28.598 20.045 1.00 38.17 61 ASP B O 1
ATOM 2367 N N . GLY B 1 62 ? 9.075 29.642 21.859 1.00 32.16 62 GLY B N 1
ATOM 2368 C CA . GLY B 1 62 ? 8.316 30.698 21.117 1.00 27.84 62 GLY B CA 1
ATOM 2369 C C . GLY B 1 62 ? 7.913 31.845 22.100 1.00 24.98 62 GLY B C 1
ATOM 2370 O O . GLY B 1 62 ? 8.253 31.768 23.201 1.00 21.67 62 GLY B O 1
ATOM 2371 N N . PRO B 1 63 ? 7.227 32.868 21.689 1.00 22.95 63 PRO B N 1
ATOM 2372 C CA . PRO B 1 63 ? 6.898 34.053 22.504 1.00 21.86 63 PRO B CA 1
ATOM 2373 C C . PRO B 1 63 ? 6.152 33.853 23.819 1.00 19.46 63 PRO B C 1
ATOM 2374 O O . PRO B 1 63 ? 6.703 34.312 24.772 1.00 18.17 63 PRO B O 1
ATOM 2378 N N . ILE B 1 64 ? 5.071 33.044 23.892 1.00 19.72 64 ILE B N 1
ATOM 2379 C CA . ILE B 1 64 ? 4.348 32.758 25.145 1.00 15.51 64 ILE B CA 1
ATOM 2380 C C . ILE B 1 64 ? 5.169 31.991 26.061 1.00 19.57 64 ILE B C 1
ATOM 2381 O O . ILE B 1 64 ? 5.251 32.186 27.302 1.00 17.27 64 ILE B O 1
ATOM 2386 N N . ILE B 1 65 ? 5.791 30.908 25.517 1.00 22.20 65 ILE B N 1
ATOM 2387 C CA . ILE B 1 65 ? 6.728 30.125 26.308 1.00 22.02 65 ILE B CA 1
ATOM 2388 C C . ILE B 1 65 ? 7.917 30.866 26.811 1.00 20.17 65 ILE B C 1
ATOM 2389 O O . ILE B 1 65 ? 8.282 30.662 27.938 1.00 22.51 65 ILE B O 1
ATOM 2394 N N . GLN B 1 66 ? 8.508 31.768 25.995 1.00 19.73 66 GLN B N 1
ATOM 2395 C CA . GLN B 1 66 ? 9.652 32.489 26.407 1.00 20.99 66 GLN B CA 1
ATOM 2396 C C . GLN B 1 66 ? 9.187 33.332 27.675 1.00 19.81 66 GLN B C 1
ATOM 2397 O O . GLN B 1 66 ? 9.963 33.499 28.614 1.00 19.75 66 GLN B O 1
ATOM 2403 N N . ALA B 1 67 ? 8.039 33.975 27.572 1.00 15.17 67 ALA B N 1
ATOM 2404 C CA . ALA B 1 67 ? 7.548 34.843 28.697 1.00 16.66 67 ALA B CA 1
ATOM 2405 C C . ALA B 1 67 ? 7.391 33.969 29.999 1.00 15.13 67 ALA B C 1
ATOM 2406 O O . ALA B 1 67 ? 7.650 34.368 31.080 1.00 15.56 67 ALA B O 1
ATOM 2408 N N . SER B 1 68 ? 6.999 32.738 29.848 1.00 18.06 68 SER B N 1
ATOM 2409 C CA . SER B 1 68 ? 6.639 31.855 30.926 1.00 18.16 68 SER B CA 1
ATOM 2410 C C . SER B 1 68 ? 7.917 31.475 31.629 1.00 22.51 68 SER B C 1
ATOM 2411 O O . SER B 1 68 ? 8.022 31.462 32.894 1.00 18.78 68 SER B O 1
ATOM 2414 N N . VAL B 1 69 ? 8.916 31.050 30.839 1.00 21.33 69 VAL B N 1
ATOM 2415 C CA . VAL B 1 69 ? 10.166 30.707 31.495 1.00 20.62 69 VAL B CA 1
ATOM 2416 C C . VAL B 1 69 ? 10.806 31.883 32.164 1.00 19.81 69 VAL B C 1
ATOM 2417 O O . VAL B 1 69 ? 11.364 31.805 33.283 1.00 21.35 69 VAL B O 1
ATOM 2421 N N . ALA B 1 70 ? 10.743 33.017 31.523 1.00 18.25 70 ALA B N 1
ATOM 2422 C CA . ALA B 1 70 ? 11.313 34.211 32.144 1.00 19.65 70 ALA B CA 1
ATOM 2423 C C . ALA B 1 70 ? 10.647 34.532 33.531 1.00 19.21 70 ALA B C 1
ATOM 2424 O O . ALA B 1 70 ? 11.332 34.891 34.466 1.00 19.61 70 ALA B O 1
ATOM 2426 N N . ARG B 1 71 ? 9.347 34.364 33.605 1.00 18.11 71 ARG B N 1
ATOM 2427 C CA . ARG B 1 71 ? 8.719 34.565 34.904 1.00 19.87 71 ARG B CA 1
ATOM 2428 C C . ARG B 1 71 ? 9.141 33.459 35.865 1.00 19.97 71 ARG B C 1
ATOM 2429 O O . ARG B 1 71 ? 9.369 33.712 37.059 1.00 22.35 71 ARG B O 1
ATOM 2437 N N . ALA B 1 72 ? 9.259 32.218 35.379 1.00 18.23 72 ALA B N 1
ATOM 2438 C CA . ALA B 1 72 ? 9.579 31.138 36.326 1.00 21.01 72 ALA B CA 1
ATOM 2439 C C . ALA B 1 72 ? 11.036 31.393 36.828 1.00 22.78 72 ALA B C 1
ATOM 2440 O O . ALA B 1 72 ? 11.333 31.120 37.986 1.00 25.04 72 ALA B O 1
ATOM 2442 N N . LEU B 1 73 ? 11.916 31.912 35.978 1.00 22.18 73 LEU B N 1
ATOM 2443 C CA . LEU B 1 73 ? 13.257 32.180 36.414 1.00 23.34 73 LEU B CA 1
ATOM 2444 C C . LEU B 1 73 ? 13.174 33.360 37.356 1.00 23.40 73 LEU B C 1
ATOM 2445 O O . LEU B 1 73 ? 13.889 33.367 38.341 1.00 26.04 73 LEU B O 1
ATOM 2450 N N . ALA B 1 74 ? 12.313 34.350 37.125 1.00 22.20 74 ALA B N 1
ATOM 2451 C CA . ALA B 1 74 ? 12.224 35.451 38.080 1.00 21.27 74 ALA B CA 1
ATOM 2452 C C . ALA B 1 74 ? 11.726 35.029 39.436 1.00 21.00 74 ALA B C 1
ATOM 2453 O O . ALA B 1 74 ? 12.094 35.600 40.360 1.00 22.62 74 ALA B O 1
ATOM 2455 N N . SER B 1 75 ? 10.862 34.046 39.561 1.00 21.80 75 SER B N 1
ATOM 2456 C CA . SER B 1 75 ? 10.319 33.583 40.863 1.00 23.83 75 SER B CA 1
ATOM 2457 C C . SER B 1 75 ? 11.409 32.759 41.689 1.00 26.13 75 SER B C 1
ATOM 2458 O O . SER B 1 75 ? 11.148 32.402 42.872 1.00 30.02 75 SER B O 1
ATOM 2461 N N . GLY B 1 76 ? 12.563 32.533 41.080 1.00 24.75 76 GLY B N 1
ATOM 2462 C CA . GLY B 1 76 ? 13.714 31.956 41.725 1.00 26.33 76 GLY B CA 1
ATOM 2463 C C . GLY B 1 76 ? 13.601 30.404 41.668 1.00 30.17 76 GLY B C 1
ATOM 2464 O O . GLY B 1 76 ? 14.281 29.744 42.419 1.00 29.65 76 GLY B O 1
ATOM 2465 N N . THR B 1 77 ? 12.847 29.864 40.684 1.00 26.83 77 THR B N 1
ATOM 2466 C CA . THR B 1 77 ? 12.826 28.451 40.386 1.00 26.74 77 THR B CA 1
ATOM 2467 C C . THR B 1 77 ? 14.040 27.754 39.929 1.00 26.75 77 THR B C 1
ATOM 2468 O O . THR B 1 77 ? 14.647 28.113 38.897 1.00 29.47 77 THR B O 1
ATOM 2472 N N . THR B 1 78 ? 14.429 26.683 40.687 1.00 23.99 78 THR B N 1
ATOM 2473 C CA . THR B 1 78 ? 15.582 25.805 40.368 1.00 22.79 78 THR B CA 1
ATOM 2474 C C . THR B 1 78 ? 15.089 24.330 40.248 1.00 21.25 78 THR B C 1
ATOM 2475 O O . THR B 1 78 ? 14.008 23.975 40.782 1.00 19.66 78 THR B O 1
ATOM 2479 N N . MET B 1 79 ? 15.876 23.528 39.565 1.00 20.49 79 MET B N 1
ATOM 2480 C CA . MET B 1 79 ? 15.659 22.158 39.393 1.00 19.96 79 MET B CA 1
ATOM 2481 C C . MET B 1 79 ? 15.315 21.517 40.792 1.00 19.27 79 MET B C 1
ATOM 2482 O O . MET B 1 79 ? 14.372 20.757 40.872 1.00 18.10 79 MET B O 1
ATOM 2487 N N . ASP B 1 80 ? 16.127 21.776 41.779 1.00 18.40 80 ASP B N 1
ATOM 2488 C CA . ASP B 1 80 ? 15.935 21.032 43.036 1.00 19.59 80 ASP B CA 1
ATOM 2489 C C . ASP B 1 80 ? 14.626 21.435 43.735 1.00 18.73 80 ASP B C 1
ATOM 2490 O O . ASP B 1 80 ? 13.922 20.554 44.153 1.00 15.05 80 ASP B O 1
ATOM 2495 N N . ALA B 1 81 ? 14.183 22.714 43.658 1.00 19.16 81 ALA B N 1
ATOM 2496 C CA . ALA B 1 81 ? 12.828 23.054 44.061 1.00 17.36 81 ALA B CA 1
ATOM 2497 C C . ALA B 1 81 ? 11.687 22.378 43.316 1.00 19.53 81 ALA B C 1
ATOM 2498 O O . ALA B 1 81 ? 10.619 21.976 43.945 1.00 20.31 81 ALA B O 1
ATOM 2500 N N . VAL B 1 82 ? 11.877 22.177 42.017 1.00 17.83 82 VAL B N 1
ATOM 2501 C CA . VAL B 1 82 ? 10.845 21.487 41.283 1.00 18.08 82 VAL B CA 1
ATOM 2502 C C . VAL B 1 82 ? 10.777 20.066 41.850 1.00 19.33 82 VAL B C 1
ATOM 2503 O O . VAL B 1 82 ? 9.653 19.499 41.959 1.00 15.30 82 VAL B O 1
ATOM 2507 N N . LEU B 1 83 ? 11.970 19.409 42.085 1.00 17.30 83 LEU B N 1
ATOM 2508 C CA . LEU B 1 83 ? 11.935 17.966 42.410 1.00 17.00 83 LEU B CA 1
ATOM 2509 C C . LEU B 1 83 ? 11.334 17.866 43.817 1.00 17.83 83 LEU B C 1
ATOM 2510 O O . LEU B 1 83 ? 10.495 16.975 44.086 1.00 16.49 83 LEU B O 1
ATOM 2515 N N . GLU B 1 84 ? 11.618 18.831 44.697 1.00 16.61 84 GLU B N 1
ATOM 2516 C CA . GLU B 1 84 ? 10.977 18.874 46.038 1.00 16.87 84 GLU B CA 1
ATOM 2517 C C . GLU B 1 84 ? 9.516 19.020 45.932 1.00 18.35 84 GLU B C 1
ATOM 2518 O O . GLU B 1 84 ? 8.792 18.435 46.710 1.00 20.23 84 GLU B O 1
ATOM 2524 N N . MET B 1 85 ? 9.024 19.825 44.997 1.00 17.31 85 MET B N 1
ATOM 2525 C CA . MET B 1 85 ? 7.574 20.006 44.844 1.00 17.30 85 MET B CA 1
ATOM 2526 C C . MET B 1 85 ? 6.936 18.727 44.332 1.00 17.67 85 MET B C 1
ATOM 2527 O O . MET B 1 85 ? 5.885 18.285 44.881 1.00 17.23 85 MET B O 1
ATOM 2532 N N . LEU B 1 86 ? 7.579 18.023 43.379 1.00 17.61 86 LEU B N 1
ATOM 2533 C CA . LEU B 1 86 ? 7.039 16.782 42.886 1.00 18.11 86 LEU B CA 1
ATOM 2534 C C . LEU B 1 86 ? 6.908 15.629 43.937 1.00 20.42 86 LEU B C 1
ATOM 2535 O O . LEU B 1 86 ? 5.879 14.877 43.959 1.00 19.86 86 LEU B O 1
ATOM 2540 N N . ARG B 1 87 ? 7.891 15.506 44.762 1.00 18.46 87 ARG B N 1
ATOM 2541 C CA . ARG B 1 87 ? 7.894 14.556 45.896 1.00 18.60 87 ARG B CA 1
ATOM 2542 C C . ARG B 1 87 ? 6.568 14.633 46.667 1.00 18.59 87 ARG B C 1
ATOM 2543 O O . ARG B 1 87 ? 6.102 13.622 47.237 1.00 17.51 87 ARG B O 1
ATOM 2555 N N . GLU B 1 88 ? 6.058 15.839 46.766 1.00 18.58 88 GLU B N 1
ATOM 2556 C CA . GLU B 1 88 ? 4.869 16.132 47.597 1.00 20.62 88 GLU B CA 1
ATOM 2557 C C . GLU B 1 88 ? 3.538 15.987 46.879 1.00 18.01 88 GLU B C 1
ATOM 2558 O O . GLU B 1 88 ? 2.568 15.517 47.460 1.00 16.81 88 GLU B O 1
ATOM 2564 N N . VAL B 1 89 ? 3.494 16.381 45.631 1.00 15.47 89 VAL B N 1
ATOM 2565 C CA . VAL B 1 89 ? 2.295 16.452 44.839 1.00 17.46 89 VAL B CA 1
ATOM 2566 C C . VAL B 1 89 ? 2.067 15.170 44.050 1.00 17.23 89 VAL B C 1
ATOM 2567 O O . VAL B 1 89 ? 0.977 14.686 43.962 1.00 17.58 89 VAL B O 1
ATOM 2571 N N . THR B 1 90 ? 3.120 14.578 43.470 1.00 20.03 90 THR B N 1
ATOM 2572 C CA . THR B 1 90 ? 2.911 13.395 42.588 1.00 19.89 90 THR B CA 1
ATOM 2573 C C . THR B 1 90 ? 2.047 12.205 43.273 1.00 20.80 90 THR B C 1
ATOM 2574 O O . THR B 1 90 ? 1.248 11.720 42.567 1.00 19.56 90 THR B O 1
ATOM 2578 N N . PRO B 1 91 ? 2.180 11.833 44.525 1.00 19.34 91 PRO B N 1
ATOM 2579 C CA . PRO B 1 91 ? 1.334 10.742 45.122 1.00 20.41 91 PRO B CA 1
ATOM 2580 C C . PRO B 1 91 ? -0.126 11.116 44.916 1.00 20.76 91 PRO B C 1
ATOM 2581 O O . PRO B 1 91 ? -0.911 10.191 44.797 1.00 20.69 91 PRO B O 1
ATOM 2585 N N . GLU B 1 92 ? -0.521 12.380 44.946 1.00 18.20 92 GLU B N 1
ATOM 2586 C CA . GLU B 1 92 ? -1.983 12.628 44.772 1.00 23.12 92 GLU B CA 1
ATOM 2587 C C . GLU B 1 92 ? -2.488 12.813 43.330 1.00 24.11 92 GLU B C 1
ATOM 2588 O O . GLU B 1 92 ? -3.695 12.981 43.142 1.00 21.68 92 GLU B O 1
ATOM 2594 N N . LEU B 1 93 ? -1.577 12.716 42.313 1.00 19.70 93 LEU B N 1
ATOM 2595 C CA . LEU B 1 93 ? -2.016 12.718 40.948 1.00 20.15 93 LEU B CA 1
ATOM 2596 C C . LEU B 1 93 ? -2.296 11.290 40.449 1.00 20.86 93 LEU B C 1
ATOM 2597 O O . LEU B 1 93 ? -1.484 10.404 40.597 1.00 19.12 93 LEU B O 1
ATOM 2602 N N . SER B 1 94 ? -3.369 11.155 39.671 1.00 20.98 94 SER B N 1
ATOM 2603 C CA . SER B 1 94 ? -3.651 9.887 38.983 1.00 20.84 94 SER B CA 1
ATOM 2604 C C . SER B 1 94 ? -2.866 9.755 37.676 1.00 22.03 94 SER B C 1
ATOM 2605 O O . SER B 1 94 ? -2.635 8.668 37.216 1.00 25.40 94 SER B O 1
ATOM 2608 N N . CYS B 1 95 ? -2.317 10.805 37.118 1.00 22.10 95 CYS B N 1
ATOM 2609 C CA . CYS B 1 95 ? -1.534 10.692 35.866 1.00 21.55 95 CYS B CA 1
ATOM 2610 C C . CYS B 1 95 ? -0.012 10.941 36.068 1.00 22.25 95 CYS B C 1
ATOM 2611 O O . CYS B 1 95 ? 0.359 11.661 36.994 1.00 21.41 95 CYS B O 1
ATOM 2614 N N . PRO B 1 96 ? 0.818 10.424 35.184 1.00 19.08 96 PRO B N 1
ATOM 2615 C CA . PRO B 1 96 ? 2.272 10.661 35.280 1.00 19.66 96 PRO B CA 1
ATOM 2616 C C . PRO B 1 96 ? 2.741 11.965 34.738 1.00 20.19 96 PRO B C 1
ATOM 2617 O O . PRO B 1 96 ? 2.066 12.606 33.936 1.00 18.47 96 PRO B O 1
ATOM 2621 N N . VAL B 1 97 ? 3.844 12.436 35.341 1.00 19.84 97 VAL B N 1
ATOM 2622 C CA . VAL B 1 97 ? 4.552 13.620 35.016 1.00 20.55 97 VAL B CA 1
ATOM 2623 C C . VAL B 1 97 ? 5.890 13.318 34.293 1.00 22.02 97 VAL B C 1
ATOM 2624 O O . VAL B 1 97 ? 6.704 12.446 34.706 1.00 17.89 97 VAL B O 1
ATOM 2628 N N . VAL B 1 98 ? 6.032 14.023 33.136 1.00 19.99 98 VAL B N 1
ATOM 2629 C CA . VAL B 1 98 ? 7.231 14.045 32.343 1.00 17.47 98 VAL B CA 1
ATOM 2630 C C . VAL B 1 98 ? 7.845 15.403 32.538 1.00 20.76 98 VAL B C 1
ATOM 2631 O O . VAL B 1 98 ? 7.218 16.449 32.259 1.00 21.41 98 VAL B O 1
ATOM 2635 N N . LEU B 1 99 ? 9.045 15.406 33.023 1.00 18.16 99 LEU B N 1
ATOM 2636 C CA . LEU B 1 99 ? 9.819 16.695 33.203 1.00 18.10 99 LEU B CA 1
ATOM 2637 C C . LEU B 1 99 ? 10.519 17.053 31.955 1.00 18.92 99 LEU B C 1
ATOM 2638 O O . LEU B 1 99 ? 11.057 16.160 31.256 1.00 19.18 99 LEU B O 1
ATOM 2643 N N . LEU B 1 100 ? 10.443 18.341 31.565 1.00 17.77 100 LEU B N 1
ATOM 2644 C CA . LEU B 1 100 ? 11.183 18.782 30.407 1.00 19.65 100 LEU B CA 1
ATOM 2645 C C . LEU B 1 100 ? 12.337 19.686 31.005 1.00 20.53 100 LEU B C 1
ATOM 2646 O O . LEU B 1 100 ? 12.124 20.667 31.782 1.00 17.63 100 LEU B O 1
ATOM 2651 N N . SER B 1 101 ? 13.579 19.284 30.755 1.00 17.77 101 SER B N 1
ATOM 2652 C CA . SER B 1 101 ? 14.701 20.106 31.163 1.00 20.67 101 SER B CA 1
ATOM 2653 C C . SER B 1 101 ? 15.813 20.149 30.105 1.00 19.97 101 SER B C 1
ATOM 2654 O O . SER B 1 101 ? 16.097 19.120 29.413 1.00 19.38 101 SER B O 1
ATOM 2657 N N . TYR B 1 102 ? 16.503 21.257 30.072 1.00 15.97 102 TYR B N 1
ATOM 2658 C CA . TYR B 1 102 ? 17.746 21.321 29.291 1.00 21.42 102 TYR B CA 1
ATOM 2659 C C . TYR B 1 102 ? 18.797 20.382 29.945 1.00 19.11 102 TYR B C 1
ATOM 2660 O O . TYR B 1 102 ? 18.707 19.990 31.160 1.00 18.48 102 TYR B O 1
ATOM 2669 N N . TYR B 1 103 ? 19.814 20.104 29.230 1.00 17.86 103 TYR B N 1
ATOM 2670 C CA . TYR B 1 103 ? 20.854 19.107 29.651 1.00 17.43 103 TYR B CA 1
ATOM 2671 C C . TYR B 1 103 ? 21.776 19.539 30.827 1.00 18.71 103 TYR B C 1
ATOM 2672 O O . TYR B 1 103 ? 22.055 18.717 31.654 1.00 17.65 103 TYR B O 1
ATOM 2681 N N . LYS B 1 104 ? 22.208 20.775 30.895 1.00 18.28 104 LYS B N 1
ATOM 2682 C CA . LYS B 1 104 ? 23.164 21.205 31.924 1.00 22.64 104 LYS B CA 1
ATOM 2683 C C . LYS B 1 104 ? 22.801 20.778 33.367 1.00 19.08 104 LYS B C 1
ATOM 2684 O O . LYS B 1 104 ? 23.580 20.133 33.966 1.00 22.01 104 LYS B O 1
ATOM 2690 N N . PRO B 1 105 ? 21.606 20.944 33.868 1.00 23.73 105 PRO B N 1
ATOM 2691 C CA . PRO B 1 105 ? 21.307 20.454 35.253 1.00 21.81 105 PRO B CA 1
ATOM 2692 C C . PRO B 1 105 ? 21.159 19.005 35.403 1.00 21.93 105 PRO B C 1
ATOM 2693 O O . PRO B 1 105 ? 21.188 18.511 36.512 1.00 24.18 105 PRO B O 1
ATOM 2697 N N . ILE B 1 106 ? 20.973 18.276 34.365 1.00 20.45 106 ILE B N 1
ATOM 2698 C CA . ILE B 1 106 ? 20.883 16.836 34.464 1.00 21.10 106 ILE B CA 1
ATOM 2699 C C . ILE B 1 106 ? 22.196 16.170 34.585 1.00 19.93 106 ILE B C 1
ATOM 2700 O O . ILE B 1 106 ? 22.293 15.002 35.010 1.00 20.05 106 ILE B O 1
ATOM 2705 N N . MET B 1 107 ? 23.218 16.770 34.024 1.00 16.56 107 MET B N 1
ATOM 2706 C CA . MET B 1 107 ? 24.523 16.149 33.775 1.00 17.91 107 MET B CA 1
ATOM 2707 C C . MET B 1 107 ? 25.207 15.370 34.980 1.00 16.65 107 MET B C 1
ATOM 2708 O O . MET B 1 107 ? 25.651 14.297 34.800 1.00 15.24 107 MET B O 1
ATOM 2713 N N . PHE B 1 108 ? 25.229 15.983 36.173 1.00 13.44 108 PHE B N 1
ATOM 2714 C CA . PHE B 1 108 ? 25.702 15.324 37.363 1.00 13.95 108 PHE B CA 1
ATOM 2715 C C . PHE B 1 108 ? 24.528 14.902 38.380 1.00 15.03 108 PHE B C 1
ATOM 2716 O O . PHE B 1 108 ? 24.810 14.595 39.490 1.00 15.56 108 PHE B O 1
ATOM 2724 N N . ARG B 1 109 ? 23.307 15.117 38.012 1.00 16.52 109 ARG B N 1
ATOM 2725 C CA . ARG B 1 109 ? 22.115 14.719 38.819 1.00 15.60 109 ARG B CA 1
ATOM 2726 C C . ARG B 1 109 ? 21.842 13.308 38.658 1.00 15.07 109 ARG B C 1
ATOM 2727 O O . ARG B 1 109 ? 22.310 12.580 37.741 1.00 12.54 109 ARG B O 1
ATOM 2735 N N . SER B 1 110 ? 21.141 12.803 39.660 1.00 15.11 110 SER B N 1
ATOM 2736 C CA . SER B 1 110 ? 20.806 11.391 39.710 1.00 16.36 110 SER B CA 1
ATOM 2737 C C . SER B 1 110 ? 19.429 11.148 39.161 1.00 14.67 110 SER B C 1
ATOM 2738 O O . SER B 1 110 ? 18.388 11.681 39.695 1.00 14.57 110 SER B O 1
ATOM 2741 N N . LEU B 1 111 ? 19.384 10.399 38.094 1.00 16.22 111 LEU B N 1
ATOM 2742 C CA . LEU B 1 111 ? 18.111 9.948 37.560 1.00 17.39 111 LEU B CA 1
ATOM 2743 C C . LEU B 1 111 ? 17.253 9.068 38.488 1.00 18.52 111 LEU B C 1
ATOM 2744 O O . LEU B 1 111 ? 16.006 9.256 38.515 1.00 15.46 111 LEU B O 1
ATOM 2749 N N . ALA B 1 112 ? 17.888 8.141 39.176 1.00 17.97 112 ALA B N 1
ATOM 2750 C CA . ALA B 1 112 ? 17.241 7.388 40.284 1.00 16.30 112 ALA B CA 1
ATOM 2751 C C . ALA B 1 112 ? 16.524 8.301 41.303 1.00 17.29 112 ALA B C 1
ATOM 2752 O O . ALA B 1 112 ? 15.359 8.057 41.646 1.00 15.82 112 ALA B O 1
ATOM 2754 N N . LYS B 1 113 ? 17.193 9.322 41.802 1.00 14.56 113 LYS B N 1
ATOM 2755 C CA . LYS B 1 113 ? 16.562 10.275 42.669 1.00 15.51 113 LYS B CA 1
ATOM 2756 C C . LYS B 1 113 ? 15.404 11.079 42.080 1.00 18.13 113 LYS B C 1
ATOM 2757 O O . LYS B 1 113 ? 14.382 11.325 42.733 1.00 13.71 113 LYS B O 1
ATOM 2763 N N . MET B 1 114 ? 15.518 11.501 40.807 1.00 17.53 114 MET B N 1
ATOM 2764 C CA . MET B 1 114 ? 14.468 12.099 40.110 1.00 17.48 114 MET B CA 1
ATOM 2765 C C . MET B 1 114 ? 13.231 11.183 40.021 1.00 18.23 114 MET B C 1
ATOM 2766 O O . MET B 1 114 ? 12.105 11.679 40.332 1.00 15.76 114 MET B O 1
ATOM 2771 N N . LYS B 1 115 ? 13.435 9.899 39.679 1.00 15.84 115 LYS B N 1
ATOM 2772 C CA . LYS B 1 115 ? 12.337 8.959 39.547 1.00 17.35 115 LYS B CA 1
ATOM 2773 C C . LYS B 1 115 ? 11.634 8.781 40.913 1.00 18.56 115 LYS B C 1
ATOM 2774 O O . LYS B 1 115 ? 10.409 8.873 41.025 1.00 19.84 115 LYS B O 1
ATOM 2780 N N . GLU B 1 116 ? 12.434 8.684 41.956 1.00 17.72 116 GLU B N 1
ATOM 2781 C CA . GLU B 1 116 ? 11.913 8.615 43.300 1.00 23.27 116 GLU B CA 1
ATOM 2782 C C . GLU B 1 116 ? 11.125 9.765 43.788 1.00 21.71 116 GLU B C 1
ATOM 2783 O O . GLU B 1 116 ? 10.230 9.603 44.578 1.00 19.27 116 GLU B O 1
ATOM 2789 N N . ALA B 1 117 ? 11.327 10.917 43.202 1.00 19.44 117 ALA B N 1
ATOM 2790 C CA . ALA B 1 117 ? 10.566 12.142 43.542 1.00 21.55 117 ALA B CA 1
ATOM 2791 C C . ALA B 1 117 ? 9.267 12.273 42.768 1.00 20.54 117 ALA B C 1
ATOM 2792 O O . ALA B 1 117 ? 8.512 13.210 42.917 1.00 19.71 117 ALA B O 1
ATOM 2794 N N . GLY B 1 118 ? 9.053 11.343 41.875 1.00 20.36 118 GLY B N 1
ATOM 2795 C CA . GLY B 1 118 ? 7.869 11.274 41.014 1.00 22.91 118 GLY B CA 1
ATOM 2796 C C . GLY B 1 118 ? 8.026 11.679 39.530 1.00 22.26 118 GLY B C 1
ATOM 2797 O O . GLY B 1 118 ? 7.015 11.923 38.862 1.00 23.93 118 GLY B O 1
ATOM 2798 N N . VAL B 1 119 ? 9.223 11.890 39.029 1.00 20.88 119 VAL B N 1
ATOM 2799 C CA . VAL B 1 119 ? 9.426 12.144 37.657 1.00 21.25 119 VAL B CA 1
ATOM 2800 C C . VAL B 1 119 ? 9.320 10.775 36.952 1.00 22.93 119 VAL B C 1
ATOM 2801 O O . VAL B 1 119 ? 10.183 9.922 37.127 1.00 21.82 119 VAL B O 1
ATOM 2805 N N . HIS B 1 120 ? 8.254 10.593 36.178 1.00 21.38 120 HIS B N 1
ATOM 2806 C CA . HIS B 1 120 ? 8.099 9.370 35.425 1.00 20.76 120 HIS B CA 1
ATOM 2807 C C . HIS B 1 120 ? 8.714 9.390 34.020 1.00 25.35 120 HIS B C 1
ATOM 2808 O O . HIS B 1 120 ? 8.877 8.292 33.395 1.00 29.04 120 HIS B O 1
ATOM 2815 N N . GLY B 1 121 ? 9.033 10.526 33.474 1.00 20.02 121 GLY B N 1
ATOM 2816 C CA . GLY B 1 121 ? 9.685 10.543 32.161 1.00 17.87 121 GLY B CA 1
ATOM 2817 C C . GLY B 1 121 ? 10.398 11.828 32.050 1.00 16.30 121 GLY B C 1
ATOM 2818 O O . GLY B 1 121 ? 10.210 12.704 32.843 1.00 17.27 121 GLY B O 1
ATOM 2819 N N . LEU B 1 122 ? 11.306 11.883 31.101 1.00 16.65 122 LEU B N 1
ATOM 2820 C CA . LEU B 1 122 ? 12.142 13.050 30.937 1.00 16.90 122 LEU B CA 1
ATOM 2821 C C . LEU B 1 122 ? 12.288 13.424 29.476 1.00 17.28 122 LEU B C 1
ATOM 2822 O O . LEU B 1 122 ? 12.565 12.548 28.634 1.00 18.71 122 LEU B O 1
ATOM 2827 N N . ILE B 1 123 ? 12.222 14.681 29.143 1.00 17.97 123 ILE B N 1
ATOM 2828 C CA . ILE B 1 123 ? 12.557 15.212 27.804 1.00 18.27 123 ILE B CA 1
ATOM 2829 C C . ILE B 1 123 ? 13.626 16.218 27.946 1.00 18.28 123 ILE B C 1
ATOM 2830 O O . ILE B 1 123 ? 13.469 17.196 28.722 1.00 18.39 123 ILE B O 1
ATOM 2835 N N . VAL B 1 124 ? 14.748 15.952 27.229 1.00 15.08 124 VAL B N 1
ATOM 2836 C CA . VAL B 1 124 ? 15.869 16.852 27.210 1.00 17.65 124 VAL B CA 1
ATOM 2837 C C . VAL B 1 124 ? 16.000 17.352 25.730 1.00 16.81 124 VAL B C 1
ATOM 2838 O O . VAL B 1 124 ? 16.612 16.708 24.894 1.00 16.72 124 VAL B O 1
ATOM 2842 N N . PRO B 1 125 ? 15.452 18.496 25.438 1.00 18.71 125 P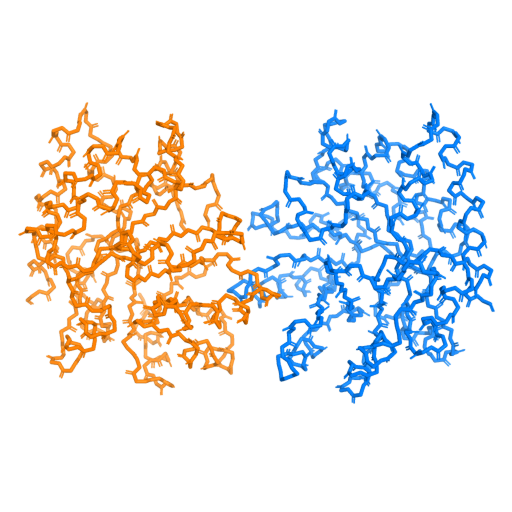RO B N 1
ATOM 2843 C CA . PRO B 1 125 ? 15.449 18.936 24.057 1.00 17.33 125 PRO B CA 1
ATOM 2844 C C . PRO B 1 125 ? 16.776 19.222 23.484 1.00 16.50 125 PRO B C 1
ATOM 2845 O O . PRO B 1 125 ? 16.866 18.971 22.292 1.00 17.18 125 PRO B O 1
ATOM 2849 N N . ASP B 1 126 ? 17.697 19.916 24.188 1.00 13.12 126 ASP B N 1
ATOM 2850 C CA . ASP B 1 126 ? 18.975 20.185 23.733 1.00 10.39 126 ASP B CA 1
ATOM 2851 C C . ASP B 1 126 ? 20.035 19.046 23.946 1.00 11.85 126 ASP B C 1
ATOM 2852 O O . ASP B 1 126 ? 21.233 19.267 23.790 1.00 13.01 126 ASP B O 1
ATOM 2857 N N . LEU B 1 127 ? 19.622 17.857 24.281 1.00 13.80 127 LEU B N 1
ATOM 2858 C CA . LEU B 1 127 ? 20.539 16.758 24.519 1.00 13.13 127 LEU B CA 1
ATOM 2859 C C . LEU B 1 127 ? 21.713 16.631 23.510 1.00 12.59 127 LEU B C 1
ATOM 2860 O O . LEU B 1 127 ? 21.471 16.434 22.302 1.00 11.66 127 LEU B O 1
ATOM 2865 N N . PRO B 1 128 ? 22.969 16.906 23.935 1.00 12.79 128 PRO B N 1
ATOM 2866 C CA . PRO B 1 128 ? 24.163 16.792 23.030 1.00 13.22 128 PRO B CA 1
ATOM 2867 C C . PRO B 1 128 ? 24.352 15.410 22.471 1.00 11.48 128 PRO B C 1
ATOM 2868 O O . PRO B 1 128 ? 24.066 14.391 23.178 1.00 10.56 128 PRO B O 1
ATOM 2872 N N . TYR B 1 129 ? 24.701 15.335 21.195 1.00 11.97 129 TYR B N 1
ATOM 2873 C CA . TYR B 1 129 ? 24.819 14.008 20.645 1.00 12.84 129 TYR B CA 1
ATOM 2874 C C . TYR B 1 129 ? 25.986 13.288 21.346 1.00 15.18 129 TYR B C 1
ATOM 2875 O O . TYR B 1 129 ? 25.983 12.073 21.493 1.00 15.57 129 TYR B O 1
ATOM 2884 N N . VAL B 1 130 ? 26.985 14.062 21.793 1.00 12.68 130 VAL B N 1
ATOM 2885 C CA . VAL B 1 130 ? 28.095 13.396 22.392 1.00 14.04 130 VAL B CA 1
ATOM 2886 C C . VAL B 1 130 ? 27.690 12.779 23.777 1.00 14.67 130 VAL B C 1
ATOM 2887 O O . VAL B 1 130 ? 28.378 11.958 24.255 1.00 16.46 130 VAL B O 1
ATOM 2891 N N . ALA B 1 131 ? 26.626 13.255 24.397 1.00 14.33 131 ALA B N 1
ATOM 2892 C CA . ALA B 1 131 ? 26.125 12.755 25.702 1.00 13.51 131 ALA B CA 1
ATOM 2893 C C . ALA B 1 131 ? 24.923 11.849 25.596 1.00 14.94 131 ALA B C 1
ATOM 2894 O O . ALA B 1 131 ? 24.441 11.308 26.651 1.00 15.42 131 ALA B O 1
ATOM 2896 N N . ALA B 1 132 ? 24.370 11.616 24.406 1.00 14.57 132 ALA B N 1
ATOM 2897 C CA . ALA B 1 132 ? 23.023 10.984 24.342 1.00 15.73 132 ALA B CA 1
ATOM 2898 C C . ALA B 1 132 ? 23.050 9.515 24.804 1.00 16.85 132 ALA B C 1
ATOM 2899 O O . ALA B 1 132 ? 22.114 9.096 25.513 1.00 16.02 132 ALA B O 1
ATOM 2901 N N . HIS B 1 133 ? 24.076 8.747 24.349 1.00 16.57 133 HIS B N 1
ATOM 2902 C CA . HIS B 1 133 ? 24.211 7.350 24.677 1.00 19.78 133 HIS B CA 1
ATOM 2903 C C . HIS B 1 133 ? 24.298 7.169 26.225 1.00 18.71 133 HIS B C 1
ATOM 2904 O O . HIS B 1 133 ? 23.603 6.327 26.802 1.00 17.86 133 HIS B O 1
ATOM 2911 N N . SER B 1 134 ? 25.080 8.031 26.877 1.00 17.99 134 SER B N 1
ATOM 2912 C CA . SER B 1 134 ? 25.331 7.937 28.258 1.00 17.91 134 SER B CA 1
ATOM 2913 C C . SER B 1 134 ? 24.076 8.253 29.056 1.00 19.48 134 SER B C 1
ATOM 2914 O O . SER B 1 134 ? 23.743 7.524 30.067 1.00 17.83 134 SER B O 1
ATOM 2917 N N . LEU B 1 135 ? 23.262 9.237 28.614 1.00 17.09 135 LEU B N 1
ATOM 2918 C CA . LEU B 1 135 ? 21.995 9.529 29.296 1.00 16.72 135 LEU B CA 1
ATOM 2919 C C . LEU B 1 135 ? 20.905 8.441 28.954 1.00 17.10 135 LEU B C 1
ATOM 2920 O O . LEU B 1 135 ? 20.135 8.112 29.823 1.00 17.36 135 LEU B O 1
ATOM 2925 N N . TRP B 1 136 ? 20.867 7.924 27.753 1.00 14.62 136 TRP B N 1
ATOM 2926 C CA . TRP B 1 136 ? 19.915 6.871 27.431 1.00 15.07 136 TRP B CA 1
ATOM 2927 C C . TRP B 1 136 ? 20.110 5.644 28.349 1.00 16.92 136 TRP B C 1
ATOM 2928 O O . TRP B 1 136 ? 19.159 5.046 28.821 1.00 17.40 136 TRP B O 1
ATOM 2939 N N . SER B 1 137 ? 21.367 5.283 28.570 1.00 14.93 137 SER B N 1
ATOM 2940 C CA . SER B 1 137 ? 21.808 4.057 29.260 1.00 17.50 137 SER B CA 1
ATOM 2941 C C . SER B 1 137 ? 21.536 4.340 30.778 1.00 21.24 137 SER B C 1
ATOM 2942 O O . SER B 1 137 ? 20.856 3.537 31.458 1.00 18.33 137 SER B O 1
ATOM 2945 N N . GLU B 1 138 ? 21.826 5.534 31.283 1.00 19.02 138 GLU B N 1
ATOM 2946 C CA . GLU B 1 138 ? 21.416 5.861 32.642 1.00 20.94 138 GLU B CA 1
ATOM 2947 C C . GLU B 1 138 ? 19.937 5.795 32.912 1.00 20.88 138 GLU B C 1
ATOM 2948 O O . GLU B 1 138 ? 19.475 5.231 33.960 1.00 18.85 138 GLU B O 1
ATOM 2954 N N . ALA B 1 139 ? 19.162 6.381 32.025 1.00 18.72 139 ALA B N 1
ATOM 2955 C CA . ALA B 1 139 ? 17.751 6.363 32.167 1.00 18.48 139 ALA B CA 1
ATOM 2956 C C . ALA B 1 139 ? 17.131 4.935 32.166 1.00 22.06 139 ALA B C 1
ATOM 2957 O O . ALA B 1 139 ? 16.302 4.598 33.081 1.00 21.60 139 ALA B O 1
ATOM 2959 N N . LYS B 1 140 ? 17.573 4.133 31.172 1.00 22.00 140 LYS B N 1
ATOM 2960 C CA . LYS B 1 140 ? 17.102 2.818 31.002 1.00 24.73 140 LYS B CA 1
ATOM 2961 C C . LYS B 1 140 ? 17.445 2.102 32.385 1.00 24.87 140 LYS B C 1
ATOM 2962 O O . LYS B 1 140 ? 16.633 1.380 32.905 1.00 19.25 140 LYS B O 1
ATOM 2968 N N . ASN B 1 141 ? 18.721 2.168 32.807 1.00 23.04 141 ASN B N 1
ATOM 2969 C CA . ASN B 1 141 ? 19.104 1.389 33.983 1.00 24.42 141 ASN B CA 1
ATOM 2970 C C . ASN B 1 141 ? 18.403 1.826 35.254 1.00 24.45 141 ASN B C 1
ATOM 2971 O O . ASN B 1 141 ? 18.496 1.189 36.222 1.00 24.75 141 ASN B O 1
ATOM 2976 N N . ASN B 1 142 ? 17.691 2.974 35.268 1.00 26.21 142 ASN B N 1
ATOM 2977 C CA . ASN B 1 142 ? 17.072 3.533 36.499 1.00 26.22 142 ASN B CA 1
ATOM 2978 C C . ASN B 1 142 ? 15.600 3.669 36.341 1.00 25.31 142 ASN B C 1
ATOM 2979 O O . ASN B 1 142 ? 14.985 4.454 37.041 1.00 24.73 142 ASN B O 1
ATOM 2984 N N . ASN B 1 143 ? 15.063 3.015 35.254 1.00 27.68 143 ASN B N 1
ATOM 2985 C CA . ASN B 1 143 ? 13.629 2.964 34.877 1.00 27.23 143 ASN B CA 1
ATOM 2986 C C . ASN B 1 143 ? 12.875 4.212 34.739 1.00 28.00 143 ASN B C 1
ATOM 2987 O O . ASN B 1 143 ? 11.631 4.286 35.118 1.00 27.27 143 ASN B O 1
ATOM 2992 N N . LEU B 1 144 ? 13.605 5.233 34.208 1.00 22.32 144 LEU B N 1
ATOM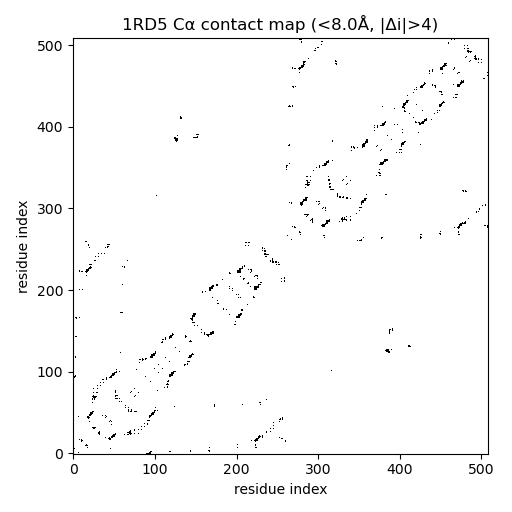 2993 C CA . LEU B 1 144 ? 13.084 6.571 33.979 1.00 22.47 144 LEU B CA 1
ATOM 2994 C C . LEU B 1 144 ? 13.056 6.670 32.447 1.00 22.30 144 LEU B C 1
ATOM 2995 O O . LEU B 1 144 ? 14.152 6.571 31.834 1.00 20.95 144 LEU B O 1
ATOM 3000 N N . GLU B 1 145 ? 11.852 6.842 31.887 1.00 21.73 145 GLU B N 1
ATOM 3001 C CA . GLU B 1 145 ? 11.598 6.847 30.441 1.00 20.47 145 GLU B CA 1
ATOM 3002 C C . GLU B 1 145 ? 12.099 8.146 29.820 1.00 19.68 145 GLU B C 1
ATOM 3003 O O . GLU B 1 145 ? 11.575 9.214 30.115 1.00 21.55 145 GLU B O 1
ATOM 3009 N N . LEU B 1 146 ? 13.096 8.032 28.979 1.00 16.42 146 LEU B N 1
ATOM 3010 C CA . LEU B 1 146 ? 13.750 9.215 28.291 1.00 19.77 146 LEU B CA 1
ATOM 3011 C C . LEU B 1 146 ? 13.042 9.277 26.918 1.00 18.87 146 LEU B C 1
ATOM 3012 O O . LEU B 1 146 ? 13.137 8.365 26.104 1.00 19.36 146 LEU B O 1
ATOM 3017 N N . VAL B 1 147 ? 12.230 10.337 26.780 1.00 18.46 147 VAL B N 1
ATOM 3018 C CA . VAL B 1 147 ? 11.330 10.567 25.700 1.00 18.40 147 VAL B CA 1
ATOM 3019 C C . VAL B 1 147 ? 12.085 11.445 24.732 1.00 19.22 147 VAL B C 1
ATOM 3020 O O . VAL B 1 147 ? 12.410 12.523 25.082 1.00 18.66 147 VAL B O 1
ATOM 3024 N N . LEU B 1 148 ? 12.302 10.980 23.502 1.00 16.11 148 LEU B N 1
ATOM 3025 C CA . LEU B 1 148 ? 13.127 11.691 22.555 1.00 17.83 148 LEU B CA 1
ATOM 3026 C C . LEU B 1 148 ? 12.330 12.502 21.549 1.00 18.42 148 LEU B C 1
ATOM 3027 O O . LEU B 1 148 ? 11.185 12.150 21.195 1.00 20.80 148 LEU B O 1
ATOM 3032 N N . LEU B 1 149 ? 12.914 13.600 21.099 1.00 19.26 149 LEU B N 1
ATOM 3033 C CA . LEU B 1 149 ? 12.367 14.434 20.032 1.00 19.22 149 LEU B CA 1
ATOM 3034 C C . LEU B 1 149 ? 12.821 14.008 18.708 1.00 19.03 149 LEU B C 1
ATOM 3035 O O . LEU B 1 149 ? 13.991 13.637 18.431 1.00 19.22 149 LEU B O 1
ATOM 3040 N N . THR B 1 150 ? 11.924 14.189 17.759 1.00 18.37 150 THR B N 1
ATOM 3041 C CA . THR B 1 150 ? 12.301 14.210 16.361 1.00 17.35 150 THR B CA 1
ATOM 3042 C C . THR B 1 150 ? 11.578 15.379 15.643 1.00 17.32 150 THR B C 1
ATOM 3043 O O . THR B 1 150 ? 10.606 15.901 16.149 1.00 18.77 150 THR B O 1
ATOM 3047 N N . THR B 1 151 ? 12.072 15.746 14.485 1.00 18.66 151 THR B N 1
ATOM 3048 C CA . THR B 1 151 ? 11.486 16.879 13.735 1.00 19.31 151 THR B CA 1
ATOM 3049 C C . THR B 1 151 ? 11.487 16.439 12.321 1.00 19.40 151 THR B C 1
ATOM 3050 O O . THR B 1 151 ? 12.201 15.495 11.924 1.00 20.94 151 THR B O 1
ATOM 3054 N N . PRO B 1 152 ? 10.768 17.195 11.518 1.00 21.43 152 PRO B N 1
ATOM 3055 C CA . PRO B 1 152 ? 10.695 16.970 10.099 1.00 21.99 152 PRO B CA 1
ATOM 3056 C C . PRO B 1 152 ? 12.013 17.143 9.300 1.00 24.28 152 PRO B C 1
ATOM 3057 O O . PRO B 1 152 ? 12.184 16.764 8.071 1.00 21.81 152 PRO B O 1
ATOM 3061 N N . ALA B 1 153 ? 12.942 17.864 9.960 1.00 25.32 153 ALA B N 1
ATOM 3062 C CA . ALA B 1 153 ? 14.265 18.133 9.390 1.00 24.82 153 ALA B CA 1
ATOM 3063 C C . ALA B 1 153 ? 15.193 16.917 9.465 1.00 23.83 153 ALA B C 1
ATOM 3064 O O . ALA B 1 153 ? 16.177 16.804 8.707 1.00 25.30 153 ALA B O 1
ATOM 3066 N N . ILE B 1 154 ? 14.897 15.986 10.377 1.00 23.20 154 ILE B N 1
ATOM 3067 C CA . ILE B 1 154 ? 15.869 14.927 10.633 1.00 21.84 154 ILE B CA 1
ATOM 3068 C C . ILE B 1 154 ? 15.787 13.939 9.533 1.00 20.43 154 ILE B C 1
ATOM 3069 O O . ILE B 1 154 ? 14.735 13.652 9.144 1.00 20.33 154 ILE B O 1
ATOM 3074 N N . PRO B 1 155 ? 16.881 13.477 8.955 1.00 20.93 155 PRO B N 1
ATOM 3075 C CA . PRO B 1 155 ? 16.800 12.433 7.930 1.00 21.44 155 PRO B CA 1
ATOM 3076 C C . PRO B 1 155 ? 16.216 11.132 8.410 1.00 23.75 155 PRO B C 1
ATOM 3077 O O . PRO B 1 155 ? 16.309 10.703 9.662 1.00 21.20 155 PRO B O 1
ATOM 3081 N N . GLU B 1 156 ? 15.522 10.495 7.467 1.00 24.73 156 GLU B N 1
ATOM 3082 C CA . GLU B 1 156 ? 14.826 9.184 7.721 1.00 24.28 156 GLU B CA 1
ATOM 3083 C C . GLU B 1 156 ? 15.611 8.137 8.515 1.00 23.07 156 GLU B C 1
ATOM 3084 O O . GLU B 1 156 ? 15.066 7.665 9.569 1.00 22.01 156 GLU B O 1
ATOM 3090 N N . ASP B 1 157 ? 16.838 7.760 8.061 1.00 22.64 157 ASP B N 1
ATOM 3091 C CA . ASP B 1 157 ? 17.660 6.751 8.772 1.00 24.80 157 ASP B CA 1
ATOM 3092 C C . ASP B 1 157 ? 17.925 7.162 10.199 1.00 23.44 157 ASP B C 1
ATOM 3093 O O . ASP B 1 157 ? 17.804 6.334 11.074 1.00 22.27 157 ASP B O 1
ATOM 3098 N N . ARG B 1 158 ? 18.142 8.442 10.428 1.00 20.57 158 ARG B N 1
ATOM 3099 C CA . ARG B 1 158 ? 18.348 8.871 11.805 1.00 19.60 158 ARG B CA 1
ATOM 3100 C C . ARG B 1 158 ? 17.014 8.934 12.602 1.00 19.53 158 ARG B C 1
ATOM 3101 O O . ARG B 1 158 ? 16.960 8.628 13.809 1.00 19.66 158 ARG B O 1
ATOM 3116 N N . MET B 1 159 ? 15.901 9.318 11.977 1.00 19.88 159 MET B N 1
ATOM 3117 C CA . MET B 1 159 ? 14.589 9.328 12.689 1.00 19.99 159 MET B CA 1
ATOM 3118 C C . MET B 1 159 ? 14.284 7.949 13.198 1.00 19.13 159 MET B C 1
ATOM 3119 O O . MET B 1 159 ? 13.644 7.806 14.231 1.00 18.90 159 MET B O 1
ATOM 3124 N N . LYS B 1 160 ? 14.668 6.921 12.440 1.00 21.33 160 LYS B N 1
ATOM 3125 C CA . LYS B 1 160 ? 14.500 5.509 12.819 1.00 23.10 160 LYS B CA 1
ATOM 3126 C C . LYS B 1 160 ? 15.303 5.129 14.040 1.00 22.13 160 LYS B C 1
ATOM 3127 O O . LYS B 1 160 ? 14.828 4.400 14.887 1.00 22.28 160 LYS B O 1
ATOM 3133 N N . GLU B 1 161 ? 16.564 5.504 14.075 1.00 21.35 161 GLU B N 1
ATOM 3134 C CA . GLU B 1 161 ? 17.407 5.301 15.231 1.00 21.49 161 GLU B CA 1
ATOM 3135 C C . GLU B 1 161 ? 16.864 6.009 16.489 1.00 20.41 161 GLU B C 1
ATOM 3136 O O . GLU B 1 161 ? 16.800 5.402 17.658 1.00 18.98 161 GLU B O 1
ATOM 3142 N N . ILE B 1 162 ? 16.328 7.223 16.263 1.00 19.17 162 ILE B N 1
ATOM 3143 C CA . ILE B 1 162 ? 15.779 8.036 17.390 1.00 18.69 162 ILE B CA 1
ATOM 3144 C C . ILE B 1 162 ? 14.541 7.295 17.906 1.00 18.67 162 ILE B C 1
ATOM 3145 O O . ILE B 1 162 ? 14.349 7.206 19.134 1.00 15.53 162 ILE B O 1
ATOM 3150 N N . THR B 1 163 ? 13.691 6.779 16.987 1.00 18.47 163 THR B N 1
ATOM 3151 C CA . THR B 1 163 ? 12.431 6.184 17.484 1.00 19.53 163 THR B CA 1
ATOM 3152 C C . THR B 1 163 ? 12.729 4.820 18.231 1.00 20.01 163 THR B C 1
ATOM 3153 O O . THR B 1 163 ? 12.130 4.504 19.210 1.00 18.74 163 THR B O 1
ATOM 3157 N N . LYS B 1 164 ? 13.671 4.057 17.709 1.00 17.09 164 LYS B N 1
ATOM 3158 C CA . LYS B 1 164 ? 14.171 2.872 18.411 1.00 20.34 164 LYS B CA 1
ATOM 3159 C C . LYS B 1 164 ? 14.659 3.136 19.823 1.00 19.21 164 LYS B C 1
ATOM 3160 O O . LYS B 1 164 ? 14.373 2.388 20.771 1.00 17.36 164 LYS B O 1
ATOM 3166 N N . ALA B 1 165 ? 15.334 4.259 19.983 1.00 19.46 165 ALA B N 1
ATOM 3167 C CA . ALA B 1 165 ? 15.963 4.659 21.285 1.00 18.36 165 ALA B CA 1
ATOM 3168 C C . ALA B 1 165 ? 15.028 5.220 22.273 1.00 20.17 165 ALA B C 1
ATOM 3169 O O . ALA B 1 165 ? 15.216 5.070 23.509 1.00 19.26 165 ALA B O 1
ATOM 3171 N N . SER B 1 166 ? 13.908 5.802 21.764 1.00 20.50 166 SER B N 1
ATOM 3172 C CA . SER B 1 166 ? 12.959 6.516 22.613 1.00 18.39 166 SER B CA 1
ATOM 3173 C C . SER B 1 166 ? 12.138 5.561 23.501 1.00 17.99 166 SER B C 1
ATOM 3174 O O . SER B 1 166 ? 11.631 4.503 23.085 1.00 18.42 166 SER B O 1
ATOM 3177 N N . GLU B 1 167 ? 11.799 6.085 24.662 1.00 18.10 167 GLU B N 1
ATOM 3178 C CA . GLU B 1 167 ? 10.841 5.357 25.534 1.00 18.50 167 GLU B CA 1
ATOM 3179 C C . GLU B 1 167 ? 9.696 6.286 25.964 1.00 18.29 167 GLU B C 1
ATOM 3180 O O . GLU B 1 167 ? 9.887 7.500 26.006 1.00 18.58 167 GLU B O 1
ATOM 3186 N N . GLY B 1 168 ? 8.587 5.724 26.351 1.00 19.36 168 GLY B N 1
ATOM 3187 C CA . GLY B 1 168 ? 7.412 6.535 26.701 1.00 20.51 168 GLY B CA 1
ATOM 3188 C C . GLY B 1 168 ? 6.496 6.880 25.483 1.00 21.63 168 GLY B C 1
ATOM 3189 O O . GLY B 1 168 ? 5.469 6.281 25.270 1.00 19.87 168 GLY B O 1
ATOM 3190 N N . PHE B 1 169 ? 7.050 7.706 24.602 1.00 18.94 169 PHE B N 1
ATOM 3191 C CA . PHE B 1 169 ? 6.501 8.061 23.337 1.00 15.87 169 PHE B CA 1
ATOM 3192 C C . PHE B 1 169 ? 7.635 8.727 22.563 1.00 18.02 169 PHE B C 1
ATOM 3193 O O . PHE B 1 169 ? 8.758 8.900 23.063 1.00 17.73 169 PHE B O 1
ATOM 3201 N N . VAL B 1 170 ? 7.327 8.991 21.293 1.00 18.12 170 VAL B N 1
ATOM 3202 C CA . VAL B 1 170 ? 8.162 9.692 20.383 1.00 17.30 170 VAL B CA 1
ATOM 3203 C C . VAL B 1 170 ? 7.459 11.043 20.208 1.00 16.01 170 VAL B C 1
ATOM 3204 O O . VAL B 1 170 ? 6.240 11.192 19.919 1.00 19.42 170 VAL B O 1
ATOM 3208 N N . TYR B 1 171 ? 8.201 12.045 20.545 1.00 17.83 171 TYR B N 1
ATOM 3209 C CA . TYR B 1 171 ? 7.748 13.455 20.458 1.00 16.31 171 TYR B CA 1
ATOM 3210 C C . TYR B 1 171 ? 8.143 14.112 19.208 1.00 14.99 171 TYR B C 1
ATOM 3211 O O . TYR B 1 171 ? 9.304 14.418 18.949 1.00 18.38 171 TYR B O 1
ATOM 3220 N N . LEU B 1 172 ? 7.198 14.302 18.342 1.00 15.86 172 LEU B N 1
ATOM 3221 C CA . LEU B 1 172 ? 7.374 14.949 17.037 1.00 18.83 172 LEU B CA 1
ATOM 3222 C C . LEU B 1 172 ? 7.037 16.420 17.205 1.00 20.59 172 LEU B C 1
ATOM 3223 O O . LEU B 1 172 ? 5.936 16.725 17.677 1.00 19.91 172 LEU B O 1
ATOM 3228 N N . VAL B 1 173 ? 8.021 17.275 16.866 1.00 21.53 173 VAL B N 1
ATOM 3229 C CA . VAL B 1 173 ? 7.935 18.708 17.174 1.00 25.00 173 VAL B CA 1
ATOM 3230 C C . VAL B 1 173 ? 8.434 19.434 15.942 1.00 26.56 173 VAL B C 1
ATOM 3231 O O . VAL B 1 173 ? 9.217 18.933 15.057 1.00 23.29 173 VAL B O 1
ATOM 3235 N N . SER B 1 174 ? 7.929 20.635 15.765 1.00 31.82 174 SER B N 1
ATOM 3236 C CA . SER B 1 174 ? 8.392 21.349 14.488 1.00 36.61 174 SER B CA 1
ATOM 3237 C C . SER B 1 174 ? 9.707 22.134 14.747 1.00 39.69 174 SER B C 1
ATOM 3238 O O . SER B 1 174 ? 9.841 22.939 15.733 1.00 41.76 174 SER B O 1
ATOM 3241 N N . VAL B 1 175 ? 10.629 21.844 13.806 1.00 44.79 175 VAL B N 1
ATOM 3242 C CA . VAL B 1 175 ? 11.924 22.504 13.535 1.00 45.22 175 VAL B CA 1
ATOM 3243 C C . VAL B 1 175 ? 12.500 23.301 14.691 1.00 45.72 175 VAL B C 1
ATOM 3244 O O . VAL B 1 175 ? 13.325 24.133 14.415 1.00 42.77 175 VAL B O 1
ATOM 3248 N N . PRO B 1 187 ? -1.380 22.057 7.726 1.00 45.72 187 PRO B N 1
ATOM 3249 C CA . PRO B 1 187 ? -1.129 21.732 6.280 1.00 47.28 187 PRO B CA 1
ATOM 3250 C C . PRO B 1 187 ? -0.488 20.271 5.923 1.00 47.39 187 PRO B C 1
ATOM 3251 O O . PRO B 1 187 ? -1.244 19.248 5.737 1.00 46.68 187 PRO B O 1
ATOM 3255 N N . ARG B 1 188 ? 0.878 20.236 5.864 1.00 46.29 188 ARG B N 1
ATOM 3256 C CA . ARG B 1 188 ? 1.759 19.028 5.642 1.00 43.52 188 ARG B CA 1
ATOM 3257 C C . ARG B 1 188 ? 1.721 18.051 6.801 1.00 39.56 188 ARG B C 1
ATOM 3258 O O . ARG B 1 188 ? 2.394 17.007 6.776 1.00 36.95 188 ARG B O 1
ATOM 3266 N N . VAL B 1 189 ? 0.950 18.384 7.839 1.00 36.55 189 VAL B N 1
ATOM 3267 C CA . VAL B 1 189 ? 1.214 17.784 9.150 1.00 33.15 189 VAL B CA 1
ATOM 3268 C C . VAL B 1 189 ? 0.702 16.363 9.208 1.00 29.86 189 VAL B C 1
ATOM 3269 O O . VAL B 1 189 ? 1.306 15.439 9.907 1.00 26.53 189 VAL B O 1
ATOM 3273 N N . GLU B 1 190 ? -0.378 16.159 8.467 1.00 26.51 190 GLU B N 1
ATOM 3274 C CA . GLU B 1 190 ? -0.873 14.786 8.237 1.00 27.60 190 GLU B CA 1
ATOM 3275 C C . GLU B 1 190 ? 0.323 13.814 7.836 1.00 28.26 190 GLU B C 1
ATOM 3276 O O . GLU B 1 190 ? 0.615 12.826 8.533 1.00 25.23 190 GLU B O 1
ATOM 3282 N N . SER B 1 191 ? 1.023 14.160 6.748 1.00 29.12 191 SER B N 1
ATOM 3283 C CA . SER B 1 191 ? 2.191 13.364 6.254 1.00 29.46 191 SER B CA 1
ATOM 3284 C C . SER B 1 191 ? 3.371 13.322 7.276 1.00 27.55 191 SER B C 1
ATOM 3285 O O . SER B 1 191 ? 4.133 12.331 7.407 1.00 26.96 191 SER B O 1
ATOM 3288 N N . LEU B 1 192 ? 3.500 14.321 8.127 1.00 25.28 192 LEU B N 1
ATOM 3289 C CA . LEU B 1 192 ? 4.652 14.233 9.036 1.00 24.55 192 LEU B CA 1
ATOM 3290 C C . LEU B 1 192 ? 4.462 13.085 10.113 1.00 25.25 192 LEU B C 1
ATOM 3291 O O . LEU B 1 192 ? 5.351 12.277 10.555 1.00 23.01 192 LEU B O 1
ATOM 3296 N N . ILE B 1 193 ? 3.224 13.097 10.606 1.00 26.25 193 ILE B N 1
ATOM 3297 C CA . ILE B 1 193 ? 2.769 12.134 11.626 1.00 24.43 193 ILE B CA 1
ATOM 3298 C C . ILE B 1 193 ? 2.880 10.756 10.995 1.00 24.13 193 ILE B C 1
ATOM 3299 O O . ILE B 1 193 ? 3.437 9.879 11.585 1.00 25.58 193 ILE B O 1
ATOM 3304 N N . GLN B 1 194 ? 2.485 10.619 9.733 1.00 21.14 194 GLN B N 1
ATOM 3305 C CA . GLN B 1 194 ? 2.487 9.344 9.042 1.00 22.48 194 GLN B CA 1
ATOM 3306 C C . GLN B 1 194 ? 3.865 8.788 8.785 1.00 22.67 194 GLN B C 1
ATOM 3307 O O . GLN B 1 194 ? 4.067 7.528 8.825 1.00 16.60 194 GLN B O 1
ATOM 3313 N N . GLU B 1 195 ? 4.829 9.687 8.454 1.00 22.02 195 GLU B N 1
ATOM 3314 C CA . GLU B 1 195 ? 6.223 9.173 8.182 1.00 23.95 195 GLU B CA 1
ATOM 3315 C C . GLU B 1 195 ? 6.799 8.585 9.476 1.00 20.90 195 GLU B C 1
ATOM 3316 O O . GLU B 1 195 ? 7.428 7.556 9.461 1.00 18.79 195 GLU B O 1
ATOM 3322 N N . VAL B 1 196 ? 6.513 9.200 10.622 1.00 22.68 196 VAL B N 1
ATOM 3323 C CA . VAL B 1 196 ? 6.961 8.508 11.898 1.00 22.60 196 VAL B CA 1
ATOM 3324 C C . VAL B 1 196 ? 6.172 7.148 12.173 1.00 23.39 196 VAL B C 1
ATOM 3325 O O . VAL B 1 196 ? 6.814 6.060 12.340 1.00 23.75 196 VAL B O 1
ATOM 3329 N N . LYS B 1 197 ? 4.820 7.191 12.151 1.00 22.38 197 LYS B N 1
ATOM 3330 C CA . LYS B 1 197 ? 4.004 5.987 12.432 1.00 23.80 197 LYS B CA 1
ATOM 3331 C C . LYS B 1 197 ? 4.444 4.891 11.542 1.00 24.97 197 LYS B C 1
ATOM 3332 O O . LYS B 1 197 ? 4.339 3.698 11.846 1.00 26.60 197 LYS B O 1
ATOM 3338 N N . LYS B 1 198 ? 5.048 5.252 10.410 1.00 25.31 198 LYS B N 1
ATOM 3339 C CA . LYS B 1 198 ? 5.484 4.214 9.481 1.00 25.28 198 LYS B CA 1
ATOM 3340 C C . LYS B 1 198 ? 6.673 3.370 9.989 1.00 24.64 198 LYS B C 1
ATOM 3341 O O . LYS B 1 198 ? 6.739 2.252 9.619 1.00 23.52 198 LYS B O 1
ATOM 3347 N N . VAL B 1 199 ? 7.711 3.902 10.651 1.00 22.30 199 VAL B N 1
ATOM 3348 C CA . VAL B 1 199 ? 8.909 3.102 11.107 1.00 22.58 199 VAL B CA 1
ATOM 3349 C C . VAL B 1 199 ? 8.951 2.593 12.597 1.00 22.50 199 VAL B C 1
ATOM 3350 O O . VAL B 1 199 ? 9.920 2.002 13.137 1.00 23.09 199 VAL B O 1
ATOM 3354 N N . THR B 1 200 ? 7.963 2.983 13.350 1.00 22.71 200 THR B N 1
ATOM 3355 C CA . THR B 1 200 ? 7.927 2.596 14.778 1.00 21.79 200 THR B CA 1
ATOM 3356 C C . THR B 1 200 ? 6.503 2.125 15.132 1.00 20.82 200 THR B C 1
ATOM 3357 O O . THR B 1 200 ? 5.589 2.540 14.507 1.00 20.07 200 THR B O 1
ATOM 3361 N N . ASN B 1 201 ? 6.337 1.335 16.210 1.00 19.42 201 ASN B N 1
ATOM 3362 C CA . ASN B 1 201 ? 5.023 1.019 16.806 1.00 18.00 201 ASN B CA 1
ATOM 3363 C C . ASN B 1 201 ? 4.823 1.812 18.078 1.00 17.48 201 ASN B C 1
ATOM 3364 O O . ASN B 1 201 ? 3.792 1.751 18.675 1.00 16.11 201 ASN B O 1
ATOM 3369 N N . LYS B 1 202 ? 5.773 2.683 18.428 1.00 14.61 202 LYS B N 1
ATOM 3370 C CA . LYS B 1 202 ? 5.561 3.549 19.594 1.00 14.94 202 LYS B CA 1
ATOM 3371 C C . LYS B 1 202 ? 4.592 4.685 19.373 1.00 15.49 202 LYS B C 1
ATOM 3372 O O . LYS B 1 202 ? 4.472 5.205 18.228 1.00 17.18 202 LYS B O 1
ATOM 3378 N N . PRO B 1 203 ? 3.898 5.110 20.421 1.00 16.38 203 PRO B N 1
ATOM 3379 C CA . PRO B 1 203 ? 2.950 6.244 20.302 1.00 15.66 203 PRO B CA 1
ATOM 3380 C C . PRO B 1 203 ? 3.791 7.456 19.910 1.00 15.05 203 PRO B C 1
ATOM 3381 O O . PRO B 1 203 ? 4.866 7.646 20.409 1.00 14.17 203 PRO B O 1
ATOM 3385 N N . VAL B 1 204 ? 3.155 8.201 19.046 1.00 15.21 204 VAL B N 1
ATOM 3386 C CA . VAL B 1 204 ? 3.661 9.503 18.493 1.00 15.04 204 VAL B CA 1
ATOM 3387 C C . VAL B 1 204 ? 2.745 10.635 19.019 1.00 14.09 204 VAL B C 1
ATOM 3388 O O . VAL B 1 204 ? 1.550 10.694 18.728 1.00 15.05 204 VAL B O 1
ATOM 3392 N N . ALA B 1 205 ? 3.348 11.481 19.809 1.00 14.18 205 ALA B N 1
ATOM 3393 C CA . ALA B 1 205 ? 2.713 12.723 20.214 1.00 15.64 205 ALA B CA 1
ATOM 3394 C C . ALA B 1 205 ? 3.241 13.911 19.469 1.00 18.12 205 ALA B C 1
ATOM 3395 O O . ALA B 1 205 ? 4.425 14.017 19.105 1.00 18.11 205 ALA B O 1
ATOM 3397 N N . VAL B 1 206 ? 2.324 14.822 19.237 1.00 17.55 206 VAL B N 1
ATOM 3398 C CA . VAL B 1 206 ? 2.535 15.936 18.464 1.00 21.00 206 VAL B CA 1
ATOM 3399 C C . VAL B 1 206 ? 2.223 17.203 19.189 1.00 21.27 206 VAL B C 1
ATOM 3400 O O . VAL B 1 206 ? 1.256 17.400 19.953 1.00 18.21 206 VAL B O 1
ATOM 3404 N N . GLY B 1 207 ? 3.101 18.128 19.002 1.00 25.28 207 GLY B N 1
ATOM 3405 C CA . GLY B 1 207 ? 2.550 19.481 19.041 1.00 31.00 207 GLY B CA 1
ATOM 3406 C C . GLY B 1 207 ? 3.006 20.251 20.171 1.00 30.54 207 GLY B C 1
ATOM 3407 O O . GLY B 1 207 ? 3.828 19.698 20.805 1.00 36.70 207 GLY B O 1
ATOM 3408 N N . PHE B 1 208 ? 2.586 21.567 20.297 1.00 31.79 208 PHE B N 1
ATOM 3409 C CA . PHE B 1 208 ? 2.889 22.399 21.435 1.00 28.73 208 PHE B CA 1
ATOM 3410 C C . PHE B 1 208 ? 2.165 23.774 21.402 1.00 30.39 208 PHE B C 1
ATOM 3411 O O . PHE B 1 208 ? 1.771 24.296 22.484 1.00 23.65 208 PHE B O 1
ATOM 3419 N N . GLY B 1 209 ? 2.037 24.345 20.149 1.00 30.07 209 GLY B N 1
ATOM 3420 C CA . GLY B 1 209 ? 1.440 25.620 19.861 1.00 30.69 209 GLY B CA 1
ATOM 3421 C C . GLY B 1 209 ? 0.079 25.495 19.131 1.00 29.46 209 GLY B C 1
ATOM 3422 O O . GLY B 1 209 ? -0.431 26.509 18.757 1.00 29.14 209 GLY B O 1
ATOM 3423 N N . ILE B 1 210 ? -0.443 24.295 18.847 1.00 26.76 210 ILE B N 1
ATOM 3424 C CA . ILE B 1 210 ? -1.859 24.256 18.396 1.00 29.56 210 ILE B CA 1
ATOM 3425 C C . ILE B 1 210 ? -2.918 24.385 19.595 1.00 28.08 210 ILE B C 1
ATOM 3426 O O . ILE B 1 210 ? -2.984 23.533 20.437 1.00 27.75 210 ILE B O 1
ATOM 3431 N N . SER B 1 211 ? -3.774 25.390 19.583 1.00 27.08 211 SER B N 1
ATOM 3432 C CA . SER B 1 211 ? -4.549 25.727 20.821 1.00 25.77 211 SER B CA 1
ATOM 3433 C C . SER B 1 211 ? -6.120 25.744 20.666 1.00 25.70 211 SER B C 1
ATOM 3434 O O . SER B 1 211 ? -6.898 25.640 21.687 1.00 23.73 211 SER B O 1
ATOM 3437 N N . LYS B 1 212 ? -6.578 25.870 19.437 1.00 22.35 212 LYS B N 1
ATOM 3438 C CA . LYS B 1 212 ? -8.019 25.927 19.146 1.00 23.77 212 LYS B CA 1
ATOM 3439 C C . LYS B 1 212 ? -8.656 24.457 19.128 1.00 25.65 212 LYS B C 1
ATOM 3440 O O . LYS B 1 212 ? -8.124 23.474 18.549 1.00 22.41 212 LYS B O 1
ATOM 3446 N N . PRO B 1 213 ? -9.800 24.286 19.789 1.00 27.65 213 PRO B N 1
ATOM 3447 C CA . PRO B 1 213 ? -10.433 22.924 19.830 1.00 27.00 213 PRO B CA 1
ATOM 3448 C C . PRO B 1 213 ? -10.518 22.180 18.428 1.00 25.59 213 PRO B C 1
ATOM 3449 O O . PRO B 1 213 ? -10.096 21.065 18.234 1.00 24.31 213 PRO B O 1
ATOM 3453 N N . GLU B 1 214 ? -10.889 22.883 17.409 1.00 26.12 214 GLU B N 1
ATOM 3454 C CA . GLU B 1 214 ? -11.119 22.226 16.117 1.00 26.59 214 GLU B CA 1
ATOM 3455 C C . GLU B 1 214 ? -9.812 21.724 15.514 1.00 26.40 214 GLU B C 1
ATOM 3456 O O . GLU B 1 214 ? -9.797 20.732 14.742 1.00 25.92 214 GLU B O 1
ATOM 3462 N N . HIS B 1 215 ? -8.719 22.434 15.801 1.00 24.98 215 HIS B N 1
ATOM 3463 C CA . HIS B 1 215 ? -7.463 22.089 15.141 1.00 25.40 215 HIS B CA 1
ATOM 3464 C C . HIS B 1 215 ? -6.846 20.973 15.922 1.00 22.67 215 HIS B C 1
ATOM 3465 O O . HIS B 1 215 ? -6.344 20.096 15.365 1.00 21.93 215 HIS B O 1
ATOM 3472 N N . VAL B 1 216 ? -6.823 21.052 17.246 1.00 20.75 216 VAL B N 1
ATOM 3473 C CA . VAL B 1 216 ? -6.576 19.861 18.065 1.00 21.58 216 VAL B CA 1
ATOM 3474 C C . VAL B 1 216 ? -7.409 18.598 17.573 1.00 19.52 216 VAL B C 1
ATOM 3475 O O . VAL B 1 216 ? -6.825 17.523 17.425 1.00 20.07 216 VAL B O 1
ATOM 3479 N N . LYS B 1 217 ? -8.692 18.694 17.335 1.00 18.89 217 LYS B N 1
ATOM 3480 C CA . LYS B 1 217 ? -9.395 17.527 16.867 1.00 19.82 217 LYS B CA 1
ATOM 3481 C C . LYS B 1 217 ? -8.806 17.071 15.531 1.00 19.98 217 LYS B C 1
ATOM 3482 O O . LYS B 1 217 ? -8.859 15.875 15.200 1.00 21.16 217 LYS B O 1
ATOM 3488 N N . GLN B 1 218 ? -8.403 18.033 14.687 1.00 19.28 218 GLN B N 1
ATOM 3489 C CA . GLN B 1 218 ? -7.906 17.670 13.407 1.00 19.80 218 GLN B CA 1
ATOM 3490 C C . GLN B 1 218 ? -6.556 16.899 13.511 1.00 18.76 218 GLN B C 1
ATOM 3491 O O . GLN B 1 218 ? -6.340 15.984 12.733 1.00 18.45 218 GLN B O 1
ATOM 3497 N N . ILE B 1 219 ? -5.707 17.257 14.466 1.00 18.85 219 ILE B N 1
ATOM 3498 C CA . ILE B 1 219 ? -4.500 16.545 14.727 1.00 21.26 219 ILE B CA 1
ATOM 3499 C C . ILE B 1 219 ? -4.786 15.123 15.178 1.00 21.30 219 ILE B C 1
ATOM 3500 O O . ILE B 1 219 ? -4.114 14.264 14.732 1.00 18.52 219 ILE B O 1
ATOM 3505 N N . ALA B 1 220 ? -5.685 14.930 16.141 1.00 21.96 220 ALA B N 1
ATOM 3506 C CA . ALA B 1 220 ? -6.176 13.576 16.498 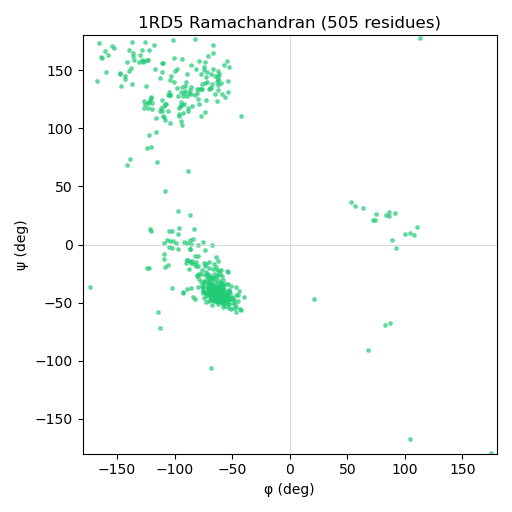1.00 22.12 220 ALA B CA 1
ATOM 3507 C C . ALA B 1 220 ? -6.656 12.820 15.290 1.00 21.47 220 ALA B C 1
ATOM 3508 O O . ALA B 1 220 ? -6.297 11.688 15.146 1.00 22.77 220 ALA B O 1
ATOM 3510 N N . GLN B 1 221 ? -7.382 13.439 14.360 1.00 22.09 221 GLN B N 1
ATOM 3511 C CA . GLN B 1 221 ? -8.065 12.692 13.300 1.00 19.80 221 GLN B CA 1
ATOM 3512 C C . GLN B 1 221 ? -7.012 12.174 12.307 1.00 19.10 221 GLN B C 1
ATOM 3513 O O . GLN B 1 221 ? -7.190 11.141 11.722 1.00 17.56 221 GLN B O 1
ATOM 3519 N N . TRP B 1 222 ? -5.863 12.868 12.238 1.00 19.27 222 TRP B N 1
ATOM 3520 C CA . TRP B 1 222 ? -4.709 12.567 11.415 1.00 18.98 222 TRP B CA 1
ATOM 3521 C C . TRP B 1 222 ? -3.681 11.554 12.047 1.00 19.79 222 TRP B C 1
ATOM 3522 O O . TRP B 1 222 ? -2.700 11.218 11.394 1.00 19.76 222 TRP B O 1
ATOM 3533 N N . GLY B 1 223 ? -3.945 11.049 13.256 1.00 16.89 223 GLY B N 1
ATOM 3534 C CA . GLY B 1 223 ? -3.321 9.793 13.683 1.00 16.84 223 GLY B CA 1
ATOM 3535 C C . GLY B 1 223 ? -2.336 10.085 14.768 1.00 16.28 223 GLY B C 1
ATOM 3536 O O . GLY B 1 223 ? -1.570 9.255 15.096 1.00 19.91 223 GLY B O 1
ATOM 3537 N N . ALA B 1 224 ? -2.421 11.275 15.355 1.00 14.20 224 ALA B N 1
ATOM 3538 C CA . ALA B 1 224 ? -1.656 11.542 16.482 1.00 16.24 224 ALA B CA 1
ATOM 3539 C C . ALA B 1 224 ? -2.169 10.685 17.686 1.00 14.82 224 ALA B C 1
ATOM 3540 O O . ALA B 1 224 ? -3.324 10.706 17.945 1.00 14.00 224 ALA B O 1
ATOM 3542 N N . ASP B 1 225 ? -1.217 10.068 18.426 1.00 14.49 225 ASP B N 1
ATOM 3543 C CA . ASP B 1 225 ? -1.486 9.380 19.643 1.00 14.78 225 ASP B CA 1
ATOM 3544 C C . ASP B 1 225 ? -1.582 10.245 20.810 1.00 17.10 225 ASP B C 1
ATOM 3545 O O . ASP B 1 225 ? -1.941 9.777 21.914 1.00 17.69 225 ASP B O 1
ATOM 3550 N N . GLY B 1 226 ? -1.208 11.523 20.656 1.00 18.04 226 GLY B N 1
ATOM 3551 C CA . GLY B 1 226 ? -1.110 12.457 21.781 1.00 13.71 226 GLY B CA 1
ATOM 3552 C C . GLY B 1 226 ? -0.980 13.868 21.258 1.00 15.72 226 GLY B C 1
ATOM 3553 O O . GLY B 1 226 ? -0.371 14.073 20.170 1.00 15.20 226 GLY B O 1
ATOM 3554 N N . VAL B 1 227 ? -1.632 14.851 21.905 1.00 13.77 227 VAL B N 1
ATOM 3555 C CA . VAL B 1 227 ? -1.399 16.272 21.593 1.00 14.88 227 VAL B CA 1
ATOM 3556 C C . VAL B 1 227 ? -0.950 16.981 22.772 1.00 14.30 227 VAL B C 1
ATOM 3557 O O . VAL B 1 227 ? -1.544 16.890 23.886 1.00 15.20 227 VAL B O 1
ATOM 3561 N N . ILE B 1 228 ? 0.213 17.621 22.629 1.00 16.47 228 ILE B N 1
ATOM 3562 C CA . ILE B 1 228 ? 0.854 18.382 23.737 1.00 16.87 228 ILE B CA 1
ATOM 3563 C C . ILE B 1 228 ? 0.358 19.834 23.554 1.00 17.33 228 ILE B C 1
ATOM 3564 O O . ILE B 1 228 ? 0.478 20.424 22.395 1.00 17.95 228 ILE B O 1
ATOM 3569 N N . ILE B 1 229 ? -0.339 20.380 24.559 1.00 18.11 229 ILE B N 1
ATOM 3570 C CA . ILE B 1 229 ? -0.816 21.777 24.446 1.00 18.28 229 ILE B CA 1
ATOM 3571 C C . ILE B 1 229 ? -0.113 22.612 25.543 1.00 17.73 229 ILE B C 1
ATOM 3572 O O . ILE B 1 229 ? -0.286 22.312 26.747 1.00 15.60 229 ILE B O 1
ATOM 3577 N N . GLY B 1 230 ? 0.815 23.472 25.123 1.00 18.18 230 GLY B N 1
ATOM 3578 C CA . GLY B 1 230 ? 1.645 24.200 26.048 1.00 16.96 230 GLY B CA 1
ATOM 3579 C C . GLY B 1 230 ? 1.455 25.711 26.073 1.00 20.27 230 GLY B C 1
ATOM 3580 O O . GLY B 1 230 ? 1.091 26.249 27.112 1.00 18.47 230 GLY B O 1
ATOM 3581 N N . SER B 1 231 ? 1.641 26.380 24.945 1.00 18.36 231 SER B N 1
ATOM 3582 C CA . SER B 1 231 ? 1.694 27.760 24.928 1.00 20.17 231 SER B CA 1
ATOM 3583 C C . SER B 1 231 ? 0.306 28.296 25.403 1.00 20.02 231 SER B C 1
ATOM 3584 O O . SER B 1 231 ? 0.223 29.208 26.240 1.00 18.82 231 SER B O 1
ATOM 3587 N N . ALA B 1 232 ? -0.807 27.694 24.997 1.00 19.12 232 ALA B N 1
ATOM 3588 C CA . ALA B 1 232 ? -2.073 28.214 25.485 1.00 19.61 232 ALA B CA 1
ATOM 3589 C C . ALA B 1 232 ? -2.346 27.904 26.991 1.00 16.62 232 ALA B C 1
ATOM 3590 O O . ALA B 1 232 ? -3.019 28.657 27.594 1.00 14.91 232 ALA B O 1
ATOM 3592 N N . MET B 1 233 ? -1.869 26.848 27.516 1.00 13.55 233 MET B N 1
ATOM 3593 C CA . MET B 1 233 ? -2.149 26.448 28.873 1.00 15.22 233 MET B CA 1
ATOM 3594 C C . MET B 1 233 ? -1.378 27.541 29.660 1.00 15.58 233 MET B C 1
ATOM 3595 O O . MET B 1 233 ? -1.868 27.993 30.627 1.00 16.07 233 MET B O 1
ATOM 3600 N N . VAL B 1 234 ? -0.152 27.876 29.302 1.00 15.23 234 VAL B N 1
ATOM 3601 C CA . VAL B 1 234 ? 0.675 28.784 30.084 1.00 16.60 234 VAL B CA 1
ATOM 3602 C C . VAL B 1 234 ? 0.148 30.131 30.061 1.00 15.95 234 VAL B C 1
ATOM 3603 O O . VAL B 1 234 ? 0.293 30.850 30.942 1.00 16.04 234 VAL B O 1
ATOM 3607 N N . ARG B 1 235 ? -0.403 30.578 28.917 1.00 17.17 235 ARG B N 1
ATOM 3608 C CA . ARG B 1 235 ? -1.024 31.817 28.826 1.00 14.41 235 ARG B CA 1
ATOM 3609 C C . ARG B 1 235 ? -2.227 31.952 29.769 1.00 14.06 235 ARG B C 1
ATOM 3610 O O . ARG B 1 235 ? -2.483 32.985 30.387 1.00 13.25 235 ARG B O 1
ATOM 3622 N N . GLN B 1 236 ? -3.076 30.953 29.718 1.00 13.86 236 GLN B N 1
ATOM 3623 C CA . GLN B 1 236 ? -4.146 30.893 30.641 1.00 16.48 236 GLN B CA 1
ATOM 3624 C C . GLN B 1 236 ? -3.739 31.062 32.169 1.00 14.90 236 GLN B C 1
ATOM 3625 O O . GLN B 1 236 ? -4.332 31.866 32.849 1.00 14.97 236 GLN B O 1
ATOM 3631 N N . LEU B 1 237 ? -2.841 30.231 32.614 1.00 15.28 237 LEU B N 1
ATOM 3632 C CA . LEU B 1 237 ? -2.316 30.162 33.973 1.00 15.91 237 LEU B CA 1
ATOM 3633 C C . LEU B 1 237 ? -1.456 31.375 34.331 1.00 17.65 237 LEU B C 1
ATOM 3634 O O . LEU B 1 237 ? -1.818 31.995 35.274 1.00 16.84 237 LEU B O 1
ATOM 3639 N N . GLY B 1 238 ? -0.586 31.872 33.438 1.00 14.82 238 GLY B N 1
ATOM 3640 C CA . GLY B 1 238 ? 0.486 32.770 33.811 1.00 13.82 238 GLY B CA 1
ATOM 3641 C C . GLY B 1 238 ? 0.278 34.195 33.431 1.00 12.15 238 GLY B C 1
ATOM 3642 O O . GLY B 1 238 ? 0.996 35.076 33.930 1.00 11.12 238 GLY B O 1
ATOM 3643 N N . GLU B 1 239 ? -0.647 34.456 32.496 1.00 14.20 239 GLU B N 1
ATOM 3644 C CA . GLU B 1 239 ? -0.939 35.785 32.103 1.00 14.23 239 GLU B CA 1
ATOM 3645 C C . GLU B 1 239 ? -2.322 36.310 32.590 1.00 16.06 239 GLU B C 1
ATOM 3646 O O . GLU B 1 239 ? -3.004 37.012 31.905 1.00 18.62 239 GLU B O 1
ATOM 3652 N N . ALA B 1 240 ? -2.666 36.106 33.845 1.00 14.39 240 ALA B N 1
ATOM 3653 C CA . ALA B 1 240 ? -3.916 36.591 34.343 1.00 14.79 240 ALA B CA 1
ATOM 3654 C C . ALA B 1 240 ? -3.511 37.550 35.396 1.00 15.76 240 ALA B C 1
ATOM 3655 O O . ALA B 1 240 ? -2.315 37.606 35.752 1.00 18.22 240 ALA B O 1
ATOM 3657 N N . ALA B 1 241 ? -4.463 38.293 35.921 1.00 17.01 241 ALA B N 1
ATOM 3658 C CA . ALA B 1 241 ? -4.193 39.314 36.915 1.00 18.67 241 ALA B CA 1
ATOM 3659 C C . ALA B 1 241 ? -3.844 38.710 38.346 1.00 18.71 241 ALA B C 1
ATOM 3660 O O . ALA B 1 241 ? -3.295 39.397 39.175 1.00 23.14 241 ALA B O 1
ATOM 3662 N N . SER B 1 242 ? -4.180 37.477 38.602 1.00 17.93 242 SER B N 1
ATOM 3663 C CA . SER B 1 242 ? -3.615 36.734 39.786 1.00 17.89 242 SER B CA 1
ATOM 3664 C C . SER B 1 242 ? -3.613 35.271 39.593 1.00 18.28 242 SER B C 1
ATOM 3665 O O . SER B 1 242 ? -4.232 34.751 38.642 1.00 14.92 242 SER B O 1
ATOM 3668 N N . PRO B 1 243 ? -2.944 34.529 40.520 1.00 17.43 243 PRO B N 1
ATOM 3669 C CA . PRO B 1 243 ? -3.045 33.098 40.481 1.00 16.21 243 PRO B CA 1
ATOM 3670 C C . PRO B 1 243 ? -4.442 32.518 40.531 1.00 17.02 243 PRO B C 1
ATOM 3671 O O . PRO B 1 243 ? -4.662 31.526 39.808 1.00 17.58 243 PRO B O 1
ATOM 3675 N N . LYS B 1 244 ? -5.370 33.027 41.368 1.00 18.34 244 LYS B N 1
ATOM 3676 C CA . LYS B 1 244 ? -6.707 32.472 41.383 1.00 17.80 244 LYS B CA 1
ATOM 3677 C C . LYS B 1 244 ? -7.294 32.570 39.972 1.00 18.04 244 LYS B C 1
ATOM 3678 O O . LYS B 1 244 ? -7.929 31.588 39.555 1.00 19.23 244 LYS B O 1
ATOM 3684 N N . GLN B 1 245 ? -7.241 33.766 39.308 1.00 14.48 245 GLN B N 1
ATOM 3685 C CA . GLN B 1 245 ? -7.903 33.911 38.011 1.00 16.57 245 GLN B CA 1
ATOM 3686 C C . GLN B 1 245 ? -7.136 32.969 36.984 1.00 14.87 245 GLN B C 1
ATOM 3687 O O . GLN B 1 245 ? -7.784 32.250 36.199 1.00 17.33 245 GLN B O 1
ATOM 3693 N N . GLY B 1 246 ? -5.841 32.876 37.071 1.00 13.68 246 GLY B N 1
ATOM 3694 C CA . GLY B 1 246 ? -5.059 31.939 36.276 1.00 14.93 246 GLY B CA 1
ATOM 3695 C C . GLY B 1 246 ? -5.556 30.532 36.396 1.00 17.25 246 GLY B C 1
ATOM 3696 O O . GLY B 1 246 ? -5.743 29.813 35.389 1.00 16.80 246 GLY B O 1
ATOM 3697 N N . LEU B 1 247 ? -5.659 30.031 37.633 1.00 15.90 247 LEU B N 1
ATOM 3698 C CA . LEU B 1 247 ? -6.287 28.708 37.805 1.00 16.54 247 LEU B CA 1
ATOM 3699 C C . LEU B 1 247 ? -7.674 28.499 37.235 1.00 17.08 247 LEU B C 1
ATOM 3700 O O . LEU B 1 247 ? -7.881 27.449 36.742 1.00 17.62 247 LEU B O 1
ATOM 3705 N N . ARG B 1 248 ? -8.664 29.419 37.404 1.00 16.26 248 ARG B N 1
ATOM 3706 C CA . ARG B 1 248 ? -9.971 29.327 36.878 1.00 17.04 248 ARG B CA 1
ATOM 3707 C C . ARG B 1 248 ? -9.843 29.331 35.327 1.00 18.01 248 ARG B C 1
ATOM 3708 O O . ARG B 1 248 ? -10.478 28.504 34.631 1.00 16.31 248 ARG B O 1
ATOM 3716 N N . ARG B 1 249 ? -8.982 30.199 34.775 1.00 15.57 249 ARG B N 1
ATOM 3717 C CA . ARG B 1 249 ? -8.762 30.111 33.328 1.00 17.40 249 ARG B CA 1
ATOM 3718 C C . ARG B 1 249 ? -8.241 28.785 32.809 1.00 16.66 249 ARG B C 1
ATOM 3719 O O . ARG B 1 249 ? -8.777 28.246 31.826 1.00 15.55 249 ARG B O 1
ATOM 3727 N N . LEU B 1 250 ? -7.225 28.307 33.472 1.00 15.91 250 LEU B N 1
ATOM 3728 C CA . LEU B 1 250 ? -6.623 27.017 33.102 1.00 18.34 250 LEU B CA 1
ATOM 3729 C C . LEU B 1 250 ? -7.709 25.897 33.146 1.00 19.05 250 LEU B C 1
ATOM 3730 O O . LEU B 1 250 ? -7.799 24.983 32.246 1.00 17.43 250 LEU B O 1
ATOM 3735 N N . GLU B 1 251 ? -8.485 25.874 34.207 1.00 18.21 251 GLU B N 1
ATOM 3736 C CA . GLU B 1 251 ? -9.503 24.760 34.343 1.00 19.06 251 GLU B CA 1
ATOM 3737 C C . GLU B 1 251 ? -10.565 24.804 33.250 1.00 18.99 251 GLU B C 1
ATOM 3738 O O . GLU B 1 251 ? -10.878 23.806 32.670 1.00 20.17 251 GLU B O 1
ATOM 3744 N N . GLU B 1 252 ? -11.058 25.992 32.964 1.00 17.71 252 GLU B N 1
ATOM 3745 C CA . GLU B 1 252 ? -12.013 26.209 31.954 1.00 21.77 252 GLU B CA 1
ATOM 3746 C C . GLU B 1 252 ? -11.453 25.794 30.554 1.00 20.71 252 GLU B C 1
ATOM 3747 O O . GLU B 1 252 ? -12.118 25.075 29.873 1.00 17.85 252 GLU B O 1
ATOM 3753 N N . TYR B 1 253 ? -10.198 26.161 30.204 1.00 17.38 253 TYR B N 1
ATOM 3754 C CA . TYR B 1 253 ? -9.632 25.857 28.910 1.00 17.37 253 TYR B CA 1
ATOM 3755 C C . TYR B 1 253 ? -9.293 24.304 28.785 1.00 17.37 253 TYR B C 1
ATOM 3756 O O . TYR B 1 253 ? -9.488 23.609 27.756 1.00 15.65 253 TYR B O 1
ATOM 3765 N N . ALA B 1 254 ? -8.720 23.772 29.856 1.00 17.27 254 ALA B N 1
ATOM 3766 C CA . ALA B 1 254 ? -8.393 22.390 29.861 1.00 19.36 254 ALA B CA 1
ATOM 3767 C C . ALA B 1 254 ? -9.596 21.476 29.649 1.00 19.97 254 ALA B C 1
ATOM 3768 O O . ALA B 1 254 ? -9.462 20.448 29.021 1.00 18.60 254 ALA B O 1
ATOM 3770 N N . ARG B 1 255 ? -10.719 21.787 30.275 1.00 19.83 255 ARG B N 1
ATOM 3771 C CA . ARG B 1 255 ? -11.955 21.036 30.043 1.00 23.17 255 ARG B CA 1
ATOM 3772 C C . ARG B 1 255 ? -12.359 21.070 28.619 1.00 21.58 255 ARG B C 1
ATOM 3773 O O . ARG B 1 255 ? -12.852 20.100 28.154 1.00 20.57 255 ARG B O 1
ATOM 3785 N N . GLY B 1 256 ? -12.275 22.244 28.011 1.00 20.41 256 GLY B N 1
ATOM 3786 C CA . GLY B 1 256 ? -12.702 22.386 26.622 1.00 20.98 256 GLY B CA 1
ATOM 3787 C C . GLY B 1 256 ? -11.729 21.534 25.836 1.00 19.78 256 GLY B C 1
ATOM 3788 O O . GLY B 1 256 ? -12.126 20.865 24.905 1.00 20.36 256 GLY B O 1
ATOM 3789 N N . MET B 1 257 ? -10.480 21.483 26.210 1.00 18.00 257 MET B N 1
ATOM 3790 C CA . MET B 1 257 ? -9.564 20.647 25.417 1.00 18.80 257 MET B CA 1
ATOM 3791 C C . MET B 1 257 ? -9.853 19.130 25.558 1.00 18.52 257 MET B C 1
ATOM 3792 O O . MET B 1 257 ? -9.743 18.423 24.543 1.00 14.49 257 MET B O 1
ATOM 3797 N N . LYS B 1 258 ? -10.058 18.650 26.811 1.00 20.31 258 LYS B N 1
ATOM 3798 C CA . LYS B 1 258 ? -10.380 17.276 27.095 1.00 19.08 258 LYS B CA 1
ATOM 3799 C C . LYS B 1 258 ? -11.591 16.860 26.338 1.00 21.54 258 LYS B C 1
ATOM 3800 O O . LYS B 1 258 ? -11.491 15.869 25.653 1.00 19.48 258 LYS B O 1
ATOM 3806 N N . ASN B 1 259 ? -12.673 17.703 26.353 1.00 21.47 259 ASN B N 1
ATOM 3807 C CA . ASN B 1 259 ? -13.816 17.505 25.536 1.00 25.17 259 ASN B CA 1
ATOM 3808 C C . ASN B 1 259 ? -13.544 17.380 24.081 1.00 24.92 259 ASN B C 1
ATOM 3809 O O . ASN B 1 259 ? -14.121 16.577 23.435 1.00 24.21 259 ASN B O 1
ATOM 3814 N N . ALA B 1 260 ? -12.723 18.247 23.565 1.00 25.16 260 ALA B N 1
ATOM 3815 C CA . ALA B 1 260 ? -12.423 18.149 22.164 1.00 25.31 260 ALA B CA 1
ATOM 3816 C C . ALA B 1 260 ? -11.784 16.832 21.788 1.00 24.38 260 ALA B C 1
ATOM 3817 O O . ALA B 1 260 ? -11.968 16.406 20.680 1.00 19.95 260 ALA B O 1
ATOM 3819 N N . LEU B 1 261 ? -10.895 16.345 22.618 1.00 21.44 261 LEU B N 1
ATOM 3820 C CA . LEU B 1 261 ? -10.143 15.154 22.254 1.00 23.57 261 LEU B CA 1
ATOM 3821 C C . LEU B 1 261 ? -10.975 13.825 22.476 1.00 25.93 261 LEU B C 1
ATOM 3822 O O . LEU B 1 261 ? -10.526 12.795 21.997 1.00 28.70 261 LEU B O 1
ATOM 3827 N N . GLY B 1 262 ? -12.122 13.880 23.126 1.00 28.13 262 GLY B N 1
ATOM 3828 C CA . GLY B 1 262 ? -12.979 12.759 23.494 1.00 31.10 262 GLY B CA 1
ATOM 3829 C C . GLY B 1 262 ? -14.150 12.549 22.526 1.00 32.37 262 GLY B C 1
ATOM 3830 O O . GLY B 1 262 ? -13.844 12.531 21.316 1.00 35.14 262 GLY B O 1
#